Protein AF-A0A8S3UHV6-F1 (afdb_monomer_lite)

InterPro domains:
  IPR036691 Endonuclease/exonuclease/phosphatase superfamily [G3DSA:3.60.10.10] (1-114)

Foldseek 3Di:
DPPPDDDDPPDWDKDWDFQVFFLAQQDLEDPPQQPDDHFPGQHNDGDPSNVVNSVVSHVQQKDWCARVVVVAHHFQFADPVDTGNGITIIGHSVQPVQKADWHWAQQVNVCVVPDDPPDDDPVPRHRGTDIDIGGDFPPPDDDDDDDDDDDDDDDDDDDPDDQKDKDWDPPDADPCQCVPPVLVVQVVVLVVQVVPDPDDPVSVVVSVVSNVVSNVVSRVVGTDIDIDHCPPPPPPPDPVPDPLDDPVLVVLVVVLVVLVVVLVPDPDDVVNVVSVVVSVVSVSVSVSVSSVSVSVVVVVLVVVLVVCVVPPVPVNVVSVCVVDCNVVPPVPDPLWDQDPVRDIDSDNVVVVVVVCVVVCCVVPPDDDPPPPPPVVVPVPPPPPPPVPPPDDDDPVNVVVVVVVCVPQFQDDVVRDTPVQPDFFWQDPVGTHNDDDDDDDPVQPVFWPDWDFAPDDCVVDVTGTDIDTDGNDPNDDPPVPPPPPVPCPPDQDDDPCLVVLLVVLCVDPVNVVLVVCVVPDPDPVVNVVSVSVSVSSSSD

Organism: Mytilus edulis (NCBI:txid6550)

Secondary structure (DSSP, 8-state):
---S--PPTT----EEEE----BTT--SS-TTTS--PPPP-S---B-HHHHHHHHHHHHHTEEESTTSSGGG---SEEETTEEE--EEEEEEGGGGGGEEEEEEE-HHHHHHHH--TTSS-GGG--SBPEEEEEE-------------------------S-SEEEEE-TTS--TTTTT-HHHHHHHHHHHHHHHH--S-HHHHHHHHHHHHHHHHHHHHHHSPEEEEE--TTTT----TT-TT--HHHHHHHHHHHHHHHHHHH---HHHHHHHHHHHHHHHHHHHHHHHHHHHHHHHHHHHHHHHHHHH-HHHHHHHHHHHSGGGT--------EE-TTS-EE--HHHHHHHHHHHHHHHHS----TTGGGSSTTTTTS-----TTSSSPPPHHHHHHHHHHHHSS----TT---GGG---SEEETTEEE--------HHHHTTEEEEEEPPP-TTT-SSBPPEEEEE-----------S------SS----TTHHHHHHHHHHSHHHHHHHHHHTT---HHHHHHHHHHHHHHTT-

Structure (mmCIF, N/CA/C/O backbone):
data_AF-A0A8S3UHV6-F1
#
_entry.id   AF-A0A8S3UHV6-F1
#
loop_
_atom_site.group_PDB
_atom_site.id
_atom_site.type_symbol
_atom_site.label_atom_id
_atom_site.label_alt_id
_atom_site.label_comp_id
_atom_site.label_asym_id
_atom_site.label_entity_id
_atom_site.label_seq_id
_atom_site.pdbx_PDB_ins_code
_atom_site.Cartn_x
_atom_site.Cartn_y
_atom_site.Cartn_z
_atom_site.occupancy
_atom_site.B_iso_or_equiv
_atom_site.auth_seq_id
_atom_site.auth_comp_id
_atom_site.auth_asym_id
_atom_site.auth_atom_id
_atom_site.pdbx_PDB_model_num
ATOM 1 N N . MET A 1 1 ? -13.882 -11.357 6.183 1.00 30.67 1 MET A N 1
ATOM 2 C CA . MET A 1 1 ? -12.968 -10.202 6.262 1.00 30.67 1 MET A CA 1
ATOM 3 C C . MET A 1 1 ? -12.415 -10.052 4.867 1.00 30.67 1 MET A C 1
ATOM 5 O O . MET A 1 1 ? -11.527 -10.810 4.497 1.00 30.67 1 MET A O 1
ATOM 9 N N . GLU A 1 2 ? -13.059 -9.210 4.067 1.00 25.97 2 GLU A N 1
ATOM 10 C CA . GLU A 1 2 ? -12.527 -8.822 2.765 1.00 25.97 2 GLU A CA 1
ATOM 11 C C . GLU A 1 2 ? -11.257 -8.014 3.012 1.00 25.97 2 GLU A C 1
ATOM 13 O O . GLU A 1 2 ? -11.195 -7.171 3.910 1.00 25.97 2 GLU A O 1
ATOM 18 N N . GLN A 1 3 ? -10.204 -8.367 2.293 1.00 28.36 3 GLN A N 1
ATOM 19 C CA . GLN A 1 3 ? -8.936 -7.671 2.344 1.00 28.36 3 GLN A CA 1
ATOM 20 C C . GLN A 1 3 ? -9.149 -6.342 1.607 1.00 28.36 3 GLN A C 1
ATOM 22 O O . GLN A 1 3 ? -9.213 -6.334 0.386 1.00 28.36 3 GLN A O 1
ATOM 27 N N . ILE A 1 4 ? -9.340 -5.244 2.349 1.00 33.34 4 ILE A N 1
ATOM 28 C CA . ILE A 1 4 ? -9.714 -3.925 1.788 1.00 33.34 4 ILE A CA 1
ATOM 29 C C . ILE A 1 4 ? -8.642 -3.406 0.811 1.00 33.34 4 ILE A C 1
ATOM 31 O O . ILE A 1 4 ? -8.950 -2.662 -0.113 1.00 33.34 4 ILE A O 1
ATOM 35 N N . TYR A 1 5 ? -7.395 -3.860 0.965 1.00 39.81 5 TYR A N 1
ATOM 36 C CA . TYR A 1 5 ? -6.291 -3.520 0.076 1.00 39.81 5 TYR A CA 1
ATOM 37 C C . TYR A 1 5 ? -5.483 -4.777 -0.268 1.00 39.81 5 TYR A C 1
ATOM 39 O O . TYR A 1 5 ? -4.879 -5.403 0.609 1.00 39.81 5 TYR A O 1
ATOM 47 N N . SER A 1 6 ? -5.465 -5.156 -1.546 1.00 33.78 6 SER A N 1
ATOM 48 C CA . SER A 1 6 ? -4.512 -6.121 -2.097 1.00 33.78 6 SER A CA 1
ATOM 49 C C . SER A 1 6 ? -3.447 -5.358 -2.874 1.00 33.78 6 SER A C 1
ATOM 51 O O . SER A 1 6 ? -3.711 -4.845 -3.959 1.00 33.78 6 SER A O 1
ATOM 53 N N . ILE A 1 7 ? -2.247 -5.267 -2.311 1.00 47.28 7 ILE A N 1
ATOM 54 C CA . ILE A 1 7 ? -1.092 -4.714 -3.014 1.00 47.28 7 ILE A CA 1
ATOM 55 C C . ILE A 1 7 ? -0.494 -5.851 -3.857 1.00 47.28 7 ILE A C 1
ATOM 57 O O . ILE A 1 7 ? -0.188 -6.907 -3.285 1.00 47.28 7 ILE A O 1
ATOM 61 N N . PRO A 1 8 ? -0.356 -5.695 -5.187 1.00 40.03 8 PRO A N 1
ATOM 62 C CA . PRO A 1 8 ? 0.316 -6.682 -6.024 1.00 40.03 8 PRO A CA 1
ATOM 63 C C . PRO A 1 8 ? 1.745 -6.885 -5.517 1.00 40.03 8 PRO A C 1
ATOM 65 O O . PRO A 1 8 ? 2.515 -5.933 -5.413 1.00 40.03 8 PRO A O 1
ATOM 68 N N . LYS A 1 9 ? 2.106 -8.124 -5.179 1.00 43.62 9 LYS A N 1
ATOM 69 C CA . LYS A 1 9 ? 3.500 -8.459 -4.872 1.00 43.62 9 LYS A CA 1
ATOM 70 C C . LYS A 1 9 ? 4.325 -8.307 -6.152 1.00 43.62 9 LYS A C 1
ATOM 72 O O . LYS A 1 9 ? 3.978 -8.939 -7.144 1.00 43.62 9 LYS A O 1
ATOM 77 N N . GLY A 1 10 ? 5.399 -7.520 -6.110 1.00 45.81 10 GLY A N 1
ATOM 78 C CA . GLY A 1 10 ? 6.387 -7.435 -7.194 1.00 45.81 10 GLY A CA 1
ATOM 79 C C . GLY A 1 10 ? 6.390 -6.145 -8.019 1.00 45.81 10 GLY A C 1
ATOM 80 O O . GLY A 1 10 ? 7.256 -6.012 -8.872 1.00 45.81 10 GLY A O 1
ATOM 81 N N . ASN A 1 11 ? 5.496 -5.185 -7.756 1.00 49.34 11 ASN A N 1
ATOM 82 C CA . ASN A 1 11 ? 5.551 -3.869 -8.398 1.00 49.34 11 ASN A CA 1
ATOM 83 C C . ASN A 1 11 ? 5.975 -2.808 -7.379 1.00 49.34 11 ASN A C 1
ATOM 85 O O . ASN A 1 11 ? 5.317 -2.655 -6.349 1.00 49.34 11 ASN A O 1
ATOM 89 N N . SER A 1 12 ? 7.033 -2.052 -7.676 1.00 58.97 12 SER A N 1
ATOM 90 C CA . SER A 1 12 ? 7.371 -0.840 -6.928 1.00 58.97 12 SER A CA 1
ATOM 91 C C . SER A 1 12 ? 6.248 0.182 -7.116 1.00 58.97 12 SER A C 1
ATOM 93 O O . SER A 1 12 ? 5.964 0.618 -8.229 1.00 58.97 12 SER A O 1
ATOM 95 N N . PHE A 1 13 ? 5.578 0.539 -6.026 1.00 67.56 13 PHE A N 1
ATOM 96 C CA . PHE A 1 13 ? 4.600 1.621 -5.983 1.00 67.56 13 PHE A CA 1
ATOM 97 C C . PHE A 1 13 ? 5.056 2.630 -4.935 1.00 67.56 13 PHE A C 1
ATOM 99 O O . PHE A 1 13 ? 5.734 2.267 -3.980 1.00 67.56 13 PHE A O 1
ATOM 106 N N . TYR A 1 14 ? 4.660 3.882 -5.089 1.00 75.12 14 TYR A N 1
ATOM 107 C CA . TYR A 1 14 ? 4.764 4.890 -4.042 1.00 75.12 14 TYR A CA 1
ATOM 108 C C . TYR A 1 14 ? 3.429 5.624 -3.965 1.00 75.12 14 TYR A C 1
ATOM 110 O O . TYR A 1 14 ? 2.700 5.713 -4.956 1.00 75.12 14 TYR A O 1
ATOM 118 N N . LEU A 1 15 ? 3.073 6.099 -2.776 1.00 83.44 15 LEU A N 1
ATOM 119 C CA . LEU A 1 15 ? 1.884 6.927 -2.574 1.00 83.44 15 LEU A CA 1
ATOM 120 C C . LEU A 1 15 ? 2.360 8.313 -2.167 1.00 83.44 15 LEU A C 1
ATOM 122 O O . LEU A 1 15 ? 3.119 8.437 -1.213 1.00 83.44 15 LEU A O 1
ATOM 126 N N . CYS A 1 16 ? 1.923 9.351 -2.866 1.00 88.19 16 CYS A N 1
ATOM 127 C CA . CYS A 1 16 ? 2.263 10.723 -2.520 1.00 88.19 16 CYS A CA 1
ATOM 128 C C . CYS A 1 16 ? 1.038 11.629 -2.596 1.00 88.19 16 CYS A C 1
ATOM 130 O O . CYS A 1 16 ? 0.173 11.423 -3.448 1.00 88.19 16 CYS A O 1
ATOM 132 N N . GLY A 1 17 ? 0.988 12.633 -1.726 1.00 87.69 17 GLY A N 1
ATOM 133 C CA . GLY A 1 17 ? -0.067 13.647 -1.709 1.00 87.69 17 GLY A CA 1
ATOM 134 C C . GLY A 1 17 ? -0.483 14.015 -0.293 1.00 87.69 17 GLY A C 1
ATOM 135 O O . GLY A 1 17 ? 0.164 13.585 0.664 1.00 87.69 17 GLY A O 1
ATOM 136 N N . ASP A 1 18 ? -1.568 14.779 -0.188 1.00 89.12 18 ASP A N 1
ATOM 137 C CA . ASP A 1 18 ? -2.171 15.192 1.077 1.00 89.12 18 ASP A CA 1
ATOM 138 C C . ASP A 1 18 ? -2.996 14.051 1.688 1.00 89.12 18 ASP A C 1
ATOM 140 O O . ASP A 1 18 ? -4.020 13.623 1.149 1.00 89.12 18 ASP A O 1
ATOM 144 N N . PHE A 1 19 ? -2.555 13.549 2.840 1.00 88.94 19 PHE A N 1
ATOM 145 C CA . PHE A 1 19 ? -3.268 12.511 3.588 1.00 88.94 19 PHE A CA 1
ATOM 146 C C . PHE A 1 19 ? -4.192 13.095 4.662 1.00 88.94 19 PHE A C 1
ATOM 148 O O . PHE A 1 19 ? -4.854 12.330 5.368 1.00 88.94 19 PHE A O 1
ATOM 155 N N . ASN A 1 20 ? -4.181 14.418 4.869 1.00 90.75 20 ASN A N 1
ATOM 156 C CA . ASN A 1 20 ? -4.820 15.107 5.993 1.00 90.75 20 ASN A CA 1
ATOM 157 C C . ASN A 1 20 ? -4.491 14.475 7.363 1.00 90.75 20 ASN A C 1
ATOM 159 O O . ASN A 1 20 ? -5.217 14.595 8.360 1.00 90.75 20 ASN A O 1
ATOM 163 N N . SER A 1 21 ? -3.356 13.778 7.424 1.00 93.06 21 SER A N 1
ATOM 164 C CA . SER A 1 21 ? -2.903 13.026 8.584 1.00 93.06 21 SER A CA 1
ATOM 165 C C . SER A 1 21 ? -1.724 13.743 9.218 1.00 93.06 21 SER A C 1
ATOM 167 O O . SER A 1 21 ? -0.798 14.173 8.540 1.00 93.06 21 SER A O 1
ATOM 169 N N . ARG A 1 22 ? -1.747 13.896 10.539 1.00 97.00 22 ARG A N 1
ATOM 170 C CA . ARG A 1 22 ? -0.617 14.455 11.283 1.00 97.00 22 ARG A CA 1
ATOM 171 C C . ARG A 1 22 ? 0.026 13.311 12.038 1.00 97.00 22 ARG A C 1
ATOM 173 O O . ARG A 1 22 ? -0.515 12.844 13.040 1.00 97.00 22 ARG A O 1
ATOM 180 N N . LEU A 1 23 ? 1.119 12.789 11.488 1.00 96.31 23 LEU A N 1
ATOM 181 C CA . LEU A 1 23 ? 1.780 11.589 11.996 1.00 96.31 23 LEU A CA 1
ATOM 182 C C . LEU A 1 23 ? 2.502 11.859 13.325 1.00 96.31 23 LEU A C 1
ATOM 184 O O . LEU A 1 23 ? 2.663 10.945 14.130 1.00 96.31 23 LEU A O 1
ATOM 188 N N . GLY A 1 24 ? 2.916 13.105 13.574 1.00 95.12 24 GLY A N 1
ATOM 189 C CA . GLY A 1 24 ? 3.591 13.500 14.806 1.00 95.12 24 GLY A CA 1
ATOM 190 C C . GLY A 1 24 ? 4.804 12.627 15.107 1.00 95.12 24 GLY A C 1
ATOM 191 O O . GLY A 1 24 ? 5.632 12.344 14.236 1.00 95.12 24 GLY A O 1
ATOM 192 N N . ASN A 1 25 ? 4.853 12.134 16.343 1.00 94.94 25 ASN A N 1
ATOM 193 C CA . ASN A 1 25 ? 5.864 11.201 16.831 1.00 94.94 25 ASN A CA 1
ATOM 194 C C . ASN A 1 25 ? 5.498 9.716 16.670 1.00 94.94 25 ASN A C 1
ATOM 196 O O . ASN A 1 25 ? 6.191 8.863 17.228 1.00 94.94 25 ASN A O 1
ATOM 200 N N . TYR A 1 26 ? 4.436 9.374 15.934 1.00 94.69 26 TYR A N 1
ATOM 201 C CA . TYR A 1 26 ? 4.149 7.971 15.656 1.00 94.69 26 TYR A CA 1
ATOM 202 C C . TYR A 1 26 ? 5.244 7.352 14.785 1.00 94.69 26 TYR A C 1
ATOM 204 O O . TYR A 1 26 ? 5.732 7.959 13.824 1.00 94.69 26 TYR A O 1
ATOM 212 N N . THR A 1 27 ? 5.617 6.116 15.114 1.00 92.56 27 THR A N 1
ATOM 213 C CA . THR A 1 27 ? 6.522 5.326 14.285 1.00 92.56 27 THR A CA 1
ATOM 214 C C . THR A 1 27 ? 5.778 4.857 13.040 1.00 92.56 27 THR A C 1
ATOM 216 O O . THR A 1 27 ? 4.614 4.462 13.094 1.00 92.56 27 THR A O 1
ATOM 219 N N . ASP A 1 28 ? 6.454 4.887 11.904 1.00 92.62 28 ASP A N 1
ATOM 220 C CA . ASP A 1 28 ? 5.981 4.337 10.632 1.00 92.62 28 ASP A CA 1
ATOM 221 C C . ASP A 1 28 ? 6.615 2.973 10.324 1.00 92.62 28 ASP A C 1
ATOM 223 O O . ASP A 1 28 ? 6.550 2.481 9.204 1.00 92.62 28 ASP A O 1
ATOM 227 N N . PHE A 1 29 ? 7.229 2.359 11.334 1.00 90.25 29 PHE A N 1
ATOM 228 C CA . PHE A 1 29 ? 7.859 1.049 11.273 1.00 90.25 29 PHE A CA 1
ATOM 229 C C . PHE A 1 29 ? 7.736 0.324 12.614 1.00 90.25 29 PHE A C 1
ATOM 231 O O . PHE A 1 29 ? 7.396 0.921 13.644 1.00 90.25 29 PHE A O 1
ATOM 238 N N . ILE A 1 30 ? 8.017 -0.979 12.614 1.00 85.88 30 ILE A N 1
ATOM 239 C CA . ILE A 1 30 ? 8.011 -1.807 13.816 1.00 85.88 30 ILE A CA 1
ATOM 240 C C . ILE A 1 30 ? 9.422 -1.871 14.403 1.00 85.88 30 ILE A C 1
ATOM 242 O O . ILE A 1 30 ? 10.306 -2.572 13.905 1.00 85.88 30 ILE A O 1
ATOM 246 N N . GLN A 1 31 ? 9.606 -1.174 15.524 1.00 83.69 31 GLN A N 1
ATOM 247 C CA . GLN A 1 31 ? 10.882 -1.099 16.229 1.00 83.69 31 GLN A CA 1
ATOM 248 C C . GLN A 1 31 ? 11.422 -2.489 16.623 1.00 83.69 31 GLN A C 1
ATOM 250 O O . GLN A 1 31 ? 10.712 -3.340 17.188 1.00 83.69 31 GLN A O 1
ATOM 255 N N . GLY A 1 32 ? 12.709 -2.702 16.333 1.00 80.62 32 GLY A N 1
ATOM 256 C CA . GLY A 1 32 ? 13.426 -3.955 16.583 1.00 80.62 32 GLY A CA 1
ATOM 257 C C . GLY A 1 32 ? 13.101 -5.082 15.597 1.00 80.62 32 GLY A C 1
ATOM 258 O O . GLY A 1 32 ? 13.388 -6.240 15.894 1.00 80.62 32 GLY A O 1
ATOM 259 N N . ILE A 1 33 ? 12.448 -4.769 14.476 1.00 80.62 33 ILE A N 1
ATOM 260 C CA . ILE A 1 33 ? 12.245 -5.691 13.350 1.00 80.62 33 ILE A CA 1
ATOM 261 C C . ILE A 1 33 ? 12.712 -5.012 12.074 1.00 80.62 33 ILE A C 1
ATOM 263 O O . ILE A 1 33 ? 13.565 -5.542 11.373 1.00 80.62 33 ILE A O 1
ATOM 267 N N . ASP A 1 34 ? 12.159 -3.833 11.808 1.00 83.94 34 ASP A N 1
ATOM 268 C CA . ASP A 1 34 ? 12.460 -3.076 10.606 1.00 83.94 34 ASP A CA 1
ATOM 269 C C . ASP A 1 34 ? 13.736 -2.255 10.878 1.00 83.94 34 ASP A C 1
ATOM 271 O O . ASP A 1 34 ? 13.831 -1.564 11.898 1.00 83.94 34 ASP A O 1
ATOM 275 N N . GLN A 1 35 ? 14.736 -2.352 9.998 1.00 85.81 35 GLN A N 1
ATOM 276 C CA . GLN A 1 35 ? 16.017 -1.643 10.119 1.00 85.81 35 GLN A CA 1
ATOM 277 C C . GLN A 1 35 ? 15.908 -0.251 9.481 1.00 85.81 35 GLN A C 1
ATOM 279 O O . GLN A 1 35 ? 16.550 0.045 8.476 1.00 85.81 35 GLN A O 1
ATOM 284 N N . LEU A 1 36 ? 15.042 0.599 10.039 1.00 88.50 36 LEU A N 1
ATOM 285 C CA . LEU A 1 36 ? 14.857 1.981 9.590 1.00 88.50 36 LEU A CA 1
ATOM 286 C C . LEU A 1 36 ? 15.494 2.976 10.549 1.00 88.50 36 LEU A C 1
ATOM 288 O O . LEU A 1 36 ? 15.384 2.838 11.767 1.00 88.50 36 LEU A O 1
ATOM 292 N N . SER A 1 37 ? 16.089 4.025 9.982 1.00 89.88 37 SER A N 1
ATOM 293 C CA . SER A 1 37 ? 16.395 5.231 10.739 1.00 89.88 37 SER A CA 1
ATOM 294 C C . SER A 1 37 ? 15.103 5.885 11.234 1.00 89.88 37 SER A C 1
ATOM 296 O O . SER A 1 37 ? 14.065 5.880 10.555 1.00 89.88 37 SER A O 1
ATOM 298 N N . GLU A 1 38 ? 15.169 6.440 12.444 1.00 92.19 38 GLU A N 1
ATOM 299 C CA . GLU A 1 38 ? 14.090 7.256 12.988 1.00 92.19 38 GLU A CA 1
ATOM 300 C C . GLU A 1 38 ? 13.923 8.541 12.170 1.00 92.19 38 GLU A C 1
ATOM 302 O O . GLU A 1 38 ? 14.881 9.085 11.616 1.00 92.19 38 GLU A O 1
ATOM 307 N N . ARG A 1 39 ? 12.682 9.028 12.097 1.00 94.81 39 ARG A N 1
ATOM 308 C CA . ARG A 1 39 ? 12.372 10.307 11.458 1.00 94.81 39 ARG A CA 1
ATOM 309 C C . ARG A 1 39 ? 12.850 11.446 12.349 1.00 94.81 39 ARG A C 1
ATOM 311 O O . ARG A 1 39 ? 12.562 11.458 13.543 1.00 94.81 39 ARG A O 1
ATOM 318 N N . ASN A 1 40 ? 13.476 12.450 11.753 1.00 95.19 40 ASN A N 1
ATOM 319 C CA . ASN A 1 40 ? 13.518 13.780 12.333 1.00 95.19 40 ASN A CA 1
ATOM 320 C C . ASN A 1 40 ? 12.127 14.413 12.181 1.00 95.19 40 ASN A C 1
ATOM 322 O O . ASN A 1 40 ? 11.612 14.542 11.074 1.00 95.19 40 ASN A O 1
ATOM 326 N N . ILE A 1 41 ? 11.471 14.716 13.297 1.00 95.69 41 ILE A N 1
ATOM 327 C CA . ILE A 1 41 ? 10.062 15.112 13.304 1.00 95.69 41 ILE A CA 1
ATOM 328 C C . ILE A 1 41 ? 9.965 16.636 13.217 1.00 95.69 41 ILE A C 1
ATOM 330 O O . ILE A 1 41 ? 10.265 17.336 14.180 1.00 95.69 41 ILE A O 1
ATOM 334 N N . THR A 1 42 ? 9.483 17.134 12.078 1.00 95.88 42 THR A N 1
ATOM 335 C CA . THR A 1 42 ? 9.215 18.568 11.868 1.00 95.88 42 THR A CA 1
ATOM 336 C C . THR A 1 42 ? 7.943 19.037 12.587 1.00 95.88 42 THR A C 1
ATOM 338 O O . THR A 1 42 ? 7.932 20.097 13.206 1.00 95.88 42 THR A O 1
ATOM 341 N N . ASP A 1 43 ? 6.872 18.236 12.551 1.00 96.44 43 ASP A N 1
ATOM 342 C CA . ASP A 1 43 ? 5.590 18.514 13.213 1.00 96.44 43 ASP A CA 1
ATOM 343 C C . ASP A 1 43 ? 5.282 17.410 14.229 1.00 96.44 43 ASP A C 1
ATOM 345 O O . ASP A 1 43 ? 5.027 16.274 13.841 1.00 96.44 43 ASP A O 1
ATOM 349 N N . PHE A 1 44 ? 5.307 17.736 15.525 1.00 96.69 44 PHE A N 1
ATOM 350 C CA . PHE A 1 44 ? 5.028 16.795 16.622 1.00 96.69 44 PHE A CA 1
ATOM 351 C C . PHE A 1 44 ? 3.536 16.580 16.884 1.00 96.69 44 PHE A C 1
ATOM 353 O O . PHE A 1 44 ? 3.165 15.709 17.674 1.00 96.69 44 PHE A O 1
ATOM 360 N N . THR A 1 45 ? 2.671 17.369 16.254 1.00 95.88 45 THR A N 1
ATOM 361 C CA . THR A 1 45 ? 1.231 17.277 16.472 1.00 95.88 45 THR A CA 1
ATOM 362 C C . THR A 1 45 ? 0.687 16.000 15.844 1.00 95.88 45 THR A C 1
ATOM 364 O O . THR A 1 45 ? 1.086 15.623 14.744 1.00 95.88 45 THR A O 1
ATOM 367 N N . THR A 1 46 ? -0.266 15.354 16.516 1.00 95.50 46 THR A N 1
ATOM 368 C CA . THR A 1 46 ? -0.970 14.178 15.997 1.00 95.50 46 THR A CA 1
ATOM 369 C C . THR A 1 46 ? -2.466 14.434 15.843 1.00 95.50 46 THR A C 1
ATOM 371 O O . THR A 1 46 ? -3.049 15.274 16.530 1.00 95.50 46 THR A O 1
ATOM 374 N N . ASN A 1 47 ? -3.109 13.706 14.929 1.00 90.31 47 ASN A N 1
ATOM 375 C CA . ASN A 1 47 ? -4.569 13.617 14.837 1.00 90.31 47 ASN A CA 1
ATOM 376 C C . ASN A 1 47 ? -5.017 12.150 14.683 1.00 90.31 47 ASN A C 1
ATOM 378 O O . ASN A 1 47 ? -4.190 11.248 14.541 1.00 90.31 47 ASN A O 1
ATOM 382 N N . SER A 1 48 ? -6.330 11.894 14.710 1.00 87.88 48 SER A N 1
ATOM 383 C CA . SER A 1 48 ? -6.878 10.533 14.570 1.00 87.88 48 SER A CA 1
ATOM 384 C C . SER A 1 48 ? -6.493 9.868 13.245 1.00 87.88 48 SER A C 1
ATOM 386 O O . SER A 1 48 ? -6.285 8.658 13.206 1.00 87.88 48 SER A O 1
ATOM 388 N N . TYR A 1 49 ? -6.354 10.651 12.170 1.00 88.88 49 TYR A N 1
ATOM 389 C CA . TYR A 1 49 ? -5.879 10.152 10.880 1.00 88.88 49 TYR A CA 1
ATOM 390 C C . TYR A 1 49 ? -4.407 9.731 10.932 1.00 88.88 49 TYR A C 1
ATOM 392 O O . TYR A 1 49 ? -4.056 8.728 10.325 1.00 88.88 49 TYR A O 1
ATOM 400 N N . GLY A 1 50 ? -3.563 10.423 11.702 1.00 92.31 50 GLY A N 1
ATOM 401 C CA . GLY A 1 50 ? -2.163 10.056 11.918 1.00 92.31 50 GLY A CA 1
ATOM 402 C C . GLY A 1 50 ? -1.992 8.697 12.596 1.00 92.31 50 GLY A C 1
ATOM 403 O O . GLY A 1 50 ? -1.118 7.926 12.205 1.00 92.31 50 GLY A O 1
ATOM 404 N N . GLU A 1 51 ? -2.856 8.358 13.560 1.00 87.00 51 GLU A N 1
ATOM 405 C CA . GLU A 1 51 ? -2.847 7.031 14.196 1.00 87.00 51 GLU A CA 1
ATOM 406 C C . GLU A 1 51 ? -3.197 5.928 13.182 1.00 87.00 51 GLU A C 1
ATOM 408 O O . GLU A 1 51 ? -2.480 4.932 13.068 1.00 87.00 51 GLU A O 1
ATOM 413 N N . ILE A 1 52 ? -4.273 6.128 12.409 1.00 86.75 52 ILE A N 1
ATOM 414 C CA . ILE A 1 52 ? -4.716 5.183 11.370 1.00 86.75 52 ILE A CA 1
ATOM 415 C C . ILE A 1 52 ? -3.646 5.045 10.283 1.00 86.75 52 ILE A C 1
ATOM 417 O O . ILE A 1 52 ? -3.379 3.942 9.809 1.00 86.75 52 ILE A O 1
ATOM 421 N N . PHE A 1 53 ? -3.011 6.151 9.903 1.00 92.50 53 PHE A N 1
ATOM 422 C CA . PHE A 1 53 ? -1.973 6.166 8.884 1.00 92.50 53 PHE A CA 1
ATOM 423 C C . PHE A 1 53 ? -0.710 5.428 9.345 1.00 92.50 53 PHE A C 1
ATOM 425 O O . PHE A 1 53 ? -0.203 4.583 8.612 1.00 92.50 53 PHE A O 1
ATOM 432 N N . SER A 1 54 ? -0.259 5.634 10.587 1.00 92.50 54 SER A N 1
ATOM 433 C CA . SER A 1 54 ? 0.832 4.849 11.193 1.00 92.50 54 SER A CA 1
ATOM 434 C C . SER A 1 54 ? 0.525 3.343 11.211 1.00 92.50 54 SER A C 1
ATOM 436 O O . SER A 1 54 ? 1.385 2.518 10.878 1.00 92.50 54 SER A O 1
ATOM 438 N N . GLU A 1 55 ? -0.715 2.967 11.546 1.00 86.44 55 GLU A N 1
ATOM 439 C CA . GLU A 1 55 ? -1.164 1.571 11.521 1.00 86.44 55 GLU A CA 1
ATOM 440 C C . GLU A 1 55 ? -1.182 1.001 10.097 1.00 86.44 55 GLU A C 1
ATOM 442 O O . GLU A 1 55 ? -0.728 -0.128 9.880 1.00 86.44 55 GLU A O 1
ATOM 447 N N . PHE A 1 56 ? -1.646 1.782 9.119 1.00 87.69 56 PHE A N 1
ATOM 448 C CA . PHE A 1 56 ? -1.616 1.419 7.706 1.00 87.69 56 PHE A CA 1
ATOM 449 C C . PHE A 1 56 ? -0.185 1.137 7.242 1.00 87.69 56 PHE A C 1
ATOM 451 O O . PHE A 1 56 ? 0.077 0.026 6.781 1.00 87.69 56 PHE A O 1
ATOM 458 N N . LEU A 1 57 ? 0.748 2.074 7.447 1.00 90.38 57 LEU A N 1
ATOM 459 C CA . LEU A 1 57 ? 2.169 1.946 7.084 1.00 90.38 57 LEU A CA 1
ATOM 460 C C . LEU A 1 57 ? 2.785 0.673 7.687 1.00 90.38 57 LEU A C 1
ATOM 462 O O . LEU A 1 57 ? 3.331 -0.186 6.981 1.00 90.38 57 LEU A O 1
ATOM 466 N N . SER A 1 58 ? 2.542 0.469 8.984 1.00 86.56 58 SER A N 1
ATOM 467 C CA . SER A 1 58 ? 2.959 -0.728 9.719 1.00 86.56 58 SER A CA 1
ATOM 468 C C . SER A 1 58 ? 2.279 -2.008 9.237 1.00 86.56 58 SER A C 1
ATOM 470 O O . SER A 1 58 ? 2.810 -3.089 9.457 1.00 86.56 58 SER A O 1
ATOM 472 N N . THR A 1 59 ? 1.123 -1.943 8.584 1.00 81.56 59 THR A N 1
ATOM 473 C CA . THR A 1 59 ? 0.420 -3.120 8.055 1.00 81.56 59 THR A CA 1
ATOM 474 C C . THR A 1 59 ? 0.926 -3.483 6.664 1.00 81.56 59 THR A C 1
ATOM 476 O O . THR A 1 59 ? 1.197 -4.659 6.404 1.00 81.56 59 THR A O 1
ATOM 479 N N . VAL A 1 60 ? 1.109 -2.482 5.797 1.00 80.75 60 VAL A N 1
ATOM 480 C CA . VAL A 1 60 ? 1.493 -2.668 4.389 1.00 80.75 60 VAL A CA 1
ATOM 481 C C . VAL A 1 60 ? 3.000 -2.752 4.148 1.00 80.75 60 VAL A C 1
ATOM 483 O O . VAL A 1 60 ? 3.407 -3.028 3.028 1.00 80.75 60 VAL A O 1
ATOM 486 N N . ASN A 1 61 ? 3.819 -2.615 5.196 1.00 86.25 61 ASN A N 1
ATOM 487 C CA . ASN A 1 61 ? 5.285 -2.623 5.099 1.00 86.25 61 ASN A CA 1
ATOM 488 C C . ASN A 1 61 ? 5.836 -1.433 4.297 1.00 86.25 61 ASN A C 1
ATOM 490 O O . ASN A 1 61 ? 6.758 -1.576 3.493 1.00 86.25 61 ASN A O 1
ATOM 494 N N . CYS A 1 62 ? 5.249 -0.262 4.531 1.00 92.00 62 CYS A N 1
ATOM 495 C CA . CYS A 1 62 ? 5.686 1.002 3.955 1.00 92.00 62 CYS A CA 1
ATOM 496 C C . CYS A 1 62 ? 6.146 1.956 5.059 1.00 92.00 62 CYS A C 1
ATOM 498 O O . CYS A 1 62 ? 5.752 1.806 6.212 1.00 92.00 62 CYS A O 1
ATOM 500 N N . CYS A 1 63 ? 6.931 2.957 4.683 1.00 94.50 63 CYS A N 1
ATOM 501 C CA . CYS A 1 63 ? 7.367 4.063 5.530 1.00 94.50 63 CYS A CA 1
ATOM 502 C C . CYS A 1 63 ? 7.251 5.390 4.763 1.00 94.50 63 CYS A C 1
ATOM 504 O O . CYS A 1 63 ? 7.000 5.386 3.557 1.00 94.50 63 CYS A O 1
ATOM 506 N N . VAL A 1 64 ? 7.401 6.527 5.447 1.00 96.19 64 VAL A N 1
ATOM 507 C CA . VAL A 1 64 ? 7.398 7.857 4.807 1.00 96.19 64 VAL A CA 1
ATOM 508 C C . VAL A 1 64 ? 8.820 8.368 4.555 1.00 96.19 64 VAL A C 1
ATOM 510 O O . VAL A 1 64 ? 9.717 8.132 5.353 1.00 96.19 64 VAL A O 1
ATOM 513 N N . LEU A 1 65 ? 9.064 9.112 3.479 1.00 95.31 65 LEU A N 1
ATOM 514 C CA . LEU A 1 65 ? 10.359 9.775 3.262 1.00 95.31 65 LEU A CA 1
ATOM 515 C C . LEU A 1 65 ? 10.531 11.021 4.147 1.00 95.31 65 LEU A C 1
ATOM 517 O O . LEU A 1 65 ? 11.655 11.354 4.530 1.00 95.31 65 LEU A O 1
ATOM 521 N N . ASN A 1 66 ? 9.425 11.677 4.515 1.00 96.00 66 ASN A N 1
ATOM 522 C CA . ASN A 1 66 ? 9.414 12.848 5.394 1.00 96.00 66 ASN A CA 1
ATOM 523 C C . ASN A 1 66 ? 10.160 12.554 6.706 1.00 96.00 66 ASN A C 1
ATOM 525 O O . ASN A 1 66 ? 9.952 11.516 7.342 1.00 96.00 66 ASN A O 1
ATOM 529 N N . GLY A 1 67 ? 11.033 13.470 7.115 1.00 94.38 67 GLY A N 1
ATOM 530 C CA . GLY A 1 67 ? 11.885 13.327 8.293 1.00 94.38 67 GLY A CA 1
ATOM 531 C C . GLY A 1 67 ? 13.119 12.437 8.129 1.00 94.38 67 GLY A C 1
ATOM 532 O O . GLY A 1 67 ? 13.960 12.421 9.023 1.00 94.38 67 GLY A O 1
ATOM 533 N N . ARG A 1 68 ? 13.295 11.705 7.020 1.00 93.38 68 ARG A N 1
ATOM 534 C CA . ARG A 1 68 ? 14.493 10.857 6.814 1.00 93.38 68 ARG A CA 1
ATOM 535 C C . ARG A 1 68 ? 15.665 11.587 6.160 1.00 93.38 68 ARG A C 1
ATOM 537 O O . ARG A 1 68 ? 16.789 11.098 6.214 1.00 93.38 68 ARG A O 1
ATOM 544 N N . TYR A 1 69 ? 15.415 12.779 5.617 1.00 91.00 69 TYR A N 1
ATOM 545 C CA . TYR A 1 69 ? 16.406 13.650 4.976 1.00 91.00 69 TYR A CA 1
ATOM 546 C C . TYR A 1 69 ? 16.380 15.031 5.652 1.00 91.00 69 TYR A C 1
ATOM 548 O O . TYR A 1 69 ? 15.896 16.006 5.078 1.00 91.00 69 TYR A O 1
ATOM 556 N N . PRO A 1 70 ? 16.866 15.131 6.903 1.00 82.81 70 PRO A N 1
ATOM 557 C CA . PRO A 1 70 ? 16.570 16.251 7.800 1.00 82.81 70 PRO A CA 1
ATOM 558 C C . PRO A 1 70 ? 17.070 17.615 7.316 1.00 82.81 70 PRO A C 1
ATOM 560 O O . PRO A 1 70 ? 16.535 18.637 7.724 1.00 82.81 70 PRO A O 1
ATOM 563 N N . ILE A 1 71 ? 18.087 17.651 6.451 1.00 87.25 71 ILE A N 1
ATOM 564 C CA . ILE A 1 71 ? 18.660 18.904 5.932 1.00 87.25 71 ILE A CA 1
ATOM 565 C C . ILE A 1 71 ? 17.654 19.653 5.040 1.00 87.25 71 ILE A C 1
ATOM 567 O O . ILE A 1 71 ? 17.735 20.873 4.903 1.00 87.25 71 ILE A O 1
ATOM 571 N N . HIS A 1 72 ? 16.705 18.937 4.436 1.00 85.75 72 HIS A N 1
ATOM 572 C CA . HIS A 1 72 ? 15.776 19.492 3.455 1.00 85.75 72 HIS A CA 1
ATOM 573 C C . HIS A 1 72 ? 14.305 19.219 3.783 1.00 85.75 72 HIS A C 1
ATOM 575 O O . HIS A 1 72 ? 13.449 19.369 2.911 1.00 85.75 72 HIS A O 1
ATOM 581 N N . ASP A 1 73 ? 14.008 18.811 5.016 1.00 90.69 73 ASP A N 1
ATOM 582 C CA . ASP A 1 73 ? 12.635 18.611 5.472 1.00 90.69 73 ASP A CA 1
ATOM 583 C C . ASP A 1 73 ? 12.028 19.929 5.972 1.00 90.69 73 ASP A C 1
ATOM 585 O O . ASP A 1 73 ? 12.737 20.813 6.458 1.00 90.69 73 ASP A O 1
ATOM 589 N N . ASP A 1 74 ? 10.716 20.083 5.819 1.00 96.06 74 ASP A N 1
ATOM 590 C CA . ASP A 1 74 ? 9.991 21.293 6.212 1.00 96.06 74 ASP A CA 1
ATOM 591 C C . ASP A 1 74 ? 8.488 20.993 6.343 1.00 96.06 74 ASP A C 1
ATOM 593 O O . ASP A 1 74 ? 8.019 19.889 6.057 1.00 96.06 74 ASP A O 1
ATOM 597 N N . TYR A 1 75 ? 7.708 21.985 6.764 1.00 97.38 75 TYR A N 1
ATOM 598 C CA . TYR A 1 75 ? 6.255 21.900 6.775 1.00 97.38 75 TYR A CA 1
ATOM 599 C C . TYR A 1 75 ? 5.704 21.758 5.354 1.00 97.38 75 TYR A C 1
ATOM 601 O O . TYR A 1 75 ? 6.018 22.548 4.454 1.00 97.38 75 TYR A O 1
ATOM 609 N N . THR A 1 76 ? 4.851 20.754 5.164 1.00 96.31 76 THR A N 1
ATOM 610 C CA . THR A 1 76 ? 4.215 20.492 3.871 1.00 96.31 76 THR A CA 1
ATOM 611 C C . THR A 1 76 ? 2.960 21.325 3.647 1.00 96.31 76 THR A C 1
ATOM 613 O O . THR A 1 76 ? 2.601 21.563 2.505 1.00 96.31 76 THR A O 1
ATOM 616 N N . TYR A 1 77 ? 2.396 21.892 4.715 1.00 95.75 77 TYR A N 1
ATOM 617 C CA . TYR A 1 77 ? 1.330 22.885 4.676 1.00 95.75 77 TYR A CA 1
ATOM 618 C C . TYR A 1 77 ? 1.699 24.118 5.513 1.00 95.75 77 TYR A C 1
ATOM 620 O O . TYR A 1 77 ? 2.106 24.008 6.675 1.00 95.75 77 TYR A O 1
ATOM 628 N N . VAL A 1 78 ? 1.545 25.301 4.922 1.00 93.94 78 VAL A N 1
ATOM 629 C CA . VAL A 1 78 ? 1.908 26.616 5.450 1.00 93.94 78 VAL A CA 1
ATOM 630 C C . VAL A 1 78 ? 0.784 27.602 5.141 1.00 93.94 78 VAL A C 1
ATOM 632 O O . VAL A 1 78 ? 0.642 28.084 4.023 1.00 93.94 78 VAL A O 1
ATOM 635 N N . SER A 1 79 ? 0.014 27.972 6.162 1.00 91.00 79 SER A N 1
ATOM 636 C CA . SER A 1 79 ? -1.063 28.960 6.039 1.00 91.00 79 SER A CA 1
ATOM 637 C C . SER A 1 79 ? -0.933 30.066 7.082 1.00 91.00 79 SER A C 1
ATOM 639 O O . SER A 1 79 ? -0.159 29.971 8.036 1.00 91.00 79 SER A O 1
ATOM 641 N N . THR A 1 80 ? -1.767 31.100 6.970 1.00 86.81 80 THR A N 1
ATOM 642 C CA . THR A 1 80 ? -1.889 32.137 8.011 1.00 86.81 80 THR A CA 1
ATOM 643 C C . THR A 1 80 ? -2.406 31.592 9.345 1.00 86.81 80 THR A C 1
ATOM 645 O O . THR A 1 80 ? -2.224 32.234 10.377 1.00 86.81 80 THR A O 1
ATOM 648 N N . LYS A 1 81 ? -3.041 30.411 9.342 1.00 88.06 81 LYS A N 1
ATOM 649 C CA . LYS A 1 81 ? -3.596 29.756 10.535 1.00 88.06 81 LYS A CA 1
ATOM 650 C C . LYS A 1 81 ? -2.606 28.821 11.229 1.00 88.06 81 LYS A C 1
ATOM 652 O O . LYS A 1 81 ? -2.892 28.364 12.333 1.00 88.06 81 LYS A O 1
ATOM 657 N N . GLY A 1 82 ? -1.470 28.523 10.602 1.00 93.12 82 GLY A N 1
ATOM 658 C CA . GLY A 1 82 ? -0.458 27.634 11.158 1.00 93.12 82 GLY A CA 1
ATOM 659 C C . GLY A 1 82 ? 0.220 26.762 10.111 1.00 93.12 82 GLY A C 1
ATOM 660 O O . GLY A 1 82 ? -0.019 26.894 8.908 1.00 93.12 82 GLY A O 1
ATOM 661 N N . LEU A 1 83 ? 1.072 25.874 10.618 1.00 96.62 83 LEU A N 1
ATOM 662 C CA . LEU A 1 83 ? 1.931 24.985 9.847 1.00 96.62 83 LEU A CA 1
ATOM 663 C C . LEU A 1 83 ? 1.639 23.529 10.227 1.00 96.62 83 LEU A C 1
ATOM 665 O O . LEU A 1 83 ? 1.373 23.237 11.399 1.00 96.62 83 LEU A O 1
ATOM 669 N N . SER A 1 84 ? 1.711 22.617 9.263 1.00 96.94 84 SER A N 1
ATOM 670 C CA . SER A 1 84 ? 1.580 21.180 9.521 1.00 96.94 84 SER A CA 1
ATOM 671 C C . SER A 1 84 ? 2.322 20.333 8.497 1.00 96.94 84 SER A C 1
ATOM 673 O O . SER A 1 84 ? 2.623 20.790 7.396 1.00 96.94 84 SER A O 1
ATOM 675 N N . VAL A 1 85 ? 2.608 19.085 8.869 1.00 97.31 85 VAL A N 1
ATOM 676 C CA . VAL A 1 85 ? 3.007 18.045 7.914 1.00 97.31 85 VAL A CA 1
ATOM 677 C C . VAL A 1 85 ? 1.796 17.149 7.666 1.00 97.31 85 VAL A C 1
ATOM 679 O O . VAL A 1 85 ? 1.378 16.416 8.563 1.00 97.31 85 VAL A O 1
ATOM 682 N N . VAL A 1 86 ? 1.202 17.264 6.478 1.00 95.88 86 VAL A N 1
ATOM 683 C CA . VAL A 1 86 ? -0.003 16.518 6.053 1.00 95.88 86 VAL A CA 1
ATOM 684 C C . VAL A 1 86 ? 0.181 15.812 4.712 1.00 95.88 86 VAL A C 1
ATOM 686 O O . VAL A 1 86 ? -0.394 14.741 4.507 1.00 95.88 86 VAL A O 1
ATOM 689 N N . ASP A 1 87 ? 1.066 16.338 3.863 1.00 96.25 87 ASP A N 1
ATOM 690 C CA . ASP A 1 87 ? 1.548 15.645 2.675 1.00 96.25 87 ASP A CA 1
ATOM 691 C C . ASP A 1 87 ? 2.717 14.708 2.982 1.00 96.25 87 ASP A C 1
ATOM 693 O O . ASP A 1 87 ? 3.694 15.103 3.632 1.00 96.25 87 ASP A O 1
ATOM 697 N N . TYR A 1 88 ? 2.653 13.484 2.460 1.00 95.88 88 TYR A N 1
ATOM 698 C CA . TYR A 1 88 ? 3.700 12.478 2.646 1.00 95.88 88 TYR A CA 1
ATOM 699 C C . TYR A 1 88 ? 4.107 11.847 1.324 1.00 95.88 88 TYR A C 1
ATOM 701 O O . TYR A 1 88 ? 3.283 11.696 0.427 1.00 95.88 88 TYR A O 1
ATOM 709 N N . CYS A 1 89 ? 5.363 11.411 1.233 1.00 94.50 89 CYS A N 1
ATOM 710 C CA . CYS A 1 89 ? 5.790 10.430 0.239 1.00 94.50 89 CYS A CA 1
ATOM 711 C C . CYS A 1 89 ? 5.986 9.077 0.932 1.00 94.50 89 CYS A C 1
ATOM 713 O O . CYS A 1 89 ? 6.862 8.938 1.782 1.00 94.50 89 CYS A O 1
ATOM 715 N N . VAL A 1 90 ? 5.135 8.106 0.613 1.00 94.19 90 VAL A N 1
ATOM 716 C CA . VAL A 1 90 ? 5.096 6.758 1.187 1.00 94.19 90 VAL A CA 1
ATOM 717 C C . VAL A 1 90 ? 5.754 5.781 0.228 1.00 94.19 90 VAL A C 1
ATOM 719 O O . VAL A 1 90 ? 5.339 5.669 -0.927 1.00 94.19 90 VAL A O 1
ATOM 722 N N . VAL A 1 91 ? 6.718 5.018 0.732 1.00 91.44 91 VAL A N 1
ATOM 723 C CA . VAL A 1 91 ? 7.490 4.052 -0.050 1.00 91.44 91 VAL A CA 1
ATOM 724 C C . VAL A 1 91 ? 7.508 2.679 0.629 1.00 91.44 91 VAL A C 1
ATOM 726 O O . VAL A 1 91 ? 7.422 2.597 1.858 1.00 91.44 91 VAL A O 1
ATOM 729 N N . PRO A 1 92 ? 7.612 1.574 -0.128 1.00 88.31 92 PRO A N 1
ATOM 730 C CA . PRO A 1 92 ? 7.869 0.253 0.426 1.00 88.31 92 PRO A CA 1
ATOM 731 C C . PRO A 1 92 ? 9.198 0.242 1.179 1.00 88.31 92 PRO A C 1
ATOM 733 O O . PRO A 1 92 ? 10.198 0.765 0.687 1.00 88.31 92 PRO A O 1
ATOM 736 N N . TYR A 1 93 ? 9.217 -0.408 2.343 1.00 85.81 93 TYR A N 1
ATOM 737 C CA . TYR A 1 93 ? 10.417 -0.537 3.175 1.00 85.81 93 TYR A CA 1
ATOM 738 C C . TYR A 1 93 ? 11.620 -1.072 2.382 1.00 85.81 93 TYR A C 1
ATOM 740 O O . TYR A 1 93 ? 12.720 -0.536 2.471 1.00 85.81 93 TYR A O 1
ATOM 748 N N . GLU A 1 94 ? 11.386 -2.100 1.565 1.00 81.94 94 GLU A N 1
ATOM 749 C CA . GLU A 1 94 ? 12.415 -2.783 0.774 1.00 81.94 94 GLU A CA 1
ATOM 750 C C . GLU A 1 94 ? 13.037 -1.914 -0.326 1.00 81.94 94 GLU A C 1
ATOM 752 O O . GLU A 1 94 ? 14.121 -2.223 -0.801 1.00 81.94 94 GLU A O 1
ATOM 757 N N . SER A 1 95 ? 12.372 -0.827 -0.725 1.00 84.31 95 SER A N 1
ATOM 758 C CA . SER A 1 95 ? 12.854 0.081 -1.768 1.00 84.31 95 SER A CA 1
ATOM 759 C C . SER A 1 95 ? 13.409 1.389 -1.212 1.00 84.31 95 SER A C 1
ATOM 761 O O . SER A 1 95 ? 13.822 2.233 -2.000 1.00 84.31 95 SER A O 1
ATOM 763 N N . LEU A 1 96 ? 13.422 1.591 0.114 1.00 88.25 96 LEU A N 1
ATOM 764 C CA . LEU A 1 96 ? 13.811 2.871 0.717 1.00 88.25 96 LEU A CA 1
ATOM 765 C C . LEU A 1 96 ? 15.218 3.322 0.293 1.00 88.25 96 LEU A C 1
ATOM 767 O O . LEU A 1 96 ? 15.429 4.509 0.064 1.00 88.25 96 LEU A O 1
ATOM 771 N N . CYS A 1 97 ? 16.162 2.388 0.149 1.00 88.69 97 CYS A N 1
ATOM 772 C CA . CYS A 1 97 ? 17.542 2.680 -0.249 1.00 88.69 97 CYS A CA 1
ATOM 773 C C . CYS A 1 97 ? 17.681 3.282 -1.658 1.00 88.69 97 CYS A C 1
ATOM 775 O O . CYS A 1 97 ? 18.695 3.916 -1.939 1.00 88.69 97 CYS A O 1
ATOM 777 N N . HIS A 1 98 ? 16.680 3.117 -2.526 1.00 86.88 98 HIS A N 1
ATOM 778 C CA . HIS A 1 98 ? 16.684 3.671 -3.882 1.00 86.88 98 HIS A CA 1
ATOM 779 C C . HIS A 1 98 ? 16.203 5.126 -3.931 1.00 86.88 98 HIS A C 1
ATOM 781 O O . HIS A 1 98 ? 16.341 5.784 -4.960 1.00 86.88 98 HIS A O 1
ATOM 787 N N . TYR A 1 99 ? 15.630 5.644 -2.842 1.00 89.56 99 TYR A N 1
ATOM 788 C CA . TYR A 1 99 ? 15.189 7.032 -2.766 1.00 89.56 99 TYR A CA 1
ATOM 789 C C . TYR A 1 99 ? 16.329 7.909 -2.253 1.00 89.56 99 TYR A C 1
ATOM 791 O O . TYR A 1 99 ? 17.020 7.584 -1.285 1.00 89.56 99 TYR A O 1
ATOM 799 N N . LYS A 1 100 ? 16.537 9.045 -2.909 1.00 90.75 100 LYS A N 1
ATOM 800 C CA . LYS A 1 100 ? 17.599 10.002 -2.598 1.00 90.75 100 LYS A CA 1
ATOM 801 C C . LYS A 1 100 ? 17.047 11.418 -2.620 1.00 90.75 100 LYS A C 1
ATOM 803 O O . LYS A 1 100 ? 15.993 11.687 -3.192 1.00 90.75 100 LYS A O 1
ATOM 808 N N . ASN A 1 101 ? 17.772 12.326 -1.971 1.00 91.19 101 ASN A N 1
ATOM 809 C CA . ASN A 1 101 ? 17.564 13.770 -2.091 1.00 91.19 101 ASN A CA 1
ATOM 810 C C . ASN A 1 101 ? 16.115 14.238 -1.844 1.00 91.19 101 ASN A C 1
ATOM 812 O O . ASN A 1 101 ? 15.660 15.197 -2.472 1.00 91.19 101 ASN A O 1
ATOM 816 N N . PHE A 1 102 ? 15.392 13.584 -0.923 1.00 94.62 102 PHE A N 1
ATOM 817 C CA . PHE A 1 102 ? 14.059 14.043 -0.535 1.00 94.62 102 PHE A CA 1
ATOM 818 C C . PHE A 1 102 ? 14.149 15.447 0.070 1.00 94.62 102 PHE A C 1
ATOM 820 O O . PHE A 1 102 ? 14.996 15.716 0.926 1.00 94.62 102 PHE A O 1
ATOM 827 N N . LYS A 1 103 ? 13.262 16.334 -0.375 1.00 95.19 103 LYS A N 1
ATOM 828 C CA . LYS A 1 103 ? 13.163 17.715 0.081 1.00 95.19 103 LYS A CA 1
ATOM 829 C C . LYS A 1 103 ? 11.737 18.237 0.002 1.00 95.19 103 LYS A C 1
ATOM 831 O O . LYS A 1 103 ? 10.988 17.910 -0.920 1.00 95.19 103 LYS A O 1
ATOM 836 N N . VAL A 1 104 ? 11.410 19.127 0.928 1.00 95.50 104 VAL A N 1
ATOM 837 C CA . VAL A 1 104 ? 10.180 19.916 0.932 1.00 95.50 104 VAL A CA 1
ATOM 838 C C . VAL A 1 104 ? 10.526 21.337 0.496 1.00 95.50 104 VAL A C 1
ATOM 840 O O . VAL A 1 104 ? 11.353 22.011 1.106 1.00 95.50 104 VAL A O 1
ATOM 843 N N . ILE A 1 105 ? 9.915 21.803 -0.592 1.00 93.00 105 ILE A N 1
ATOM 844 C CA . ILE A 1 105 ? 10.137 23.145 -1.133 1.00 93.00 105 ILE A CA 1
ATOM 845 C C . ILE A 1 105 ? 8.877 23.971 -0.913 1.00 93.00 105 ILE A C 1
ATOM 847 O O . ILE A 1 105 ? 7.863 23.755 -1.577 1.00 93.00 105 ILE A O 1
ATOM 851 N N . ARG A 1 106 ? 8.942 24.958 -0.015 1.00 92.06 106 ARG A N 1
ATOM 852 C CA . ARG A 1 106 ? 7.823 25.883 0.205 1.00 92.06 106 ARG A CA 1
ATOM 853 C C . ARG A 1 106 ? 7.420 26.569 -1.095 1.00 92.06 106 ARG A C 1
ATOM 855 O O . ARG A 1 106 ? 8.278 27.093 -1.812 1.00 92.06 106 ARG A O 1
ATOM 862 N N . ALA A 1 107 ? 6.116 26.657 -1.347 1.00 86.94 107 ALA A N 1
ATOM 863 C CA . ALA A 1 107 ? 5.588 27.352 -2.517 1.00 86.94 107 ALA A CA 1
ATOM 864 C C . ALA A 1 107 ? 6.083 28.807 -2.600 1.00 86.94 107 ALA A C 1
ATOM 866 O O . ALA A 1 107 ? 6.449 29.278 -3.674 1.00 86.94 107 ALA A O 1
ATOM 867 N N . SER A 1 108 ? 6.225 29.491 -1.459 1.00 85.00 108 SER A N 1
ATOM 868 C CA . SER A 1 108 ? 6.787 30.847 -1.397 1.00 85.00 108 SER A CA 1
ATOM 869 C C . SER A 1 108 ? 8.219 30.943 -1.934 1.00 85.00 108 SER A C 1
ATOM 871 O O . SER A 1 108 ? 8.564 31.918 -2.600 1.00 85.00 108 SER A O 1
ATOM 873 N N . VAL A 1 109 ? 9.052 29.923 -1.706 1.00 87.19 109 VAL A N 1
ATOM 874 C CA . VAL A 1 109 ? 10.424 29.864 -2.234 1.00 87.19 109 VAL A CA 1
ATOM 875 C C . VAL A 1 109 ? 10.410 29.686 -3.751 1.00 87.19 109 VAL A C 1
ATOM 877 O O . VAL A 1 109 ? 11.223 30.305 -4.437 1.00 87.19 109 VAL A O 1
ATOM 880 N N . LEU A 1 110 ? 9.487 28.879 -4.281 1.00 82.56 110 LEU A N 1
ATOM 881 C CA . LEU A 1 110 ? 9.319 28.700 -5.725 1.00 82.56 110 LEU A CA 1
ATOM 882 C C . LEU A 1 110 ? 8.848 29.995 -6.389 1.00 82.56 110 LEU A C 1
ATOM 884 O O . LEU A 1 110 ? 9.498 30.455 -7.325 1.00 82.56 110 LEU A O 1
ATOM 888 N N . CYS A 1 111 ? 7.802 30.630 -5.849 1.00 78.69 111 CYS A N 1
ATOM 889 C CA . CYS A 1 111 ? 7.278 31.897 -6.359 1.00 78.69 111 CYS A CA 1
ATOM 890 C C . CYS A 1 111 ? 8.346 32.999 -6.380 1.00 78.69 111 CYS A C 1
ATOM 892 O O . CYS A 1 111 ? 8.435 33.746 -7.350 1.00 78.69 111 CYS A O 1
ATOM 894 N N . ASN A 1 112 ? 9.196 33.078 -5.352 1.00 78.19 112 ASN A N 1
ATOM 895 C CA . ASN A 1 112 ? 10.275 34.067 -5.294 1.00 78.19 112 ASN A CA 1
ATOM 896 C C . ASN A 1 112 ? 11.398 33.801 -6.310 1.00 78.19 112 ASN A C 1
ATOM 898 O O . ASN A 1 112 ? 12.055 34.744 -6.742 1.00 78.19 112 ASN A O 1
ATOM 902 N N . LYS A 1 113 ? 11.635 32.538 -6.692 1.00 75.81 113 LYS A N 1
ATOM 903 C CA . LYS A 1 113 ? 12.640 32.168 -7.704 1.00 75.81 113 LYS A CA 1
ATOM 904 C C . LYS A 1 113 ? 12.138 32.358 -9.136 1.00 75.81 113 LYS A C 1
ATOM 906 O O . LYS A 1 113 ? 12.943 32.639 -10.017 1.00 75.81 113 LYS A O 1
ATOM 911 N N . SER A 1 114 ? 10.838 32.174 -9.372 1.00 63.91 114 SER A N 1
ATOM 912 C CA . SER A 1 114 ? 10.227 32.250 -10.705 1.00 63.91 114 SER A CA 1
ATOM 913 C C . SER A 1 114 ? 9.689 33.636 -11.059 1.00 63.91 114 SER A C 1
ATOM 915 O O . SER A 1 114 ? 9.487 33.935 -12.235 1.00 63.91 114 SER A O 1
ATOM 917 N N . ALA A 1 115 ? 9.408 34.484 -10.069 1.00 53.03 115 ALA A N 1
ATOM 918 C CA . ALA A 1 115 ? 8.860 35.804 -10.322 1.00 53.03 115 ALA A CA 1
ATOM 919 C C . ALA A 1 115 ? 9.940 36.756 -10.857 1.00 53.03 115 ALA A C 1
ATOM 921 O O . ALA A 1 115 ? 10.839 37.179 -10.132 1.00 53.03 115 ALA A O 1
ATOM 922 N N . GLN A 1 116 ? 9.770 37.205 -12.105 1.00 55.09 116 GLN A N 1
ATOM 923 C CA . GLN A 1 116 ? 10.157 38.578 -12.422 1.00 55.09 116 GLN A CA 1
ATOM 924 C C . GLN A 1 116 ? 9.410 39.527 -11.464 1.00 55.09 116 GLN A C 1
ATOM 926 O O . GLN A 1 116 ? 8.255 39.235 -11.120 1.00 55.09 116 GLN A O 1
ATOM 931 N N . PRO A 1 117 ? 10.028 40.637 -11.015 1.00 48.16 117 PRO A N 1
ATOM 932 C CA . PRO A 1 117 ? 9.403 41.544 -10.058 1.00 48.16 117 PRO A CA 1
ATOM 933 C C . PRO A 1 117 ? 8.038 42.018 -10.590 1.00 48.16 117 PRO A C 1
ATOM 935 O O . PRO A 1 117 ? 7.981 42.810 -11.524 1.00 48.16 117 PRO A O 1
ATOM 938 N N . GLY A 1 118 ? 6.937 41.502 -10.024 1.00 52.28 118 GLY A N 1
ATOM 939 C CA . GLY A 1 118 ? 5.566 41.936 -10.333 1.00 52.28 118 GLY A CA 1
ATOM 940 C C . GLY A 1 118 ? 4.543 40.869 -10.760 1.00 52.28 118 GLY A C 1
ATOM 941 O O . GLY A 1 118 ? 3.363 41.201 -10.816 1.00 52.28 118 GLY A O 1
ATOM 942 N N . SER A 1 119 ? 4.927 39.613 -11.035 1.00 55.25 119 SER A N 1
ATOM 943 C CA . SER A 1 119 ? 3.987 38.638 -11.644 1.00 55.25 119 SER A CA 1
ATOM 944 C C . SER A 1 119 ? 3.034 37.927 -10.658 1.00 55.25 119 SER A C 1
ATOM 946 O O . SER A 1 119 ? 1.876 37.680 -10.988 1.00 55.25 119 SER A O 1
ATOM 948 N N . PHE A 1 120 ? 3.453 37.659 -9.415 1.00 54.19 120 PHE A N 1
ATOM 949 C CA . PHE A 1 120 ? 2.601 37.000 -8.412 1.00 54.19 120 PHE A CA 1
ATOM 950 C C . PHE A 1 120 ? 2.181 37.976 -7.309 1.00 54.19 120 PHE A C 1
ATOM 952 O O . PHE A 1 120 ? 3.011 38.483 -6.554 1.00 54.19 120 PHE A O 1
ATOM 959 N N . ARG A 1 121 ? 0.873 38.238 -7.182 1.00 58.09 121 ARG A N 1
ATOM 960 C CA . ARG A 1 121 ? 0.322 38.937 -6.010 1.00 58.09 121 ARG A CA 1
ATOM 961 C C . ARG A 1 121 ? 0.439 38.010 -4.794 1.00 58.09 121 ARG A C 1
ATOM 963 O O . ARG A 1 121 ? 0.017 36.861 -4.876 1.00 58.09 121 ARG A O 1
ATOM 970 N N . ALA A 1 122 ? 0.928 38.522 -3.660 1.00 55.72 122 ALA A N 1
ATOM 971 C CA . ALA A 1 122 ? 1.167 37.767 -2.417 1.00 55.72 122 ALA A CA 1
ATOM 972 C C . ALA A 1 122 ? -0.030 36.927 -1.909 1.00 55.72 122 ALA A C 1
ATOM 974 O O . ALA A 1 122 ? 0.162 35.978 -1.158 1.00 55.72 122 ALA A O 1
ATOM 975 N N . ASN A 1 123 ? -1.252 37.231 -2.354 1.00 57.28 123 ASN A N 1
ATOM 976 C CA . ASN A 1 123 ? -2.478 36.530 -1.960 1.00 57.28 123 ASN A CA 1
ATOM 977 C C . ASN A 1 123 ? -2.744 35.210 -2.720 1.00 57.28 123 ASN A C 1
ATOM 979 O O . ASN A 1 123 ? -3.810 34.638 -2.532 1.00 57.28 123 ASN A O 1
ATOM 983 N N . HIS A 1 124 ? -1.845 34.756 -3.603 1.00 69.56 124 HIS A N 1
ATOM 984 C CA . HIS A 1 124 ? -2.050 33.561 -4.447 1.00 69.56 124 HIS A CA 1
ATOM 985 C C . HIS A 1 124 ? -0.943 32.504 -4.305 1.00 69.56 124 HIS A C 1
ATOM 987 O O . HIS A 1 124 ? -0.807 31.646 -5.173 1.00 69.56 124 HIS A O 1
ATOM 993 N N . ILE A 1 125 ? -0.119 32.568 -3.255 1.00 79.06 125 ILE A N 1
ATOM 994 C CA . ILE A 1 125 ? 0.873 31.517 -3.000 1.00 79.06 125 ILE A CA 1
ATOM 995 C C . ILE A 1 125 ? 0.120 30.294 -2.452 1.00 79.06 125 ILE A C 1
ATOM 997 O O . ILE A 1 125 ? -0.588 30.458 -1.455 1.00 79.06 125 ILE A O 1
ATOM 1001 N N . PRO A 1 126 ? 0.255 29.102 -3.067 1.00 85.44 126 PRO A N 1
ATOM 1002 C CA . PRO A 1 126 ? -0.301 27.872 -2.516 1.00 85.44 126 PRO A CA 1
ATOM 1003 C C . PRO A 1 126 ? 0.137 27.655 -1.067 1.00 85.44 126 PRO A C 1
ATOM 1005 O O . PRO A 1 126 ? 1.282 27.929 -0.701 1.00 85.44 126 PRO A O 1
ATOM 1008 N N . ASP A 1 127 ? -0.780 27.162 -0.250 1.00 89.50 127 ASP A N 1
ATOM 1009 C CA . ASP A 1 127 ? -0.534 26.801 1.141 1.00 89.50 127 ASP A CA 1
ATOM 1010 C C . ASP A 1 127 ? 0.193 25.458 1.277 1.00 89.50 127 ASP A C 1
ATOM 1012 O O . ASP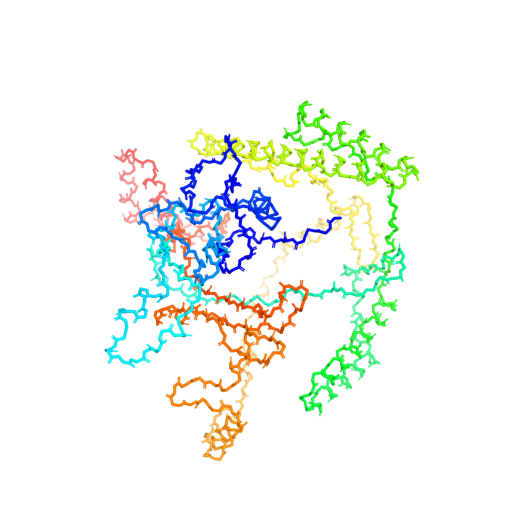 A 1 127 ? 0.857 25.239 2.285 1.00 89.50 127 ASP A O 1
ATOM 1016 N N . HIS A 1 128 ? 0.173 24.597 0.258 1.00 93.38 128 HIS A N 1
ATOM 1017 C CA . HIS A 1 128 ? 0.978 23.374 0.233 1.00 93.38 128 HIS A CA 1
ATOM 1018 C C . HIS A 1 128 ? 2.368 23.582 -0.392 1.00 93.38 128 HIS A C 1
ATOM 1020 O O . HIS A 1 128 ? 2.546 24.256 -1.411 1.00 93.38 128 HIS A O 1
ATOM 1026 N N . SER A 1 129 ? 3.374 22.969 0.228 1.00 93.81 129 SER A N 1
ATOM 1027 C CA . SER A 1 129 ? 4.748 22.871 -0.266 1.00 93.81 129 SER A CA 1
ATOM 1028 C C . SER A 1 129 ? 4.881 21.737 -1.287 1.00 93.81 129 SER A C 1
ATOM 1030 O O . SER A 1 129 ? 4.149 20.753 -1.258 1.00 93.81 129 SER A O 1
ATOM 1032 N N . VAL A 1 130 ? 5.880 21.827 -2.162 1.00 90.62 130 VAL A N 1
ATOM 1033 C CA . VAL A 1 130 ? 6.197 20.770 -3.129 1.00 90.62 130 VAL A CA 1
ATOM 1034 C C . VAL A 1 130 ? 7.106 19.729 -2.484 1.00 90.62 130 VAL A C 1
ATOM 1036 O O . VAL A 1 130 ? 8.174 20.066 -1.971 1.00 90.62 130 VAL A O 1
ATOM 1039 N N . LEU A 1 131 ? 6.710 18.459 -2.552 1.00 93.44 131 LEU A N 1
ATOM 1040 C CA . LEU A 1 131 ? 7.543 17.327 -2.152 1.00 93.44 131 LEU A CA 1
ATOM 1041 C C . LEU A 1 131 ? 8.330 16.855 -3.373 1.00 93.44 131 LEU A C 1
ATOM 1043 O O . LEU A 1 131 ? 7.752 16.575 -4.420 1.00 93.44 131 LEU A O 1
ATOM 1047 N N . CYS A 1 132 ? 9.648 16.769 -3.244 1.00 90.62 132 CYS A N 1
ATOM 1048 C CA . CYS A 1 132 ? 10.540 16.369 -4.324 1.00 90.62 132 CYS A CA 1
ATOM 1049 C C . CYS A 1 132 ? 11.506 15.306 -3.811 1.00 90.62 132 CYS A C 1
ATOM 1051 O O . CYS A 1 132 ? 12.015 15.417 -2.700 1.00 90.62 132 CYS A O 1
ATOM 1053 N N . TRP A 1 133 ? 11.754 14.280 -4.612 1.00 92.44 133 TRP A N 1
ATOM 1054 C CA . TRP A 1 133 ? 12.736 13.240 -4.340 1.00 92.44 133 TRP A CA 1
ATOM 1055 C C . TRP A 1 133 ? 13.294 12.722 -5.656 1.00 92.44 133 TRP A C 1
ATOM 1057 O O . TRP A 1 133 ? 12.698 12.903 -6.717 1.00 92.44 133 TRP A O 1
ATOM 1067 N N . GLU A 1 134 ? 14.433 12.059 -5.564 1.00 88.00 134 GLU A N 1
ATOM 1068 C CA . GLU A 1 134 ? 15.039 11.318 -6.657 1.00 88.00 134 GLU A CA 1
ATOM 1069 C C . GLU A 1 134 ? 14.893 9.829 -6.355 1.00 88.00 134 GLU A C 1
ATOM 1071 O O . GLU A 1 134 ? 14.921 9.409 -5.196 1.00 88.00 134 GLU A O 1
ATOM 1076 N N . PHE A 1 135 ? 14.687 9.030 -7.393 1.00 83.44 135 PHE A N 1
ATOM 1077 C CA . PHE A 1 135 ? 14.593 7.584 -7.273 1.00 83.44 135 PHE A CA 1
ATOM 1078 C C . PHE A 1 135 ? 15.513 6.952 -8.307 1.00 83.44 135 PHE A C 1
ATOM 1080 O O . PHE A 1 135 ? 15.419 7.263 -9.494 1.00 83.44 135 PHE A O 1
ATOM 1087 N N . GLU A 1 136 ? 16.406 6.085 -7.842 1.00 79.38 136 GLU A N 1
ATOM 1088 C CA . GLU A 1 136 ? 17.294 5.325 -8.709 1.00 79.38 136 GLU A CA 1
ATOM 1089 C C . GLU A 1 136 ? 16.580 4.091 -9.247 1.00 79.38 136 GLU A C 1
ATOM 1091 O O . GLU A 1 136 ? 16.274 3.130 -8.543 1.00 79.38 136 GLU A O 1
ATOM 1096 N N . THR A 1 137 ? 16.328 4.136 -10.543 1.00 66.00 137 THR A N 1
ATOM 1097 C CA . THR A 1 137 ? 15.976 2.999 -11.384 1.00 66.00 137 THR A CA 1
ATOM 1098 C C . THR A 1 137 ? 17.272 2.424 -11.952 1.00 66.00 137 THR A C 1
ATOM 1100 O O . THR A 1 137 ? 17.931 3.103 -12.739 1.00 66.00 137 THR A O 1
ATOM 1103 N N . ASN A 1 138 ? 17.657 1.202 -11.577 1.00 55.28 138 ASN A N 1
ATOM 1104 C CA . ASN A 1 138 ? 18.769 0.508 -12.240 1.00 55.28 138 ASN A CA 1
ATOM 1105 C C . ASN A 1 138 ? 18.423 0.349 -13.734 1.00 55.28 138 ASN A C 1
ATOM 1107 O O . ASN A 1 138 ? 17.485 -0.374 -14.068 1.00 55.28 138 ASN A O 1
ATOM 1111 N N . PHE A 1 139 ? 19.130 1.078 -14.602 1.00 48.25 139 PHE A N 1
ATOM 1112 C CA . PHE A 1 139 ? 18.910 1.146 -16.055 1.00 48.25 139 PHE A CA 1
ATOM 1113 C C . PHE A 1 139 ? 20.139 0.686 -16.857 1.00 48.25 139 PHE A C 1
ATOM 1115 O O . PHE A 1 139 ? 20.346 1.120 -17.990 1.00 48.25 139 PHE A O 1
ATOM 1122 N N . ASP A 1 140 ? 20.952 -0.216 -16.314 1.00 37.44 140 ASP A N 1
ATOM 1123 C CA . ASP A 1 140 ? 22.152 -0.688 -17.006 1.00 37.44 140 ASP A CA 1
ATOM 1124 C C . ASP A 1 140 ? 21.861 -1.946 -17.842 1.00 37.44 140 ASP A C 1
ATOM 1126 O O . ASP A 1 140 ? 22.279 -3.037 -17.484 1.00 37.44 140 ASP A O 1
ATOM 1130 N N . ASN A 1 141 ? 21.132 -1.769 -18.958 1.00 38.31 141 ASN A N 1
ATOM 1131 C CA . ASN A 1 141 ? 21.235 -2.486 -20.251 1.00 38.31 141 ASN A CA 1
ATOM 1132 C C . ASN A 1 141 ? 19.877 -2.545 -20.971 1.00 38.31 141 ASN A C 1
ATOM 1134 O O . ASN A 1 141 ? 18.976 -3.286 -20.585 1.00 38.31 141 ASN A O 1
ATOM 1138 N N . ILE A 1 142 ? 19.751 -1.803 -22.074 1.00 37.91 142 ILE A N 1
ATOM 1139 C CA . ILE A 1 142 ? 18.569 -1.827 -22.943 1.00 37.91 142 ILE A CA 1
ATOM 1140 C C . ILE A 1 142 ? 19.016 -2.176 -24.363 1.00 37.91 142 ILE A C 1
ATOM 1142 O O . ILE A 1 142 ? 19.658 -1.362 -25.019 1.00 37.91 142 ILE A O 1
ATOM 1146 N N . ASN A 1 143 ? 18.634 -3.366 -24.836 1.00 34.62 143 ASN A N 1
ATOM 1147 C CA . ASN A 1 143 ? 18.257 -3.608 -26.229 1.00 34.62 143 ASN A CA 1
ATOM 1148 C C . ASN A 1 143 ? 17.241 -4.768 -26.313 1.00 34.62 143 ASN A C 1
ATOM 1150 O O . ASN A 1 143 ? 17.479 -5.853 -25.797 1.00 34.62 143 ASN A O 1
ATOM 1154 N N . GLU A 1 144 ? 16.148 -4.475 -27.024 1.00 33.56 144 GLU A N 1
ATOM 1155 C CA . GLU A 1 144 ? 15.131 -5.352 -27.637 1.00 33.56 144 GLU A CA 1
ATOM 1156 C C . GLU A 1 144 ? 13.869 -5.846 -26.873 1.00 33.56 144 GLU A C 1
ATOM 1158 O O . GLU A 1 144 ? 13.875 -6.782 -26.083 1.00 33.56 144 GLU A O 1
ATOM 1163 N N . ILE A 1 145 ? 12.754 -5.226 -27.312 1.00 30.44 145 ILE A N 1
ATOM 1164 C CA . ILE A 1 145 ? 11.421 -5.736 -27.717 1.00 30.44 145 ILE A CA 1
ATOM 1165 C C . ILE A 1 145 ? 10.371 -6.126 -26.649 1.00 30.44 145 ILE A C 1
ATOM 1167 O O . ILE A 1 145 ? 10.424 -7.150 -25.973 1.00 30.44 145 ILE A O 1
ATOM 1171 N N . CYS A 1 146 ? 9.306 -5.311 -26.642 1.00 27.75 146 CYS A N 1
ATOM 1172 C CA . CYS A 1 146 ? 7.973 -5.547 -26.083 1.00 27.75 146 CYS A CA 1
ATOM 1173 C C . CYS A 1 146 ? 7.134 -6.513 -26.930 1.00 27.75 146 CYS A C 1
ATOM 1175 O O . CYS A 1 146 ? 7.092 -6.348 -28.144 1.00 27.75 146 CYS A O 1
ATOM 1177 N N . SER A 1 147 ? 6.311 -7.338 -26.268 1.00 28.94 147 SER A N 1
ATOM 1178 C CA . SER A 1 147 ? 4.837 -7.307 -26.410 1.00 28.94 147 SER A CA 1
ATOM 1179 C C . SER A 1 147 ? 4.184 -8.457 -25.634 1.00 28.94 147 SER A C 1
ATOM 1181 O O . SER A 1 147 ? 4.284 -9.596 -26.078 1.00 28.94 147 SER A O 1
ATOM 1183 N N . ILE A 1 148 ? 3.468 -8.177 -24.533 1.00 27.08 148 ILE A N 1
ATOM 1184 C CA . ILE A 1 148 ? 2.376 -9.046 -24.053 1.00 27.08 148 ILE A CA 1
ATOM 1185 C C . ILE A 1 148 ? 1.220 -8.189 -23.527 1.00 27.08 148 ILE A C 1
ATOM 1187 O O . ILE A 1 148 ? 1.379 -7.329 -22.660 1.00 27.08 148 ILE A O 1
ATOM 1191 N N . ASP A 1 149 ? 0.063 -8.489 -24.099 1.00 30.00 149 ASP A N 1
ATOM 1192 C CA . ASP A 1 149 ? -1.267 -7.952 -23.869 1.00 30.00 149 ASP A CA 1
ATOM 1193 C C . ASP A 1 149 ? -1.889 -8.572 -22.603 1.00 30.00 149 ASP A C 1
ATOM 1195 O O . ASP A 1 149 ? -1.917 -9.795 -22.466 1.00 30.00 149 ASP A O 1
ATOM 1199 N N . LEU A 1 150 ? -2.380 -7.758 -21.662 1.00 26.16 150 LEU A N 1
ATOM 1200 C CA . LEU A 1 150 ? -3.086 -8.230 -20.460 1.00 26.16 150 LEU A CA 1
ATOM 1201 C C . LEU A 1 150 ? -4.172 -7.226 -20.063 1.00 26.16 150 LEU A C 1
ATOM 1203 O O . LEU A 1 150 ? -3.960 -6.303 -19.272 1.00 26.16 150 LEU A O 1
ATOM 1207 N N . SER A 1 151 ? -5.363 -7.441 -20.611 1.00 25.64 151 SER A N 1
ATOM 1208 C CA . SER A 1 151 ? -6.601 -6.850 -20.122 1.00 25.64 151 SER A CA 1
ATOM 1209 C C . SER A 1 151 ? -7.332 -7.838 -19.197 1.00 25.64 151 SER A C 1
ATOM 1211 O O . SER A 1 151 ? -7.217 -9.049 -19.354 1.00 25.64 151 SER A O 1
ATOM 1213 N N . HIS A 1 152 ? -8.135 -7.274 -18.287 1.00 29.28 152 HIS A N 1
ATOM 1214 C CA . HIS A 1 152 ? -9.156 -7.898 -17.428 1.00 29.28 152 HIS A CA 1
ATOM 1215 C C . HIS A 1 152 ? -8.723 -8.359 -16.026 1.00 29.28 152 HIS A C 1
ATOM 1217 O O . HIS A 1 152 ? -8.245 -9.469 -15.822 1.00 29.28 152 HIS A O 1
ATOM 1223 N N . SER A 1 153 ? -9.042 -7.534 -15.019 1.00 24.25 153 SER A N 1
ATOM 1224 C CA . SER A 1 153 ? -10.011 -7.916 -13.974 1.00 24.25 153 SER A CA 1
ATOM 1225 C C . SER A 1 153 ? -10.222 -6.777 -12.969 1.00 24.25 153 SER A C 1
ATOM 1227 O O . SER A 1 153 ? -9.329 -6.470 -12.183 1.00 24.25 153 SER A O 1
ATOM 1229 N N . ALA A 1 154 ? -11.414 -6.178 -12.971 1.00 25.66 154 ALA A N 1
ATOM 1230 C CA . ALA A 1 154 ? -12.059 -5.642 -11.772 1.00 25.66 154 ALA A CA 1
ATOM 1231 C C . ALA A 1 154 ? -13.513 -5.280 -12.096 1.00 25.66 154 ALA A C 1
ATOM 1233 O O . ALA A 1 154 ? -13.753 -4.409 -12.922 1.00 25.66 154 ALA A O 1
ATOM 1234 N N . HIS A 1 155 ? -14.451 -5.970 -11.446 1.00 29.48 155 HIS A N 1
ATOM 1235 C CA . HIS A 1 155 ? -15.642 -5.440 -10.766 1.00 29.48 155 HIS A CA 1
ATOM 1236 C C . HIS A 1 155 ? -16.747 -6.495 -10.769 1.00 29.48 155 HIS A C 1
ATOM 1238 O O . HIS A 1 155 ? -17.281 -6.852 -11.807 1.00 29.48 155 HIS A O 1
ATOM 1244 N N . ASN A 1 156 ? -17.104 -6.974 -9.578 1.00 29.66 156 ASN A N 1
ATOM 1245 C CA . ASN A 1 156 ? -18.434 -7.504 -9.316 1.00 29.66 156 ASN A CA 1
ATOM 1246 C C . ASN A 1 156 ? -18.778 -7.232 -7.853 1.00 29.66 156 ASN A C 1
ATOM 1248 O O . ASN A 1 156 ? -18.196 -7.808 -6.936 1.00 29.66 156 ASN A O 1
ATOM 1252 N N . SER A 1 157 ? -19.737 -6.337 -7.655 1.00 28.00 157 SER A N 1
ATOM 1253 C CA . SER A 1 157 ? -20.463 -6.174 -6.404 1.00 28.00 157 SER A CA 1
ATOM 1254 C C . SER A 1 157 ? -21.850 -5.658 -6.746 1.00 28.00 157 SER A C 1
ATOM 1256 O O . SER A 1 157 ? -21.958 -4.513 -7.169 1.00 28.00 157 SER A O 1
ATOM 1258 N N . LEU A 1 158 ? -22.870 -6.500 -6.567 1.00 29.31 158 LEU A N 1
ATOM 1259 C CA . LEU A 1 158 ? -24.223 -6.147 -6.116 1.00 29.31 158 LEU A CA 1
ATOM 1260 C C . LEU A 1 158 ? -25.092 -7.412 -6.081 1.00 29.31 158 LEU A C 1
ATOM 1262 O O . LEU A 1 158 ? -25.403 -7.992 -7.112 1.00 29.31 158 LEU A O 1
ATOM 1266 N N . ASN A 1 159 ? -25.410 -7.865 -4.867 1.00 30.17 159 ASN A N 1
ATOM 1267 C CA . ASN A 1 159 ? -26.750 -8.281 -4.429 1.00 30.17 159 ASN A CA 1
ATOM 1268 C C . ASN A 1 159 ? -26.644 -8.891 -3.028 1.00 30.17 159 ASN A C 1
ATOM 1270 O O . ASN A 1 159 ? -26.522 -10.097 -2.824 1.00 30.17 159 ASN A O 1
ATOM 1274 N N . GLN A 1 160 ? -26.662 -7.999 -2.036 1.00 35.34 160 GLN A N 1
ATOM 1275 C CA . GLN A 1 160 ? -27.021 -8.336 -0.667 1.00 35.34 160 GLN A CA 1
ATOM 1276 C C . GLN A 1 160 ? -28.541 -8.423 -0.603 1.00 35.34 160 GLN A C 1
ATOM 1278 O O . GLN A 1 160 ? -29.191 -7.390 -0.519 1.00 35.34 160 GLN A O 1
ATOM 1283 N N . GLN A 1 161 ? -29.077 -9.640 -0.653 1.00 35.44 161 GLN A N 1
ATOM 1284 C CA . GLN A 1 161 ? -30.316 -10.058 0.014 1.00 35.44 161 GLN A CA 1
ATOM 1285 C C . GLN A 1 161 ? -30.602 -11.506 -0.391 1.00 35.44 161 GLN A C 1
ATOM 1287 O O . GLN A 1 161 ? -31.329 -11.762 -1.339 1.00 35.44 161 GLN A O 1
ATOM 1292 N N . ASN A 1 162 ? -29.910 -12.433 0.280 1.00 35.34 162 ASN A N 1
ATOM 1293 C CA . ASN A 1 162 ? -30.280 -13.822 0.602 1.00 35.34 162 ASN A CA 1
ATOM 1294 C C . ASN A 1 162 ? -28.983 -14.586 0.917 1.00 35.34 162 ASN A C 1
ATOM 1296 O O . ASN A 1 162 ? -28.010 -14.513 0.175 1.00 35.34 162 ASN A O 1
ATOM 1300 N N . ASN A 1 163 ? -28.934 -15.286 2.055 1.00 44.00 163 ASN A N 1
ATOM 1301 C CA . ASN A 1 163 ? -27.730 -15.935 2.614 1.00 44.00 163 ASN A CA 1
ATOM 1302 C C . ASN A 1 163 ? -27.269 -17.199 1.847 1.00 44.00 163 ASN A C 1
ATOM 1304 O O . ASN A 1 163 ? -26.705 -18.131 2.422 1.00 44.00 163 ASN A O 1
ATOM 1308 N N . THR A 1 164 ? -27.495 -17.230 0.540 1.00 44.81 164 THR A N 1
ATOM 1309 C CA . THR A 1 164 ? -27.149 -18.317 -0.370 1.00 44.81 164 THR A CA 1
ATOM 1310 C C . THR A 1 164 ? -26.504 -17.716 -1.608 1.00 44.81 164 THR A C 1
ATOM 1312 O O . THR A 1 164 ? -27.181 -17.100 -2.426 1.00 44.81 164 THR A O 1
ATOM 1315 N N . TYR A 1 165 ? -25.192 -17.900 -1.751 1.00 57.50 165 TYR A N 1
ATOM 1316 C CA . TYR A 1 165 ? -24.515 -17.604 -3.009 1.00 57.50 165 TYR A CA 1
ATOM 1317 C C . TYR A 1 165 ? -24.639 -18.823 -3.919 1.00 57.50 165 TYR A C 1
ATOM 1319 O O . TYR A 1 165 ? -24.150 -19.908 -3.584 1.00 57.50 165 TYR A O 1
ATOM 1327 N N . VAL A 1 166 ? -25.304 -18.632 -5.056 1.00 64.56 166 VAL A N 1
ATOM 1328 C CA . VAL A 1 166 ? -25.328 -19.598 -6.154 1.00 64.56 166 VAL A CA 1
ATOM 1329 C C . VAL A 1 166 ? -24.027 -19.427 -6.933 1.00 64.56 166 VAL A C 1
ATOM 1331 O O . VAL A 1 166 ? -23.723 -18.339 -7.414 1.00 64.56 166 VAL A O 1
ATOM 1334 N N . SER A 1 167 ? -23.220 -20.484 -7.007 1.00 75.38 167 SER A N 1
ATOM 1335 C CA . SER A 1 167 ? -22.055 -20.538 -7.899 1.00 75.38 167 SER A CA 1
ATOM 1336 C C . SER A 1 167 ? -22.278 -21.621 -8.943 1.00 75.38 167 SER A C 1
ATOM 1338 O O . SER A 1 167 ? -22.737 -22.696 -8.577 1.00 75.38 167 SER A O 1
ATOM 1340 N N . TYR A 1 168 ? -21.955 -21.363 -10.206 1.00 82.56 168 TYR A N 1
ATOM 1341 C CA . TYR A 1 168 ? -22.140 -22.327 -11.297 1.00 82.56 168 TYR A CA 1
ATOM 1342 C C . TYR A 1 168 ? -20.880 -23.167 -11.509 1.00 82.56 168 TYR A C 1
ATOM 1344 O O . TYR A 1 168 ? -19.763 -22.693 -11.266 1.00 82.56 168 TYR A O 1
ATOM 1352 N N . ASP A 1 169 ? -21.041 -24.413 -11.954 1.00 76.62 169 ASP A N 1
ATOM 1353 C CA . ASP A 1 169 ? -19.904 -25.259 -12.305 1.00 76.62 169 ASP A CA 1
ATOM 1354 C C . ASP A 1 169 ? -19.341 -24.945 -13.697 1.00 76.62 169 ASP A C 1
ATOM 1356 O O . ASP A 1 169 ? -19.656 -25.593 -14.686 1.00 76.62 169 ASP A O 1
ATOM 1360 N N . VAL A 1 170 ? -18.449 -23.958 -13.769 1.00 76.44 170 VAL A N 1
ATOM 1361 C CA . VAL A 1 170 ? -17.799 -23.539 -15.027 1.00 76.44 170 VAL A CA 1
ATOM 1362 C C . VAL A 1 170 ? -16.743 -24.523 -15.551 1.00 76.44 170 VAL A C 1
ATOM 1364 O O . VAL A 1 170 ? -16.076 -24.232 -16.538 1.00 76.44 170 VAL A O 1
ATOM 1367 N N . LYS A 1 171 ? -16.526 -25.663 -14.881 1.00 73.94 171 LYS A N 1
ATOM 1368 C CA . LYS A 1 171 ? -15.562 -26.680 -15.336 1.00 73.94 171 LYS A CA 1
ATOM 1369 C C . LYS A 1 171 ? -16.146 -27.632 -16.375 1.00 73.94 171 LYS A C 1
ATOM 1371 O O . LYS A 1 171 ? -15.393 -28.141 -17.195 1.00 73.94 171 LYS A O 1
ATOM 1376 N N . ASN A 1 172 ? -17.458 -27.843 -16.332 1.00 74.06 172 ASN A N 1
ATOM 1377 C CA . ASN A 1 172 ? -18.181 -28.794 -17.171 1.00 74.06 172 ASN A CA 1
ATOM 1378 C C . ASN A 1 172 ? -19.232 -28.037 -17.981 1.00 74.06 172 ASN A C 1
ATOM 1380 O O . ASN A 1 172 ? -20.430 -28.171 -17.755 1.00 74.06 172 ASN A O 1
ATOM 1384 N N . ILE A 1 173 ? -18.760 -27.171 -18.874 1.00 80.19 173 ILE A N 1
ATOM 1385 C CA . ILE A 1 173 ? -19.628 -26.380 -19.743 1.00 80.19 173 ILE A CA 1
ATOM 1386 C C . ILE A 1 173 ? -20.153 -27.303 -20.855 1.00 80.19 173 ILE A C 1
ATOM 1388 O O . ILE A 1 173 ? -19.330 -27.900 -21.557 1.00 80.19 173 ILE A O 1
ATOM 1392 N N . PRO A 1 174 ? -21.481 -27.448 -21.027 1.00 82.75 174 PRO A N 1
ATOM 1393 C CA . PRO A 1 174 ? -22.047 -28.216 -22.131 1.00 82.75 174 PRO A CA 1
ATOM 1394 C C . PRO A 1 174 ? -21.548 -27.704 -23.486 1.00 82.75 174 PRO A C 1
ATOM 1396 O O . PRO A 1 174 ? -21.380 -26.501 -23.675 1.00 82.75 174 PRO A O 1
ATOM 1399 N N . SER A 1 175 ? -21.321 -28.600 -24.449 1.00 81.12 175 SER A N 1
ATOM 1400 C CA . SER A 1 175 ? -20.841 -28.214 -25.785 1.00 81.12 175 SER A CA 1
ATOM 1401 C C . SER A 1 175 ? -21.844 -27.360 -26.564 1.00 81.12 175 SER A C 1
ATOM 1403 O O . SER A 1 175 ? -21.448 -26.668 -27.498 1.00 81.12 175 SER A O 1
ATOM 1405 N N . ASP A 1 176 ? -23.120 -27.392 -26.175 1.00 82.69 176 ASP A N 1
ATOM 1406 C CA . ASP A 1 176 ? -24.190 -26.570 -26.732 1.00 82.69 176 ASP A CA 1
ATOM 1407 C C . ASP A 1 176 ? -24.369 -25.218 -26.011 1.00 82.69 176 ASP A C 1
ATOM 1409 O O . ASP A 1 176 ? -25.195 -24.402 -26.434 1.00 82.69 176 ASP A O 1
ATOM 1413 N N . TRP A 1 177 ? -23.601 -24.941 -24.952 1.00 82.56 177 TRP A N 1
ATOM 1414 C CA . TRP A 1 177 ? -23.705 -23.703 -24.178 1.00 82.56 177 TRP A CA 1
ATOM 1415 C C . TRP A 1 177 ? -23.449 -22.475 -25.055 1.00 82.56 177 TRP A C 1
ATOM 1417 O O . TRP A 1 177 ? -22.420 -22.389 -25.724 1.00 82.56 177 TRP A O 1
ATOM 1427 N N . MET A 1 178 ? -24.387 -21.521 -25.046 1.00 82.56 178 MET A N 1
ATOM 1428 C CA . MET A 1 178 ? -24.354 -20.307 -25.882 1.00 82.56 178 MET A CA 1
ATOM 1429 C C . MET A 1 178 ? -24.425 -20.563 -27.400 1.00 82.56 178 MET A C 1
ATOM 1431 O O . MET A 1 178 ? -24.204 -19.644 -28.185 1.00 82.56 178 MET A O 1
ATOM 1435 N N . THR A 1 179 ? -24.761 -21.783 -27.830 1.00 83.94 179 THR A N 1
ATOM 1436 C CA . THR A 1 179 ? -24.910 -22.132 -29.259 1.00 83.94 179 THR A CA 1
ATOM 1437 C C . THR A 1 179 ? -26.359 -22.371 -29.681 1.00 83.94 179 THR A C 1
ATOM 1439 O O . THR A 1 179 ? -26.628 -22.617 -30.855 1.00 83.94 179 THR A O 1
ATOM 1442 N N . ASN A 1 180 ? -27.310 -22.287 -28.745 1.00 86.06 180 ASN A N 1
ATOM 1443 C CA . ASN A 1 180 ? -28.732 -22.365 -29.058 1.00 86.06 180 ASN A CA 1
ATOM 1444 C C . ASN A 1 180 ? -29.130 -21.201 -29.983 1.00 86.06 180 ASN A C 1
ATOM 1446 O O . ASN A 1 180 ? -28.832 -20.048 -29.675 1.00 86.06 180 ASN A O 1
ATOM 1450 N N . ASN A 1 181 ? -29.839 -21.498 -31.076 1.00 88.88 181 ASN A N 1
ATOM 1451 C CA . ASN A 1 181 ? -30.326 -20.502 -32.034 1.00 88.88 181 ASN A CA 1
ATOM 1452 C C . ASN A 1 181 ? -31.097 -19.364 -31.346 1.00 88.88 181 ASN A C 1
ATOM 1454 O O . ASN A 1 181 ? -30.854 -18.204 -31.653 1.00 88.88 181 ASN A O 1
ATOM 1458 N N . ASP A 1 182 ? -31.917 -19.667 -30.334 1.00 88.06 182 ASP A N 1
ATOM 1459 C CA . ASP A 1 182 ? -32.666 -18.643 -29.589 1.00 88.06 182 ASP A CA 1
ATOM 1460 C C . ASP A 1 182 ? -31.747 -17.681 -28.813 1.00 88.06 182 ASP A C 1
ATOM 1462 O O . ASP A 1 182 ? -32.061 -16.504 -28.628 1.00 88.06 182 ASP A O 1
ATOM 1466 N N . ILE A 1 183 ? -30.612 -18.179 -28.317 1.00 88.31 183 ILE A N 1
ATOM 1467 C CA . ILE A 1 183 ? -29.614 -17.379 -27.596 1.00 88.31 183 ILE A CA 1
ATOM 1468 C C . ILE A 1 183 ? -28.762 -16.591 -28.583 1.00 88.31 183 ILE A C 1
ATOM 1470 O O . ILE A 1 183 ? -28.510 -15.410 -28.351 1.00 88.31 183 ILE A O 1
ATOM 1474 N N . LEU A 1 184 ? -28.374 -17.206 -29.701 1.00 88.25 184 LEU A N 1
ATOM 1475 C CA . LEU A 1 184 ? -27.661 -16.535 -30.783 1.00 88.25 184 LEU A CA 1
ATOM 1476 C C . LEU A 1 184 ? -28.485 -15.376 -31.351 1.00 88.25 184 LEU A C 1
ATOM 1478 O O . LEU A 1 184 ? -27.946 -14.286 -31.515 1.00 88.25 184 LEU A O 1
ATOM 1482 N N . ASP A 1 185 ? -29.792 -15.553 -31.542 1.00 90.50 185 ASP A N 1
ATOM 1483 C CA . ASP A 1 185 ? -30.695 -14.487 -31.982 1.00 90.50 185 ASP A CA 1
ATOM 1484 C C . ASP A 1 185 ? -30.767 -13.343 -30.961 1.00 90.50 185 ASP A C 1
ATOM 1486 O O . ASP A 1 185 ? -30.684 -12.168 -31.328 1.00 90.50 185 ASP A O 1
ATOM 1490 N N . LYS A 1 186 ? -30.840 -13.657 -29.660 1.00 90.25 186 LYS A N 1
ATOM 1491 C CA . LYS A 1 186 ? -30.806 -12.644 -28.590 1.00 90.25 186 LYS A CA 1
ATOM 1492 C C . LYS A 1 186 ? -29.471 -11.899 -28.533 1.00 90.25 186 LYS A C 1
ATOM 1494 O O . LYS A 1 186 ? -29.465 -10.688 -28.307 1.00 90.25 186 LYS A O 1
ATOM 1499 N N . ILE A 1 187 ? -28.353 -12.594 -28.741 1.00 88.19 187 ILE A N 1
ATOM 1500 C CA . ILE A 1 187 ? -27.012 -11.998 -28.781 1.00 88.19 187 ILE A CA 1
ATOM 1501 C C . ILE A 1 187 ? -26.870 -11.101 -30.007 1.00 88.19 187 ILE A C 1
ATOM 1503 O O . ILE A 1 187 ? -26.451 -9.957 -29.860 1.00 88.19 187 ILE A O 1
ATOM 1507 N N . ASN A 1 188 ? -27.273 -11.572 -31.187 1.00 89.56 188 ASN A N 1
ATOM 1508 C CA . ASN A 1 188 ? -27.239 -10.791 -32.423 1.00 89.56 188 ASN A CA 1
ATOM 1509 C C . ASN A 1 188 ? -28.106 -9.535 -32.297 1.00 89.56 188 ASN A C 1
ATOM 1511 O O . ASN A 1 188 ? -27.634 -8.436 -32.566 1.00 89.56 188 ASN A O 1
ATOM 1515 N N . MET A 1 189 ? -29.313 -9.655 -31.740 1.00 89.44 189 MET A N 1
ATOM 1516 C CA . MET A 1 189 ? -30.161 -8.499 -31.448 1.00 89.44 189 MET A CA 1
ATOM 1517 C C . MET A 1 189 ? -29.510 -7.545 -30.430 1.00 89.44 189 MET A C 1
ATOM 1519 O O . MET A 1 189 ? -29.653 -6.327 -30.529 1.00 89.44 189 MET A O 1
ATOM 1523 N N . CYS A 1 190 ? -28.781 -8.061 -29.435 1.00 87.06 190 CYS A N 1
ATOM 1524 C CA . CYS A 1 190 ? -28.016 -7.227 -28.508 1.00 87.06 190 CYS A CA 1
ATOM 1525 C C . CYS A 1 190 ? -26.874 -6.484 -29.223 1.00 87.06 190 CYS A C 1
ATOM 1527 O O . CYS A 1 190 ? -26.678 -5.298 -28.966 1.00 87.06 190 CYS A O 1
ATOM 1529 N N . ILE A 1 191 ? -26.161 -7.149 -30.137 1.00 85.31 191 ILE A N 1
ATOM 1530 C CA . ILE A 1 191 ? -25.097 -6.560 -30.961 1.00 85.31 191 ILE A CA 1
ATOM 1531 C C . ILE A 1 191 ? -25.664 -5.460 -31.862 1.00 85.31 191 ILE A C 1
ATOM 1533 O O . ILE A 1 191 ? -25.131 -4.351 -31.857 1.00 85.31 191 ILE A O 1
ATOM 1537 N N . ASP A 1 192 ? -26.771 -5.719 -32.555 1.00 87.19 192 ASP A N 1
ATOM 1538 C CA . ASP A 1 192 ? -27.438 -4.737 -33.416 1.00 87.19 192 ASP A CA 1
ATOM 1539 C C . ASP A 1 192 ? -27.862 -3.502 -32.612 1.00 87.19 192 ASP A C 1
ATOM 1541 O O . ASP A 1 192 ? -27.622 -2.362 -33.011 1.00 87.19 192 ASP A O 1
ATOM 1545 N N . ASN A 1 193 ? -28.415 -3.711 -31.414 1.00 84.12 193 ASN A N 1
ATOM 1546 C CA . ASN A 1 193 ? -28.786 -2.614 -30.525 1.00 84.12 193 ASN A CA 1
ATOM 1547 C C . ASN A 1 193 ? -27.569 -1.806 -30.041 1.00 84.12 193 ASN A C 1
ATOM 1549 O O . ASN A 1 193 ? -27.656 -0.581 -29.949 1.00 84.12 193 ASN A O 1
ATOM 1553 N N . ILE A 1 194 ? -26.434 -2.459 -29.767 1.00 80.56 194 ILE A N 1
ATOM 1554 C CA . ILE A 1 194 ? -25.171 -1.780 -29.436 1.00 80.56 194 ILE A CA 1
ATOM 1555 C C . ILE A 1 194 ? -24.701 -0.937 -30.622 1.00 80.56 194 ILE A C 1
ATOM 1557 O O . ILE A 1 194 ? -24.386 0.239 -30.439 1.00 80.56 194 ILE A O 1
ATOM 1561 N N . GLN A 1 195 ? -24.718 -1.493 -31.832 1.00 79.56 195 GLN A N 1
ATOM 1562 C CA . GLN A 1 195 ? -24.299 -0.801 -33.052 1.00 79.56 195 GLN A CA 1
ATOM 1563 C C . GLN A 1 195 ? -25.216 0.380 -33.411 1.00 79.56 195 GLN A C 1
ATOM 1565 O O . GLN A 1 195 ? -24.742 1.400 -33.916 1.00 79.56 195 GLN A O 1
ATOM 1570 N N . CYS A 1 196 ? -26.518 0.277 -33.130 1.00 79.50 196 CYS A N 1
ATOM 1571 C CA . CYS A 1 196 ? -27.482 1.356 -33.347 1.00 79.50 196 CYS A CA 1
ATOM 1572 C C . CYS A 1 196 ? -27.483 2.418 -32.235 1.00 79.50 196 CYS A C 1
ATOM 1574 O O . CYS A 1 196 ? -27.909 3.551 -32.480 1.00 79.50 196 CYS A O 1
ATOM 1576 N N . SER A 1 197 ? -27.013 2.090 -31.027 1.00 78.31 197 SER A N 1
ATOM 1577 C CA . SER A 1 197 ? -26.949 3.043 -29.916 1.00 78.31 197 SER A CA 1
ATOM 1578 C C . SER A 1 197 ? -25.852 4.091 -30.145 1.00 78.31 197 SER A C 1
ATOM 1580 O O . SER A 1 197 ? -24.682 3.775 -30.357 1.00 78.31 197 SER A O 1
ATOM 1582 N N . LYS A 1 198 ? -26.217 5.379 -30.116 1.00 59.59 198 LYS A N 1
ATOM 1583 C CA . LYS A 1 198 ? -25.280 6.500 -30.288 1.00 59.59 198 LYS A CA 1
ATOM 1584 C C . LYS A 1 198 ? -25.057 7.224 -28.960 1.00 59.59 198 LYS A C 1
ATOM 1586 O O . LYS A 1 198 ? -25.594 8.302 -28.722 1.00 59.59 198 LYS A O 1
ATOM 1591 N N . GLY A 1 199 ? -24.178 6.655 -28.134 1.00 61.56 199 GLY A N 1
ATOM 1592 C CA . GLY A 1 199 ? -23.270 7.443 -27.292 1.00 61.56 199 GLY A CA 1
ATOM 1593 C C . GLY A 1 199 ? -23.805 8.022 -25.978 1.00 61.56 199 GLY A C 1
ATOM 1594 O O . GLY A 1 199 ? -23.301 9.056 -25.542 1.00 61.56 199 GLY A O 1
ATOM 1595 N N . ARG A 1 200 ? -24.771 7.388 -25.302 1.00 70.31 200 ARG A N 1
ATOM 1596 C CA . ARG A 1 200 ? -25.127 7.751 -23.914 1.00 70.31 200 ARG A CA 1
ATOM 1597 C C . ARG A 1 200 ? -24.840 6.600 -22.957 1.00 70.31 200 ARG A C 1
ATOM 1599 O O . ARG A 1 200 ? -25.303 5.490 -23.186 1.00 70.31 200 ARG A O 1
ATOM 1606 N N . GLN A 1 201 ? -24.147 6.889 -21.851 1.00 74.38 201 GLN A N 1
ATOM 1607 C CA . GLN A 1 201 ? -23.785 5.896 -20.826 1.00 74.38 201 GLN A CA 1
ATOM 1608 C C . GLN A 1 201 ? -24.996 5.082 -20.347 1.00 74.38 201 GLN A C 1
ATOM 1610 O O . GLN A 1 201 ? -24.915 3.869 -20.248 1.00 74.38 201 GLN A O 1
ATOM 1615 N N . PHE A 1 202 ? -26.148 5.729 -20.156 1.00 77.81 202 PHE A N 1
ATOM 1616 C CA . PHE A 1 202 ? -27.383 5.053 -19.749 1.00 77.81 202 PHE A CA 1
ATOM 1617 C C . PHE A 1 202 ? -27.861 3.981 -20.747 1.00 77.81 202 PHE A C 1
ATOM 1619 O O . PHE A 1 202 ? -28.374 2.941 -20.343 1.00 77.81 202 PHE A O 1
ATOM 1626 N N . GLU A 1 203 ? -27.705 4.222 -22.051 1.00 81.44 203 GLU A N 1
ATOM 1627 C CA . GLU A 1 203 ? -28.074 3.248 -23.085 1.00 81.44 203 GLU A CA 1
ATOM 1628 C C . GLU A 1 203 ? -27.099 2.069 -23.078 1.00 81.44 203 GLU A C 1
ATOM 1630 O O . GLU A 1 203 ? -27.531 0.922 -23.145 1.00 81.44 203 GLU A O 1
ATOM 1635 N N . VAL A 1 204 ? -25.805 2.345 -22.888 1.00 77.88 204 VAL A N 1
ATOM 1636 C CA . VAL A 1 204 ? -24.763 1.319 -22.744 1.00 77.88 204 VAL A CA 1
ATOM 1637 C C . VAL A 1 204 ? -25.006 0.458 -21.504 1.00 77.88 204 VAL A C 1
ATOM 1639 O O . VAL A 1 204 ? -24.987 -0.765 -21.607 1.00 77.88 204 VAL A O 1
ATOM 1642 N N . ASP A 1 205 ? -25.316 1.066 -20.357 1.00 78.38 205 ASP A N 1
ATOM 1643 C CA . ASP A 1 205 ? -25.614 0.346 -19.114 1.00 78.38 205 ASP A CA 1
ATOM 1644 C C . ASP A 1 205 ? -26.855 -0.544 -19.276 1.00 78.38 205 ASP A C 1
ATOM 1646 O O . ASP A 1 205 ? -26.882 -1.688 -18.820 1.00 78.38 205 ASP A O 1
ATOM 1650 N N . LYS A 1 206 ? -27.887 -0.046 -19.971 1.00 85.19 206 LYS A N 1
ATOM 1651 C CA . LYS A 1 206 ? -29.097 -0.822 -20.269 1.00 85.19 206 LYS A CA 1
ATOM 1652 C C . LYS A 1 206 ? -28.797 -2.019 -21.175 1.00 85.19 206 LYS A C 1
ATOM 1654 O O . LYS A 1 206 ? -29.314 -3.106 -20.926 1.00 85.19 206 LYS A O 1
ATOM 1659 N N . LEU A 1 207 ? -27.976 -1.832 -22.208 1.00 85.75 207 LEU A N 1
ATOM 1660 C CA . LEU A 1 207 ? -27.576 -2.906 -23.121 1.00 85.75 207 LEU A CA 1
ATOM 1661 C C . LEU A 1 207 ? -26.700 -3.946 -22.425 1.00 85.75 207 LEU A C 1
ATOM 1663 O O . LEU A 1 207 ? -26.912 -5.142 -22.605 1.00 85.75 207 LEU A O 1
ATOM 1667 N N . TYR A 1 208 ? -25.781 -3.498 -21.571 1.00 83.94 208 TYR A N 1
ATOM 1668 C CA . TYR A 1 208 ? -24.967 -4.376 -20.742 1.00 83.94 208 TYR A CA 1
ATOM 1669 C C . TYR A 1 208 ? -25.830 -5.233 -19.809 1.00 83.94 208 TYR A C 1
ATOM 1671 O O . TYR A 1 208 ? -25.666 -6.449 -19.771 1.00 83.94 208 TYR A O 1
ATOM 1679 N N . ASN A 1 209 ? -26.798 -4.630 -19.113 1.00 84.75 209 ASN A N 1
ATOM 1680 C CA . ASN A 1 209 ? -27.704 -5.378 -18.240 1.00 84.75 209 ASN A CA 1
ATOM 1681 C C . ASN A 1 209 ? -28.532 -6.412 -19.019 1.00 84.75 209 ASN A C 1
ATOM 1683 O O . ASN A 1 209 ? -28.668 -7.540 -18.559 1.00 84.75 209 ASN A O 1
ATOM 1687 N N . ASN A 1 210 ? -29.003 -6.074 -20.224 1.00 87.25 210 ASN A N 1
ATOM 1688 C CA . ASN A 1 210 ? -29.720 -7.017 -21.090 1.00 87.25 210 ASN A CA 1
ATOM 1689 C C . ASN A 1 210 ? -28.835 -8.214 -21.497 1.00 87.25 210 ASN A C 1
ATOM 1691 O O . ASN A 1 210 ? -29.263 -9.364 -21.451 1.00 87.25 210 ASN A O 1
ATOM 1695 N N . PHE A 1 211 ? -27.566 -7.967 -21.834 1.00 88.62 211 PHE A N 1
ATOM 1696 C CA . PHE A 1 211 ? -26.612 -9.039 -22.123 1.00 88.62 211 PHE A CA 1
ATOM 1697 C C . PHE A 1 211 ? -26.340 -9.930 -20.901 1.00 88.62 211 PHE A C 1
ATOM 1699 O O . PHE A 1 211 ? -26.328 -11.157 -21.009 1.00 88.62 211 PHE A O 1
ATOM 1706 N N . VAL A 1 212 ? -26.162 -9.325 -19.725 1.00 86.12 212 VAL A N 1
ATOM 1707 C CA . VAL A 1 212 ? -25.976 -10.048 -18.460 1.00 86.12 212 VAL A CA 1
ATOM 1708 C C . VAL A 1 212 ? -27.195 -10.915 -18.129 1.00 86.12 212 VAL A C 1
ATOM 1710 O O . VAL A 1 212 ? -27.029 -12.038 -17.658 1.00 86.12 212 VAL A O 1
ATOM 1713 N N . GLU A 1 213 ? -28.409 -10.445 -18.417 1.00 89.12 213 GLU A N 1
ATOM 1714 C CA . GLU A 1 213 ? -29.637 -11.232 -18.262 1.00 89.12 213 GLU A CA 1
ATOM 1715 C C . GLU A 1 213 ? -29.679 -12.442 -19.208 1.00 89.12 213 GLU A C 1
ATOM 1717 O O . GLU A 1 213 ? -30.002 -13.543 -18.758 1.00 89.12 213 GLU A O 1
ATOM 1722 N N . ILE A 1 214 ? -29.287 -12.278 -20.480 1.00 89.06 214 ILE A N 1
ATOM 1723 C CA . ILE A 1 214 ? -29.172 -13.392 -21.441 1.00 89.06 214 ILE A CA 1
ATOM 1724 C C . ILE A 1 214 ? -28.183 -14.443 -20.917 1.00 89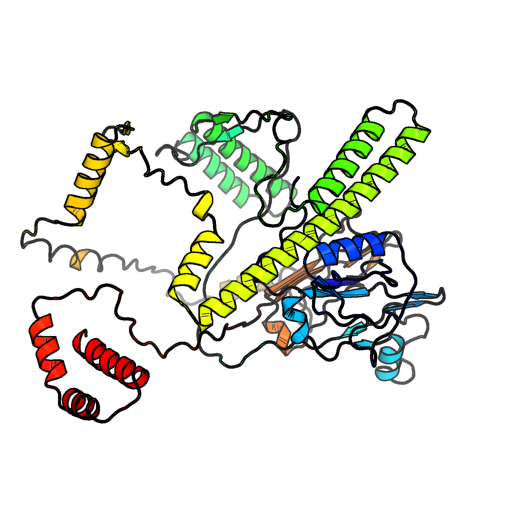.06 214 ILE A C 1
ATOM 1726 O O . ILE A 1 214 ? -28.513 -15.629 -20.867 1.00 89.06 214 ILE A O 1
ATOM 1730 N N . LEU A 1 215 ? -27.004 -14.006 -20.461 1.00 87.88 215 LEU A N 1
ATOM 1731 C CA . LEU A 1 215 ? -25.990 -14.884 -19.874 1.00 87.88 215 LEU A CA 1
ATOM 1732 C C . LEU A 1 215 ? -26.507 -15.612 -18.634 1.00 87.88 215 LEU A C 1
ATOM 1734 O O . LEU A 1 215 ? -26.348 -16.823 -18.521 1.00 87.88 215 LEU A O 1
ATOM 1738 N N . HIS A 1 216 ? -27.126 -14.902 -17.691 1.00 86.19 216 HIS A N 1
ATOM 1739 C CA . HIS A 1 216 ? -27.634 -15.521 -16.471 1.00 86.19 216 HIS A CA 1
ATOM 1740 C C . HIS A 1 216 ? -28.780 -16.493 -16.736 1.00 86.19 216 HIS A C 1
ATOM 1742 O O . HIS A 1 216 ? -28.856 -17.507 -16.045 1.00 86.19 216 HIS A O 1
ATOM 1748 N N . SER A 1 217 ? -29.643 -16.223 -17.717 1.00 87.69 217 SER A N 1
ATOM 1749 C CA . SER A 1 217 ? -30.670 -17.177 -18.146 1.00 87.69 217 SER A CA 1
ATOM 1750 C C . SER A 1 217 ? -30.021 -18.474 -18.623 1.00 87.69 217 SER A C 1
ATOM 1752 O O . SER A 1 217 ? -30.309 -19.535 -18.081 1.00 87.69 217 SER A O 1
ATOM 1754 N N . GLU A 1 218 ? -29.064 -18.378 -19.549 1.00 89.44 218 GLU A N 1
ATOM 1755 C CA . GLU A 1 218 ? -28.397 -19.556 -20.109 1.00 89.44 218 GLU A CA 1
ATOM 1756 C C . GLU A 1 218 ? -27.582 -20.316 -19.050 1.00 89.44 218 GLU A C 1
ATOM 1758 O O . GLU A 1 218 ? -27.577 -21.545 -19.008 1.00 89.44 218 GLU A O 1
ATOM 1763 N N . MET A 1 219 ? -26.917 -19.598 -18.139 1.00 85.50 219 MET A N 1
ATOM 1764 C CA . MET A 1 219 ? -26.198 -20.210 -17.021 1.00 85.50 219 MET A CA 1
ATOM 1765 C C . MET A 1 219 ? -27.134 -20.954 -16.062 1.00 85.50 219 MET A C 1
ATOM 1767 O O . MET A 1 219 ? -26.769 -22.026 -15.591 1.00 85.50 219 MET A O 1
ATOM 1771 N N . ASN A 1 220 ? -28.319 -20.413 -15.766 1.00 86.38 220 ASN A N 1
ATOM 1772 C CA . ASN A 1 220 ? -29.304 -21.085 -14.913 1.00 86.38 220 ASN A CA 1
ATOM 1773 C C . ASN A 1 220 ? -29.905 -22.326 -15.577 1.00 86.38 220 ASN A C 1
ATOM 1775 O O . ASN A 1 220 ? -30.160 -23.312 -14.888 1.00 86.38 220 ASN A O 1
ATOM 1779 N N . ASP A 1 221 ? -30.110 -22.278 -16.892 1.00 86.06 221 ASP A N 1
ATOM 1780 C CA . ASP A 1 221 ? -30.742 -23.364 -17.638 1.00 86.06 221 ASP A CA 1
ATOM 1781 C C . ASP A 1 221 ? -29.774 -24.524 -17.913 1.00 86.06 221 ASP A C 1
ATOM 1783 O O . ASP A 1 221 ? -30.185 -25.686 -17.926 1.00 86.06 221 ASP A O 1
ATOM 1787 N N . LYS A 1 222 ? -28.487 -24.225 -18.143 1.00 84.00 222 LYS A N 1
ATOM 1788 C CA . LYS A 1 222 ? -27.509 -25.203 -18.652 1.00 84.00 222 LYS A CA 1
ATOM 1789 C C . LYS A 1 222 ? -26.408 -25.593 -17.673 1.00 84.00 222 LYS A C 1
ATOM 1791 O O . LYS A 1 222 ? -25.812 -26.653 -17.854 1.00 84.00 222 LYS A O 1
ATOM 1796 N N . LEU A 1 223 ? -26.099 -24.773 -16.666 1.00 85.19 223 LEU A N 1
ATOM 1797 C CA . LEU A 1 223 ? -25.011 -25.064 -15.729 1.00 85.19 223 LEU A CA 1
ATOM 1798 C C . LEU A 1 223 ? -25.545 -25.561 -14.386 1.00 85.19 223 LEU A C 1
ATOM 1800 O O . LEU A 1 223 ? -26.442 -24.973 -13.784 1.00 85.19 223 LEU A O 1
ATOM 1804 N N . GLU A 1 224 ? -24.918 -26.609 -13.852 1.00 81.75 224 GLU A N 1
ATOM 1805 C CA . GLU A 1 224 ? -25.232 -27.089 -12.508 1.00 81.75 224 GLU A CA 1
ATOM 1806 C C . GLU A 1 224 ? -24.898 -26.034 -11.440 1.00 81.75 224 GLU A C 1
ATOM 1808 O O . GLU A 1 224 ? -23.802 -25.456 -11.401 1.00 81.75 224 GLU A O 1
ATOM 1813 N N . THR A 1 225 ? -25.843 -25.805 -10.523 1.00 81.75 225 THR A N 1
ATOM 1814 C CA . THR A 1 225 ? -25.692 -24.848 -9.425 1.00 81.75 225 THR A CA 1
ATOM 1815 C C . THR A 1 225 ? -25.104 -25.507 -8.174 1.00 81.75 225 THR A C 1
ATOM 1817 O O . THR A 1 225 ? -25.616 -26.481 -7.626 1.00 81.75 225 THR A O 1
ATOM 1820 N N . LYS A 1 226 ? -24.020 -24.929 -7.653 1.00 70.56 226 LYS A N 1
ATOM 1821 C CA . LYS A 1 226 ? -23.417 -25.267 -6.358 1.00 70.56 226 LYS A CA 1
ATOM 1822 C C . LYS A 1 226 ? -23.902 -24.272 -5.310 1.00 70.56 226 LYS A C 1
ATOM 1824 O O . LYS A 1 226 ? -23.427 -23.134 -5.256 1.00 70.56 226 LYS A O 1
ATOM 1829 N N . VAL A 1 227 ? -24.821 -24.711 -4.451 1.00 62.56 227 VAL A N 1
ATOM 1830 C CA . VAL A 1 227 ? -25.293 -23.928 -3.300 1.00 62.56 227 VAL A CA 1
ATOM 1831 C C . VAL A 1 227 ? -24.260 -24.011 -2.177 1.00 62.56 227 VAL A C 1
ATOM 1833 O O . VAL A 1 227 ? -24.058 -25.063 -1.570 1.00 62.56 227 VAL A O 1
ATOM 1836 N N . LYS A 1 228 ? -23.599 -22.891 -1.868 1.00 52.88 228 LYS A N 1
ATOM 1837 C CA . LYS A 1 228 ? -22.718 -22.795 -0.695 1.00 52.88 228 LYS A CA 1
ATOM 1838 C C . LYS A 1 228 ? -23.492 -22.224 0.489 1.00 52.88 228 LYS A C 1
ATOM 1840 O O . LYS A 1 228 ? -23.787 -21.032 0.529 1.00 52.88 228 LYS A O 1
ATOM 1845 N N . VAL A 1 229 ? -23.781 -23.070 1.477 1.00 47.25 229 VAL A N 1
ATOM 1846 C CA . VAL A 1 229 ? -24.390 -22.645 2.746 1.00 47.25 229 VAL A CA 1
ATOM 1847 C C . VAL A 1 229 ? -23.318 -22.018 3.643 1.00 47.25 229 VAL A C 1
ATOM 1849 O O . VAL A 1 229 ? -22.381 -22.686 4.088 1.00 47.25 229 VAL A O 1
ATOM 1852 N N . LEU A 1 230 ? -23.454 -20.722 3.924 1.00 46.50 230 LEU A N 1
ATOM 1853 C CA . LEU A 1 230 ? -22.613 -19.990 4.874 1.00 46.50 230 LEU A CA 1
ATOM 1854 C C . LEU A 1 230 ? -23.003 -20.355 6.316 1.00 46.50 230 LEU A C 1
ATOM 1856 O O . LEU A 1 230 ? -23.738 -19.632 6.982 1.00 46.50 230 LEU A O 1
ATOM 1860 N N . ASN A 1 231 ? -22.485 -21.467 6.839 1.00 39.31 231 ASN A N 1
ATOM 1861 C CA . ASN A 1 231 ? -22.597 -21.758 8.271 1.00 39.31 231 ASN A CA 1
ATOM 1862 C C . ASN A 1 231 ? -21.702 -20.790 9.071 1.00 39.31 231 ASN A C 1
ATOM 1864 O O . ASN A 1 231 ? -20.479 -20.937 9.126 1.00 39.31 231 ASN A O 1
ATOM 1868 N N . SER A 1 232 ? -22.319 -19.781 9.690 1.00 46.12 232 SER A N 1
ATOM 1869 C CA . SER A 1 232 ? -21.666 -18.588 10.251 1.00 46.12 232 SER A CA 1
ATOM 1870 C C . SER A 1 232 ? -20.992 -18.752 11.624 1.00 46.12 232 SER A C 1
ATOM 1872 O O . SER A 1 232 ? -20.494 -17.771 12.172 1.00 46.12 232 SER A O 1
ATOM 1874 N N . THR A 1 233 ? -20.894 -19.954 12.201 1.00 40.72 233 THR A N 1
ATOM 1875 C CA . THR A 1 233 ? -20.461 -20.099 13.611 1.00 40.72 233 THR A CA 1
ATOM 1876 C C . THR A 1 233 ? -19.227 -20.971 13.864 1.00 40.72 233 THR A C 1
ATOM 1878 O O . THR A 1 233 ? -18.627 -20.853 14.931 1.00 40.72 233 THR A O 1
ATOM 1881 N N . ASN A 1 234 ? -18.736 -21.751 12.894 1.00 40.03 234 ASN A N 1
ATOM 1882 C CA . ASN A 1 234 ? -17.674 -22.744 13.152 1.00 40.03 234 ASN A CA 1
ATOM 1883 C C . ASN A 1 234 ? -16.238 -22.337 12.762 1.00 40.03 234 ASN A C 1
ATOM 1885 O O . ASN A 1 234 ? -15.303 -23.117 12.953 1.00 40.03 234 ASN A O 1
ATOM 1889 N N . ASN A 1 235 ? -16.009 -21.102 12.302 1.00 43.50 235 ASN A N 1
ATOM 1890 C CA . ASN A 1 235 ? -14.662 -20.636 11.929 1.00 43.50 235 ASN A CA 1
ATOM 1891 C C . ASN A 1 235 ? -13.809 -20.114 13.101 1.00 43.50 235 ASN A C 1
ATOM 1893 O O . ASN A 1 235 ? -12.675 -19.687 12.893 1.00 43.50 235 ASN A O 1
ATOM 1897 N N . ARG A 1 236 ? -14.287 -20.206 14.351 1.00 49.41 236 ARG A N 1
ATOM 1898 C CA . ARG A 1 236 ? -13.531 -19.824 15.563 1.00 49.41 236 ARG A CA 1
ATOM 1899 C C . ARG A 1 236 ? -12.489 -20.870 15.989 1.00 49.41 236 ARG A C 1
ATOM 1901 O O . ARG A 1 236 ? -12.176 -21.002 17.171 1.00 49.41 236 ARG A O 1
ATOM 1908 N N . LYS A 1 237 ? -11.933 -21.639 15.048 1.00 51.12 237 LYS A N 1
ATOM 1909 C CA . LYS A 1 237 ? -10.823 -22.543 15.359 1.00 51.12 237 LYS A CA 1
ATOM 1910 C C . LYS A 1 237 ? -9.583 -21.697 15.630 1.00 51.12 237 LYS A C 1
ATOM 1912 O O . LYS A 1 237 ? -9.052 -21.033 14.741 1.00 51.12 237 LYS A O 1
ATOM 1917 N N . ARG A 1 238 ? -9.142 -21.731 16.888 1.00 46.94 238 ARG A N 1
ATOM 1918 C CA . ARG A 1 238 ? -7.842 -21.256 17.375 1.00 46.94 238 ARG A CA 1
ATOM 1919 C C . ARG A 1 238 ? -6.785 -21.596 16.310 1.00 46.94 238 ARG A C 1
ATOM 1921 O O . ARG A 1 238 ? -6.622 -22.767 15.967 1.00 46.94 238 ARG A O 1
ATOM 1928 N N . ARG A 1 239 ? -6.116 -20.587 15.735 1.00 56.28 239 ARG A N 1
ATOM 1929 C CA . ARG A 1 239 ? -5.123 -20.740 14.647 1.00 56.28 239 ARG A CA 1
ATOM 1930 C C . ARG A 1 239 ? -3.803 -21.346 15.163 1.00 56.28 239 ARG A C 1
ATOM 1932 O O . ARG A 1 239 ? -2.730 -20.852 14.843 1.00 56.28 239 ARG A O 1
ATOM 1939 N N . ILE A 1 240 ? -3.874 -22.425 15.947 1.00 49.53 240 ILE A N 1
ATOM 1940 C CA . ILE A 1 240 ? -2.761 -23.031 16.707 1.00 49.53 240 ILE A CA 1
ATOM 1941 C C . ILE A 1 240 ? -1.614 -23.541 15.811 1.00 49.53 240 ILE A C 1
ATOM 1943 O O . ILE A 1 240 ? -0.548 -23.878 16.298 1.00 49.53 240 ILE A O 1
ATOM 1947 N N . LYS A 1 241 ? -1.764 -23.554 14.485 1.00 66.00 241 LYS A N 1
ATOM 1948 C CA . LYS A 1 241 ? -0.774 -24.140 13.567 1.00 66.00 241 LYS A CA 1
ATOM 1949 C C . LYS A 1 241 ? 0.085 -23.129 12.803 1.00 66.00 241 LYS A C 1
ATOM 1951 O O . LYS A 1 241 ? 0.648 -23.486 11.772 1.00 66.00 241 LYS A O 1
ATOM 1956 N N . LYS A 1 242 ? 0.159 -21.862 13.225 1.00 81.38 242 LYS A N 1
ATOM 1957 C CA . LYS A 1 242 ? 1.062 -20.899 12.575 1.00 81.38 242 LYS A CA 1
ATOM 1958 C C . LYS A 1 242 ? 2.417 -20.887 13.295 1.00 81.38 242 LYS A C 1
ATOM 1960 O O . LYS A 1 242 ? 2.430 -20.715 14.508 1.00 81.38 242 LYS A O 1
ATOM 1965 N N . PRO A 1 243 ? 3.542 -21.044 12.575 1.00 85.44 243 PRO A N 1
ATOM 1966 C CA . PRO A 1 243 ? 4.866 -21.224 13.185 1.00 85.44 243 PRO A CA 1
ATOM 1967 C C . PRO A 1 243 ? 5.385 -19.975 13.917 1.00 85.44 243 PRO A C 1
ATOM 1969 O O . PRO A 1 243 ? 6.283 -20.072 14.741 1.00 85.44 243 PRO A O 1
ATOM 1972 N N . TRP A 1 244 ? 4.795 -18.809 13.651 1.00 88.44 244 TRP A N 1
ATOM 1973 C CA . TRP A 1 244 ? 5.068 -17.552 14.350 1.00 88.44 244 TRP A CA 1
ATOM 1974 C C . TRP A 1 244 ? 4.188 -17.321 15.590 1.00 88.44 244 TRP A C 1
ATOM 1976 O O . TRP A 1 244 ? 4.305 -16.284 16.241 1.00 88.44 244 TRP A O 1
ATOM 1986 N N . TRP A 1 245 ? 3.277 -18.243 15.920 1.00 90.81 245 TRP A N 1
ATOM 1987 C CA . TRP A 1 245 ? 2.426 -18.135 17.104 1.00 90.81 245 TRP A CA 1
ATOM 1988 C C . TRP A 1 245 ? 3.191 -18.561 18.365 1.00 90.81 245 TRP A C 1
ATOM 1990 O O . TRP A 1 245 ? 3.792 -19.629 18.386 1.00 90.81 245 TRP A O 1
ATOM 2000 N N . ASN A 1 246 ? 3.147 -17.758 19.431 1.00 91.19 246 ASN A N 1
ATOM 2001 C CA . ASN A 1 246 ? 3.867 -18.019 20.684 1.00 91.19 246 ASN A CA 1
ATOM 2002 C C . ASN A 1 246 ? 3.009 -17.726 21.928 1.00 91.19 246 ASN A C 1
ATOM 2004 O O . ASN A 1 246 ? 1.877 -17.247 21.824 1.00 91.19 246 ASN A O 1
ATOM 2008 N N . ASP A 1 247 ? 3.554 -17.986 23.117 1.00 92.75 247 ASP A N 1
ATOM 2009 C CA . ASP A 1 247 ? 2.842 -17.805 24.389 1.00 92.75 247 ASP A CA 1
ATOM 2010 C C . ASP A 1 247 ? 2.433 -16.352 24.649 1.00 92.75 247 ASP A C 1
ATOM 2012 O O . ASP A 1 247 ? 1.354 -16.101 25.187 1.00 92.75 247 ASP A O 1
ATOM 2016 N N . LYS A 1 248 ? 3.229 -15.372 24.197 1.00 94.00 248 LYS A N 1
ATOM 2017 C CA . LYS A 1 248 ? 2.862 -13.953 24.324 1.00 94.00 248 LYS A CA 1
ATOM 2018 C C . LYS A 1 248 ? 1.624 -13.621 23.488 1.00 94.00 248 LYS A C 1
ATOM 2020 O O . LYS A 1 248 ? 0.726 -12.944 23.988 1.00 94.00 248 LYS A O 1
ATOM 2025 N N . LEU A 1 249 ? 1.536 -14.140 22.260 1.00 93.38 249 LEU A N 1
ATOM 2026 C CA . LEU A 1 249 ? 0.338 -14.015 21.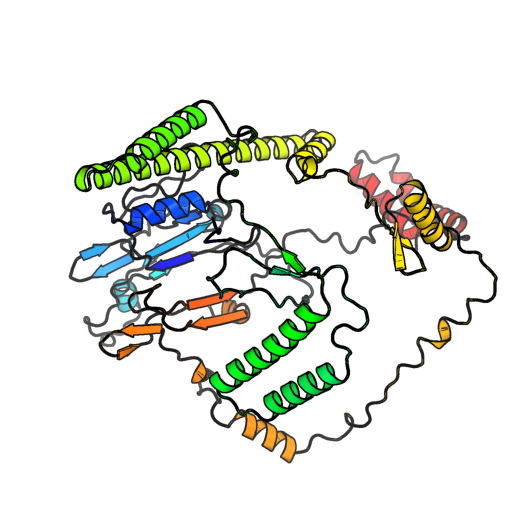422 1.00 93.38 249 LEU A CA 1
ATOM 2027 C C . LEU A 1 249 ? -0.859 -14.750 22.015 1.00 93.38 249 LEU A C 1
ATOM 2029 O O . LEU A 1 249 ? -1.961 -14.209 22.006 1.00 93.38 249 LEU A O 1
ATOM 2033 N N . THR A 1 250 ? -0.651 -15.935 22.590 1.00 91.19 250 THR A N 1
ATOM 2034 C CA . THR A 1 250 ? -1.706 -16.664 23.307 1.00 91.19 250 THR A CA 1
ATOM 2035 C C . THR A 1 250 ? -2.257 -15.841 24.470 1.00 91.19 250 THR A C 1
ATOM 2037 O O . THR A 1 250 ? -3.474 -15.708 24.604 1.00 91.19 250 THR A O 1
ATOM 2040 N N . ASN A 1 251 ? -1.384 -15.235 25.275 1.00 94.00 251 ASN A N 1
ATOM 2041 C CA . ASN A 1 251 ? -1.785 -14.405 26.407 1.00 94.00 251 ASN A CA 1
ATOM 2042 C C . ASN A 1 251 ? -2.564 -13.164 25.954 1.00 94.00 251 ASN A C 1
ATOM 2044 O O . ASN A 1 251 ? -3.640 -12.892 26.485 1.00 94.00 251 ASN A O 1
ATOM 2048 N N . LYS A 1 252 ? -2.083 -12.451 24.926 1.00 94.88 252 LYS A N 1
ATOM 2049 C CA . LYS A 1 252 ? -2.800 -11.295 24.358 1.00 94.88 252 LYS A CA 1
ATOM 2050 C C . LYS A 1 252 ? -4.141 -11.690 23.740 1.00 94.88 252 LYS A C 1
ATOM 2052 O O . LYS A 1 252 ? -5.136 -11.012 23.974 1.00 94.88 252 LYS A O 1
ATOM 2057 N N . TRP A 1 253 ? -4.209 -12.819 23.038 1.00 94.31 253 TRP A N 1
ATOM 2058 C CA . TRP A 1 253 ? -5.461 -13.336 22.487 1.00 94.31 253 TRP A CA 1
ATOM 2059 C C . TRP A 1 253 ? -6.491 -13.651 23.577 1.00 94.31 253 TRP A C 1
ATOM 2061 O O . TRP A 1 253 ? -7.665 -13.314 23.437 1.00 94.31 253 TRP A O 1
ATOM 2071 N N . ASN A 1 254 ? -6.059 -14.252 24.689 1.00 93.19 254 ASN A N 1
ATOM 2072 C CA . ASN A 1 254 ? -6.939 -14.519 25.825 1.00 93.19 254 ASN A CA 1
ATOM 2073 C C . ASN A 1 254 ? -7.483 -13.214 26.435 1.00 93.19 254 ASN A C 1
ATOM 2075 O O . ASN A 1 254 ? -8.665 -13.149 26.767 1.00 93.19 254 ASN A O 1
ATOM 2079 N N . ILE A 1 255 ? -6.655 -12.165 26.523 1.00 95.69 255 ILE A N 1
ATOM 2080 C CA . ILE A 1 255 ? -7.076 -10.828 26.976 1.00 95.69 255 ILE A CA 1
ATOM 2081 C C . ILE A 1 255 ? -8.140 -10.239 26.037 1.00 95.69 255 ILE A C 1
ATOM 2083 O O . ILE A 1 255 ? -9.161 -9.744 26.518 1.00 95.69 255 ILE A O 1
ATOM 2087 N N . VAL A 1 256 ? -7.946 -10.340 24.716 1.00 94.81 256 VAL A N 1
ATOM 2088 C CA . VAL A 1 256 ? -8.933 -9.903 23.710 1.00 94.81 256 VAL A CA 1
ATOM 2089 C C . VAL A 1 256 ? -10.247 -10.666 23.862 1.00 94.81 256 VAL A C 1
ATOM 2091 O O . VAL A 1 256 ? -11.305 -10.047 23.903 1.00 94.81 256 VAL A O 1
ATOM 2094 N N . CYS A 1 257 ? -10.189 -11.994 24.007 1.00 92.56 257 CYS A N 1
ATOM 2095 C CA . CYS A 1 257 ? -11.380 -12.830 24.179 1.00 92.56 257 CYS A CA 1
ATOM 2096 C C . CYS A 1 257 ? -12.174 -12.464 25.439 1.00 92.56 257 CYS A C 1
ATOM 2098 O O . CYS A 1 257 ? -13.403 -12.494 25.425 1.00 92.56 257 CYS A O 1
ATOM 2100 N N . THR A 1 258 ? -11.487 -12.146 26.540 1.00 95.88 258 THR A N 1
ATOM 2101 C CA . THR A 1 258 ? -12.144 -11.714 27.779 1.00 95.88 258 THR A CA 1
ATOM 2102 C C . THR A 1 258 ? -12.806 -10.351 27.601 1.00 95.88 258 THR A C 1
ATOM 2104 O O . THR A 1 258 ? -13.995 -10.237 27.874 1.00 95.88 258 THR A O 1
ATOM 2107 N N . ALA A 1 259 ? -12.102 -9.363 27.042 1.00 95.12 259 ALA A N 1
ATOM 2108 C CA . ALA A 1 259 ? -12.678 -8.039 26.798 1.00 95.12 259 ALA A CA 1
ATOM 2109 C C . ALA A 1 259 ? -13.863 -8.073 25.817 1.00 95.12 259 ALA A C 1
ATOM 2111 O O . ALA A 1 259 ? -14.857 -7.378 26.015 1.00 95.12 259 ALA A O 1
ATOM 2112 N N . GLU A 1 260 ? -13.794 -8.920 24.785 1.00 95.44 260 GLU A N 1
ATOM 2113 C CA . GLU A 1 260 ? -14.914 -9.155 23.870 1.00 95.44 260 GLU A CA 1
ATOM 2114 C C . GLU A 1 260 ? -16.117 -9.747 24.610 1.00 95.44 260 GLU A C 1
ATOM 2116 O O . GLU A 1 260 ? -17.242 -9.283 24.429 1.00 95.44 260 GLU A O 1
ATOM 2121 N N . ARG A 1 261 ? -15.891 -10.751 25.469 1.00 95.62 261 ARG A N 1
ATOM 2122 C CA . ARG A 1 261 ? -16.951 -11.365 26.276 1.00 95.62 261 ARG A CA 1
ATOM 2123 C C . ARG A 1 261 ? -17.623 -10.326 27.170 1.00 95.62 261 ARG A C 1
ATOM 2125 O O . ARG A 1 261 ? -18.851 -10.257 27.175 1.00 95.62 261 ARG A O 1
ATOM 2132 N N . ASP A 1 262 ? -16.845 -9.509 27.872 1.00 94.19 262 ASP A N 1
ATOM 2133 C CA . ASP A 1 262 ? -17.357 -8.469 28.770 1.00 94.19 262 ASP A CA 1
ATOM 2134 C C . ASP A 1 262 ? -18.185 -7.430 27.993 1.00 94.19 262 ASP A C 1
ATOM 2136 O O . ASP A 1 262 ? -19.317 -7.116 28.366 1.00 94.19 262 ASP A O 1
ATOM 2140 N N . TYR A 1 263 ? -17.683 -6.965 26.844 1.00 95.38 263 TYR A N 1
ATOM 2141 C CA . TYR A 1 263 ? -18.408 -6.063 25.943 1.00 95.38 263 TYR A CA 1
ATOM 2142 C C . TYR A 1 263 ? -19.732 -6.657 25.426 1.00 95.38 263 TYR A C 1
ATOM 2144 O O . TYR A 1 263 ? -20.769 -5.986 25.458 1.00 95.38 263 TYR A O 1
ATOM 2152 N N . VAL A 1 264 ? -19.715 -7.902 24.941 1.00 92.06 264 VAL A N 1
ATOM 2153 C CA . VAL A 1 264 ? -20.887 -8.560 24.337 1.00 92.06 264 VAL A CA 1
ATOM 2154 C C . VAL A 1 264 ? -21.964 -8.851 25.382 1.00 92.06 264 VAL A C 1
ATOM 2156 O O . VAL A 1 264 ? -23.152 -8.694 25.100 1.00 92.06 264 VAL A O 1
ATOM 2159 N N . THR A 1 265 ? -21.559 -9.256 26.586 1.00 93.94 265 THR A N 1
ATOM 2160 C CA . THR A 1 265 ? -22.478 -9.599 27.683 1.00 93.94 265 THR A CA 1
ATOM 2161 C C . THR A 1 265 ? -23.058 -8.375 28.395 1.00 93.94 265 THR A C 1
ATOM 2163 O O . THR A 1 265 ? -24.112 -8.479 29.028 1.00 93.94 265 THR A O 1
ATOM 2166 N N . CYS A 1 266 ? -22.432 -7.202 28.259 1.00 92.62 266 CYS A N 1
ATOM 2167 C CA . CYS A 1 266 ? -22.906 -5.969 28.873 1.00 92.62 266 CYS A CA 1
ATOM 2168 C C . CYS A 1 266 ? -24.229 -5.475 28.256 1.00 92.62 266 CYS A C 1
ATOM 2170 O O . CYS A 1 266 ? -24.348 -5.253 27.044 1.00 92.62 266 CYS A O 1
ATOM 2172 N N . LYS A 1 267 ? -25.229 -5.247 29.120 1.00 93.25 267 LYS A N 1
ATOM 2173 C CA . LYS A 1 267 ? -26.551 -4.708 28.747 1.00 93.25 267 LYS A CA 1
ATOM 2174 C C . LYS A 1 267 ? -26.693 -3.199 28.985 1.00 93.25 267 LYS A C 1
ATOM 2176 O O . LYS A 1 267 ? -27.595 -2.585 28.428 1.00 93.25 267 LYS A O 1
ATOM 2181 N N . GLN A 1 268 ? -25.819 -2.595 29.792 1.00 93.94 268 GLN A N 1
ATOM 2182 C CA . GLN A 1 268 ? -25.902 -1.182 30.167 1.00 93.94 268 GLN A CA 1
ATOM 2183 C C . GLN A 1 268 ? -25.185 -0.297 29.139 1.00 93.94 268 GLN A C 1
ATOM 2185 O O . GLN A 1 268 ? -23.997 -0.477 28.897 1.00 93.94 268 GLN A O 1
ATOM 2190 N N . GLY A 1 269 ? -25.887 0.677 28.553 1.00 86.31 269 GLY A N 1
ATOM 2191 C CA . GLY A 1 269 ? -25.394 1.455 27.405 1.00 86.31 269 GLY A CA 1
ATOM 2192 C C . GLY A 1 269 ? -24.062 2.186 27.625 1.00 86.31 269 GLY A C 1
ATOM 2193 O O . GLY A 1 269 ? -23.137 2.009 26.833 1.00 86.31 269 GLY A O 1
ATOM 2194 N N . SER A 1 270 ? -23.933 2.960 28.708 1.00 86.94 270 SER A N 1
ATOM 2195 C CA . SER A 1 270 ? -22.713 3.734 29.004 1.00 86.94 270 SER A CA 1
ATOM 2196 C C . SER A 1 270 ? -21.497 2.835 29.253 1.00 86.94 270 SER A C 1
ATOM 2198 O O . SER A 1 270 ? -20.447 3.013 28.636 1.00 86.94 270 SER A O 1
ATOM 2200 N N . LEU A 1 271 ? -21.660 1.807 30.090 1.00 92.50 271 LEU A N 1
ATOM 2201 C CA . LEU A 1 271 ? -20.616 0.823 30.376 1.00 92.50 271 LEU A CA 1
ATOM 2202 C C . LEU A 1 271 ? -20.238 0.016 29.125 1.00 92.50 271 LEU A C 1
ATOM 2204 O O . LEU A 1 271 ? -19.062 -0.246 28.882 1.00 92.50 271 LEU A O 1
ATOM 2208 N N . LYS A 1 272 ? -21.212 -0.324 28.274 1.00 92.25 272 LYS A N 1
ATOM 2209 C CA . LYS A 1 272 ? -20.975 -1.044 27.018 1.00 92.25 272 LYS A CA 1
ATOM 2210 C C . LYS A 1 272 ? -20.101 -0.248 26.051 1.00 92.25 272 LYS A C 1
ATOM 2212 O O . LYS A 1 272 ? -19.275 -0.841 25.361 1.00 92.25 272 LYS A O 1
ATOM 2217 N N . GLN A 1 273 ? -20.244 1.077 26.003 1.00 88.56 273 GLN A N 1
ATOM 2218 C CA . GLN A 1 273 ? -19.382 1.930 25.183 1.00 88.56 273 GLN A CA 1
ATOM 2219 C C . GLN A 1 273 ? -17.936 1.934 25.697 1.00 88.56 273 GLN A C 1
ATOM 2221 O O . GLN A 1 273 ? -17.005 1.829 24.897 1.00 88.56 273 GLN A O 1
ATOM 2226 N N . GLN A 1 274 ? -17.747 1.981 27.018 1.00 93.38 274 GLN A N 1
ATOM 2227 C CA . GLN A 1 274 ? -16.425 1.884 27.638 1.00 93.38 274 GLN A CA 1
ATOM 2228 C C . GLN A 1 274 ? -15.776 0.514 27.381 1.00 93.38 274 GLN A C 1
ATOM 2230 O O . GLN A 1 274 ? -14.627 0.455 26.950 1.00 93.38 274 GLN A O 1
ATOM 2235 N N . LEU A 1 275 ? -16.527 -0.578 27.550 1.00 93.38 275 LEU A N 1
ATOM 2236 C CA . LEU A 1 275 ? -16.056 -1.938 27.267 1.00 93.38 275 LEU A CA 1
ATOM 2237 C C . LEU A 1 275 ? -15.759 -2.156 25.780 1.00 93.38 275 LEU A C 1
ATOM 2239 O O . LEU A 1 275 ? -14.812 -2.855 25.437 1.00 93.38 275 LEU A O 1
ATOM 2243 N N . ARG A 1 276 ? -16.522 -1.521 24.878 1.00 91.94 276 ARG A N 1
ATOM 2244 C CA . ARG A 1 276 ? -16.215 -1.532 23.441 1.00 91.94 276 ARG A CA 1
ATOM 2245 C C . ARG A 1 276 ? -14.863 -0.883 23.165 1.00 91.94 276 ARG A C 1
ATOM 2247 O O . ARG A 1 276 ? -14.095 -1.431 22.381 1.00 91.94 276 ARG A O 1
ATOM 2254 N N . LYS A 1 277 ? -14.590 0.274 23.777 1.00 90.06 277 LYS A N 1
ATOM 2255 C CA . LYS A 1 277 ? -13.307 0.972 23.623 1.00 90.06 277 LYS A CA 1
ATOM 2256 C C . LYS A 1 277 ? -12.155 0.094 24.120 1.00 90.06 277 LYS A C 1
ATOM 2258 O O . LYS A 1 277 ? -11.228 -0.161 23.364 1.00 90.06 277 LYS A O 1
ATOM 2263 N N . ASP A 1 278 ? -12.291 -0.463 25.320 1.00 94.94 278 ASP A N 1
ATOM 2264 C CA . ASP A 1 278 ? -11.306 -1.378 25.906 1.00 94.94 278 ASP A CA 1
ATOM 2265 C C . ASP A 1 278 ? -11.061 -2.633 25.041 1.00 94.94 278 ASP A C 1
ATOM 2267 O O . ASP A 1 278 ? -9.915 -3.018 24.803 1.00 94.94 278 ASP A O 1
ATOM 2271 N N . PHE A 1 279 ? -12.117 -3.241 24.489 1.00 96.19 279 PHE A N 1
ATOM 2272 C CA . PHE A 1 279 ? -11.992 -4.346 23.535 1.00 96.19 279 PHE A CA 1
ATOM 2273 C C . PHE A 1 279 ? -11.216 -3.944 22.272 1.00 96.19 279 PHE A C 1
ATOM 2275 O O . PHE A 1 279 ? -10.327 -4.684 21.842 1.00 96.19 279 PHE A O 1
ATOM 2282 N N . VAL A 1 280 ? -11.536 -2.790 21.676 1.00 88.19 280 VAL A N 1
ATOM 2283 C CA . VAL A 1 280 ? -10.849 -2.289 20.474 1.00 88.19 280 VAL A CA 1
ATOM 2284 C C . VAL A 1 280 ? -9.368 -2.042 20.762 1.00 88.19 280 VAL A C 1
ATOM 2286 O O . VAL A 1 280 ? -8.528 -2.479 19.978 1.00 88.19 280 VAL A O 1
ATOM 2289 N N . ASP A 1 281 ? -9.040 -1.431 21.899 1.00 88.94 281 ASP A N 1
ATOM 2290 C CA . ASP A 1 281 ? -7.659 -1.134 22.292 1.00 88.94 281 ASP A CA 1
ATOM 2291 C C . ASP A 1 281 ? -6.846 -2.424 22.509 1.00 88.94 281 ASP A C 1
ATOM 2293 O O . ASP A 1 281 ? -5.753 -2.586 21.958 1.00 88.94 281 ASP A O 1
ATOM 2297 N N . LYS A 1 282 ? -7.410 -3.407 23.227 1.00 93.81 282 LYS A N 1
ATOM 2298 C CA . LYS A 1 282 ? -6.782 -4.727 23.427 1.00 93.81 282 LYS A CA 1
ATOM 2299 C C . LYS A 1 282 ? -6.598 -5.487 22.116 1.00 93.81 282 LYS A C 1
ATOM 2301 O O . LYS A 1 282 ? -5.590 -6.172 21.936 1.00 93.81 282 LYS A O 1
ATOM 2306 N N . ARG A 1 283 ? -7.562 -5.381 21.196 1.00 89.94 283 ARG A N 1
ATOM 2307 C CA . ARG A 1 283 ? -7.479 -6.007 19.874 1.00 89.94 283 ARG A CA 1
ATOM 2308 C C . ARG A 1 283 ? -6.381 -5.372 19.021 1.00 89.94 283 ARG A C 1
ATOM 2310 O O . ARG A 1 283 ? -5.582 -6.116 18.463 1.00 89.94 283 ARG A O 1
ATOM 2317 N N . LYS A 1 284 ? -6.291 -4.038 18.982 1.00 80.81 284 LYS A N 1
ATOM 2318 C CA . LYS A 1 284 ? -5.210 -3.311 18.292 1.00 80.81 284 LYS A CA 1
ATOM 2319 C C . LYS A 1 284 ? -3.831 -3.752 18.786 1.00 80.81 284 LYS A C 1
ATOM 2321 O O . LYS A 1 284 ? -2.942 -4.029 17.986 1.00 80.81 284 LYS A O 1
ATOM 2326 N N . ASP A 1 285 ? -3.654 -3.859 20.101 1.00 86.75 285 ASP A N 1
ATOM 2327 C CA . ASP A 1 285 ? -2.396 -4.315 20.702 1.00 86.75 285 ASP A CA 1
ATOM 2328 C C . ASP A 1 285 ? -2.055 -5.773 20.325 1.00 86.75 285 ASP A C 1
ATOM 2330 O O . ASP A 1 285 ? -0.920 -6.084 19.952 1.00 86.75 285 ASP A O 1
ATOM 2334 N N . PHE A 1 286 ? -3.049 -6.669 20.332 1.00 92.75 286 PHE A N 1
ATOM 2335 C CA . PHE A 1 286 ? -2.879 -8.041 19.847 1.00 92.75 286 PHE A CA 1
ATOM 2336 C C . PHE A 1 286 ? -2.501 -8.100 18.358 1.00 92.75 286 PHE A C 1
ATOM 2338 O O . PHE A 1 286 ? -1.603 -8.864 17.989 1.00 92.75 286 PHE A O 1
ATOM 2345 N N . ASP A 1 287 ? -3.151 -7.306 17.508 1.00 81.81 287 ASP A N 1
ATOM 2346 C CA . ASP A 1 287 ? -2.904 -7.286 16.065 1.00 81.81 287 ASP A CA 1
ATOM 2347 C C . ASP A 1 287 ? -1.490 -6.746 15.757 1.00 81.81 287 ASP A C 1
ATOM 2349 O O . ASP A 1 287 ? -0.744 -7.378 15.000 1.00 81.81 287 ASP A O 1
ATOM 2353 N N . LYS A 1 288 ? -1.051 -5.677 16.443 1.00 80.88 288 LYS A N 1
ATOM 2354 C CA . LYS A 1 288 ? 0.332 -5.159 16.371 1.00 80.88 288 LYS A CA 1
ATOM 2355 C C . LYS A 1 288 ? 1.359 -6.223 16.759 1.00 80.88 288 LYS A C 1
ATOM 2357 O O . LYS A 1 288 ? 2.332 -6.451 16.036 1.00 80.88 288 LYS A O 1
ATOM 2362 N N . LEU A 1 289 ? 1.139 -6.917 17.878 1.00 89.19 289 LEU A N 1
ATOM 2363 C CA . LEU A 1 289 ? 2.056 -7.960 18.338 1.00 89.19 289 LEU A CA 1
ATOM 2364 C C . LEU A 1 289 ? 2.068 -9.173 17.394 1.00 89.19 289 LEU A C 1
ATOM 2366 O O . LEU A 1 289 ? 3.121 -9.767 17.151 1.00 89.19 289 LEU A O 1
ATOM 2370 N N . THR A 1 290 ? 0.910 -9.527 16.834 1.00 88.12 290 THR A N 1
ATOM 2371 C CA . THR A 1 290 ? 0.766 -10.598 15.838 1.00 88.12 290 THR A CA 1
ATOM 2372 C C . THR A 1 290 ? 1.590 -10.295 14.599 1.00 88.12 290 THR A C 1
ATOM 2374 O O . THR A 1 290 ? 2.352 -11.148 14.138 1.00 88.12 290 THR A O 1
ATOM 2377 N N . GLN A 1 291 ? 1.481 -9.071 14.085 1.00 80.81 291 GLN A N 1
ATOM 2378 C CA . GLN A 1 291 ? 2.237 -8.636 12.921 1.00 80.81 291 GLN A CA 1
ATOM 2379 C C . GLN A 1 291 ? 3.744 -8.626 13.202 1.00 80.81 291 GLN A C 1
ATOM 2381 O O . GLN A 1 291 ? 4.509 -9.137 12.384 1.00 80.81 291 GLN A O 1
ATOM 2386 N N . LYS A 1 292 ? 4.161 -8.155 14.385 1.00 87.06 292 LYS A N 1
ATOM 2387 C CA . LYS A 1 292 ? 5.553 -8.220 14.853 1.00 87.06 292 LYS A CA 1
ATOM 2388 C C . LYS A 1 292 ? 6.114 -9.640 14.778 1.00 87.06 292 LYS A C 1
ATOM 2390 O O . LYS A 1 292 ? 7.104 -9.877 14.091 1.00 87.06 292 LYS A O 1
ATOM 2395 N N . TYR A 1 293 ? 5.467 -10.609 15.418 1.00 89.56 293 TYR A N 1
ATOM 2396 C CA . TYR A 1 293 ? 5.977 -11.984 15.417 1.00 89.56 293 TYR A CA 1
ATOM 2397 C C . TYR A 1 293 ? 5.923 -12.653 14.050 1.00 89.56 293 TYR A C 1
ATOM 2399 O O . TYR A 1 293 ? 6.831 -13.403 13.690 1.00 89.56 293 TYR A O 1
ATOM 2407 N N . LYS A 1 294 ? 4.891 -12.350 13.261 1.00 86.81 294 LYS A N 1
ATOM 2408 C CA . LYS A 1 294 ? 4.796 -12.822 11.884 1.00 86.81 294 LYS A CA 1
ATOM 2409 C C . LYS A 1 294 ? 5.973 -12.312 11.048 1.00 86.81 294 LYS A C 1
ATOM 2411 O O . LYS A 1 294 ? 6.589 -13.116 10.358 1.00 86.81 294 LYS A O 1
ATOM 2416 N N . ARG A 1 295 ? 6.309 -11.020 11.126 1.00 82.25 295 ARG A N 1
ATOM 2417 C CA . ARG A 1 295 ? 7.456 -10.441 10.406 1.00 82.25 295 ARG A CA 1
ATOM 2418 C C . ARG A 1 295 ? 8.786 -11.007 10.875 1.00 82.25 295 ARG A C 1
ATOM 2420 O O . ARG A 1 295 ? 9.560 -11.434 10.034 1.00 82.25 295 ARG A O 1
ATOM 2427 N N . GLN A 1 296 ? 9.009 -11.100 12.187 1.00 84.62 296 GLN A N 1
ATOM 2428 C CA . GLN A 1 296 ? 10.231 -11.700 12.739 1.00 84.62 296 GLN A CA 1
ATOM 2429 C C . GLN A 1 296 ? 10.455 -13.126 12.229 1.00 84.62 296 GLN A C 1
ATOM 2431 O O . GLN A 1 296 ? 11.565 -13.492 11.863 1.00 84.62 296 GLN A O 1
ATOM 2436 N N . TYR A 1 297 ? 9.392 -13.928 12.168 1.00 89.19 297 TYR A N 1
ATOM 2437 C CA . TYR A 1 297 ? 9.475 -15.277 11.623 1.00 89.19 297 TYR A CA 1
ATOM 2438 C C . TYR A 1 297 ? 9.840 -15.293 10.137 1.00 89.19 297 TYR A C 1
ATOM 2440 O O . TYR A 1 297 ? 10.689 -16.084 9.735 1.00 89.19 297 TYR A O 1
ATOM 2448 N N . TRP A 1 298 ? 9.208 -14.440 9.325 1.00 82.44 298 TRP A N 1
ATOM 2449 C CA . TRP A 1 298 ? 9.509 -14.366 7.894 1.00 82.44 298 TRP A CA 1
ATOM 2450 C C . TRP A 1 298 ? 10.921 -13.861 7.627 1.00 82.44 298 TRP A C 1
ATOM 2452 O O . TRP A 1 298 ? 11.598 -14.449 6.794 1.00 82.44 298 TRP A O 1
ATOM 2462 N N . TYR A 1 299 ? 11.376 -12.857 8.378 1.00 80.88 299 TYR A N 1
ATOM 2463 C CA . TYR A 1 299 ? 12.747 -12.360 8.319 1.00 80.88 299 TYR A CA 1
ATOM 2464 C C . TYR A 1 299 ? 13.748 -13.477 8.626 1.00 80.88 299 TYR A C 1
ATOM 2466 O O . TYR A 1 299 ? 14.624 -13.754 7.817 1.00 80.88 299 TYR A O 1
ATOM 2474 N N . ARG A 1 300 ? 13.533 -14.231 9.712 1.00 85.81 300 ARG A N 1
ATOM 2475 C CA . ARG A 1 300 ? 14.385 -15.380 10.045 1.00 85.81 300 ARG A CA 1
ATOM 2476 C C . ARG A 1 300 ? 14.365 -16.462 8.962 1.00 85.81 300 ARG A C 1
ATOM 2478 O O . ARG A 1 300 ? 15.397 -17.036 8.647 1.00 85.81 300 ARG A O 1
ATOM 2485 N N . CYS A 1 301 ? 13.197 -16.757 8.386 1.00 83.62 301 CYS A N 1
ATOM 2486 C CA . CYS A 1 301 ? 13.101 -17.718 7.283 1.00 83.62 301 CYS A CA 1
ATOM 2487 C C . CYS A 1 301 ? 13.847 -17.233 6.035 1.00 83.62 301 CYS A C 1
ATOM 2489 O O . CYS A 1 301 ? 14.418 -18.052 5.324 1.00 83.62 301 CYS A O 1
ATOM 2491 N N . GLN A 1 302 ? 13.830 -15.928 5.762 1.00 82.19 302 GLN A N 1
ATOM 2492 C CA . GLN A 1 302 ? 14.572 -15.327 4.662 1.00 82.19 302 GLN A CA 1
ATOM 2493 C C . GLN A 1 302 ? 16.082 -15.406 4.909 1.00 82.19 302 GLN A C 1
ATOM 2495 O O . GLN A 1 302 ? 16.794 -15.854 4.020 1.00 82.19 302 GLN A O 1
ATOM 2500 N N . GLU A 1 303 ? 16.563 -15.061 6.106 1.00 84.31 303 GLU A N 1
ATOM 2501 C CA . GLU A 1 303 ? 17.979 -15.215 6.475 1.00 84.31 303 GLU A CA 1
ATOM 2502 C C . GLU A 1 303 ? 18.438 -16.677 6.382 1.00 84.31 303 GLU A C 1
ATOM 2504 O O . GLU A 1 303 ? 19.485 -16.958 5.805 1.00 84.31 303 GLU A O 1
ATOM 2509 N N . GLU A 1 304 ? 17.629 -17.623 6.882 1.00 87.06 304 GLU A N 1
ATOM 2510 C CA . GLU A 1 304 ? 17.883 -19.064 6.735 1.00 87.06 304 GLU A CA 1
ATOM 2511 C C . GLU A 1 304 ? 18.019 -19.449 5.249 1.00 87.06 304 GLU A C 1
ATOM 2513 O O . GLU A 1 304 ? 18.935 -20.183 4.888 1.00 87.06 304 GLU A O 1
ATOM 2518 N N . LEU A 1 305 ? 17.134 -18.946 4.380 1.00 84.56 305 LEU A N 1
ATOM 2519 C CA . LEU A 1 305 ? 17.174 -19.220 2.941 1.00 84.56 305 LEU A CA 1
ATOM 2520 C C . LEU A 1 305 ? 18.397 -18.619 2.249 1.00 84.56 305 LEU A C 1
ATOM 2522 O O . LEU A 1 305 ? 19.010 -19.316 1.448 1.00 84.56 305 LEU A O 1
ATOM 2526 N N . VAL A 1 306 ? 18.757 -17.370 2.548 1.00 80.94 306 VAL A N 1
ATOM 2527 C CA . VAL A 1 306 ? 19.969 -16.738 1.998 1.00 80.94 306 VAL A CA 1
ATOM 2528 C C . VAL A 1 306 ? 21.196 -17.551 2.410 1.00 80.94 306 VAL A C 1
ATOM 2530 O O . VAL A 1 306 ? 21.976 -17.964 1.561 1.00 80.94 306 VAL A O 1
ATOM 2533 N N . ASN A 1 307 ? 21.287 -17.933 3.685 1.00 86.00 307 ASN A N 1
ATOM 2534 C CA . ASN A 1 307 ? 22.383 -18.765 4.168 1.00 86.00 307 ASN A CA 1
ATOM 2535 C C . ASN A 1 307 ? 22.420 -20.162 3.512 1.00 86.00 307 ASN A C 1
ATOM 2537 O O . ASN A 1 307 ? 23.500 -20.686 3.252 1.00 86.00 307 ASN A O 1
ATOM 2541 N N . PHE A 1 308 ? 21.269 -20.786 3.231 1.00 87.81 308 PHE A N 1
ATOM 2542 C CA . PHE A 1 308 ? 21.237 -22.049 2.481 1.00 87.81 308 PHE A CA 1
ATOM 2543 C C . PHE A 1 308 ? 21.605 -21.870 1.010 1.00 87.81 308 PHE A C 1
ATOM 2545 O O . PHE A 1 308 ? 22.232 -22.760 0.448 1.00 87.81 308 PHE A O 1
ATOM 2552 N N . SER A 1 309 ? 21.238 -20.751 0.387 1.00 80.94 309 SER A N 1
ATOM 2553 C CA . SER A 1 309 ? 21.637 -20.449 -0.990 1.00 80.94 309 SER A CA 1
ATOM 2554 C C . SER A 1 309 ? 23.159 -20.456 -1.128 1.00 80.94 309 SER A C 1
ATOM 2556 O O . SER A 1 309 ? 23.682 -21.058 -2.063 1.00 80.94 309 SER A O 1
ATOM 2558 N N . ASP A 1 310 ? 23.853 -19.867 -0.153 1.00 80.56 310 ASP A N 1
ATOM 2559 C CA . ASP A 1 310 ? 25.307 -19.705 -0.194 1.00 80.56 310 ASP A CA 1
ATOM 2560 C C . ASP A 1 310 ? 26.075 -20.973 0.220 1.00 80.56 310 ASP A C 1
ATOM 2562 O O . ASP A 1 310 ? 27.216 -21.162 -0.194 1.00 80.56 310 ASP A O 1
ATOM 2566 N N . ASN A 1 311 ? 25.466 -21.858 1.025 1.00 83.12 311 ASN A N 1
ATOM 2567 C CA . ASN A 1 311 ? 26.177 -22.978 1.662 1.00 83.12 311 ASN A CA 1
ATOM 2568 C C . ASN A 1 311 ? 25.624 -24.385 1.354 1.00 83.12 311 ASN A C 1
ATOM 2570 O O . ASN A 1 311 ? 26.358 -25.363 1.483 1.00 83.12 311 ASN A O 1
ATOM 2574 N N . ASP A 1 312 ? 24.340 -24.534 1.010 1.00 87.38 312 ASP A N 1
ATOM 2575 C CA . ASP A 1 312 ? 23.676 -25.837 0.822 1.00 87.38 312 ASP A CA 1
ATOM 2576 C C . ASP A 1 312 ? 22.447 -25.715 -0.101 1.00 87.38 312 ASP A C 1
ATOM 2578 O O . ASP A 1 312 ? 21.290 -25.624 0.336 1.00 87.38 312 ASP A O 1
ATOM 2582 N N . THR A 1 313 ? 22.698 -25.756 -1.413 1.00 82.31 313 THR A N 1
ATOM 2583 C CA . THR A 1 313 ? 21.672 -25.634 -2.462 1.00 82.31 313 THR A CA 1
ATOM 2584 C C . THR A 1 313 ? 20.558 -26.683 -2.330 1.00 82.31 313 THR A C 1
ATOM 2586 O O . THR A 1 313 ? 19.396 -26.407 -2.637 1.00 82.31 313 THR A O 1
ATOM 2589 N N . ASN A 1 314 ? 20.866 -27.882 -1.822 1.00 81.44 314 ASN A N 1
ATOM 2590 C CA . ASN A 1 314 ? 19.867 -28.931 -1.614 1.00 81.44 314 ASN A CA 1
ATOM 2591 C C . ASN A 1 314 ? 18.906 -28.567 -0.477 1.00 81.44 314 ASN A C 1
ATOM 2593 O O . ASN A 1 314 ? 17.685 -28.728 -0.611 1.00 81.44 314 ASN A O 1
ATOM 2597 N N . GLN A 1 315 ? 19.424 -28.042 0.637 1.00 81.56 315 GLN A N 1
ATOM 2598 C CA . GLN A 1 315 ? 18.565 -27.531 1.702 1.00 81.56 315 GLN A CA 1
ATOM 2599 C C . GLN A 1 315 ? 17.792 -26.284 1.297 1.00 81.56 315 GLN A C 1
ATOM 2601 O O . GLN A 1 315 ? 16.627 -26.181 1.688 1.00 81.56 315 GLN A O 1
ATOM 2606 N N . PHE A 1 316 ? 18.371 -25.400 0.482 1.00 85.31 316 PHE A N 1
ATOM 2607 C CA . PHE A 1 316 ? 17.666 -24.241 -0.065 1.00 85.31 316 PHE A CA 1
ATOM 2608 C C . PHE A 1 316 ? 16.376 -24.664 -0.781 1.00 85.31 316 PHE A C 1
ATOM 2610 O O . PHE A 1 316 ? 15.280 -24.259 -0.380 1.00 85.31 316 PHE A O 1
ATOM 2617 N N . TRP A 1 317 ? 16.470 -25.569 -1.763 1.00 79.12 317 TRP A N 1
ATOM 2618 C CA . TRP A 1 317 ? 15.301 -26.046 -2.513 1.00 79.12 317 TRP A CA 1
ATOM 2619 C C . TRP A 1 317 ? 14.311 -26.822 -1.645 1.00 79.12 317 TRP A C 1
ATOM 2621 O O . TRP A 1 317 ? 13.095 -26.641 -1.767 1.00 79.12 317 TRP A O 1
ATOM 2631 N N . ARG A 1 318 ? 14.807 -27.639 -0.706 1.00 81.94 318 ARG A N 1
ATOM 2632 C CA . ARG A 1 318 ? 13.949 -28.345 0.255 1.00 81.94 318 ARG A CA 1
ATOM 2633 C C . ARG A 1 318 ? 13.159 -27.364 1.123 1.00 81.94 318 ARG A C 1
ATOM 2635 O O . ARG A 1 318 ? 11.974 -27.584 1.375 1.00 81.94 318 ARG A O 1
ATOM 2642 N N . ARG A 1 319 ? 13.798 -26.284 1.579 1.00 80.06 319 ARG A N 1
ATOM 2643 C CA . ARG A 1 319 ? 13.190 -25.268 2.443 1.00 80.06 319 ARG A CA 1
ATOM 2644 C C . ARG A 1 319 ? 12.208 -24.385 1.674 1.00 80.06 319 ARG A C 1
ATOM 2646 O O . ARG A 1 319 ? 11.100 -24.177 2.163 1.00 80.06 319 ARG A O 1
ATOM 2653 N N . ILE A 1 320 ? 12.548 -23.961 0.455 1.00 77.56 320 ILE A N 1
ATOM 2654 C CA . ILE A 1 320 ? 11.633 -23.275 -0.475 1.00 77.56 320 ILE A CA 1
ATOM 2655 C C . ILE A 1 320 ? 10.362 -24.108 -0.696 1.00 77.56 320 ILE A C 1
ATOM 2657 O O . ILE A 1 320 ? 9.250 -23.592 -0.558 1.00 77.56 320 ILE A O 1
ATOM 2661 N N . GLY A 1 321 ? 10.505 -25.417 -0.941 1.00 68.31 321 GLY A N 1
ATOM 2662 C CA . GLY A 1 321 ? 9.371 -26.331 -1.119 1.00 68.31 321 GLY A CA 1
ATOM 2663 C C . GLY A 1 321 ? 8.437 -26.416 0.098 1.00 68.31 321 GLY A C 1
ATOM 2664 O O . GLY A 1 321 ? 7.232 -26.620 -0.059 1.00 68.31 321 GLY A O 1
ATOM 2665 N N . GLN A 1 322 ? 8.965 -26.201 1.308 1.00 71.31 322 GLN A N 1
ATOM 2666 C CA . GLN A 1 322 ? 8.195 -26.166 2.559 1.00 71.31 322 GLN A CA 1
ATOM 2667 C C . GLN A 1 322 ? 7.546 -24.803 2.850 1.00 71.31 322 GLN A C 1
ATOM 2669 O O . GLN A 1 322 ? 6.567 -24.747 3.595 1.00 71.31 322 GLN A O 1
ATOM 2674 N N . ILE A 1 323 ? 8.095 -23.711 2.308 1.00 65.62 323 ILE A N 1
ATOM 2675 C CA . ILE A 1 323 ? 7.613 -22.335 2.520 1.00 65.62 323 ILE A CA 1
ATOM 2676 C C . ILE A 1 323 ? 6.367 -22.027 1.660 1.00 65.62 323 ILE A C 1
ATOM 2678 O O . ILE A 1 323 ? 5.595 -21.125 1.991 1.00 65.62 323 ILE A O 1
ATOM 2682 N N . GLY A 1 324 ? 6.112 -22.815 0.607 1.00 54.94 324 GLY A N 1
ATOM 2683 C CA . GLY A 1 324 ? 4.920 -22.719 -0.243 1.00 54.94 324 GLY A CA 1
ATOM 2684 C C . GLY A 1 324 ? 3.709 -23.572 0.184 1.00 54.94 324 GLY A C 1
ATOM 2685 O O . GLY A 1 324 ? 3.654 -24.162 1.261 1.00 54.94 324 GLY A O 1
ATOM 2686 N N . ILE A 1 325 ? 2.743 -23.690 -0.740 1.00 49.31 325 ILE A N 1
ATOM 2687 C CA . ILE A 1 325 ? 1.483 -24.481 -0.698 1.00 49.31 325 ILE A CA 1
ATOM 2688 C C . ILE A 1 325 ? 1.736 -26.001 -0.488 1.00 49.31 325 ILE A C 1
ATOM 2690 O O . ILE A 1 325 ? 0.810 -26.805 -0.469 1.00 49.31 325 ILE A O 1
ATOM 2694 N N . GLY A 1 326 ? 2.987 -26.438 -0.302 1.00 43.72 326 GLY A N 1
ATOM 2695 C CA . GLY A 1 326 ? 3.382 -27.845 -0.188 1.00 43.72 326 GLY A CA 1
ATOM 2696 C C . GLY A 1 326 ? 2.646 -28.621 0.909 1.00 43.72 326 GLY A C 1
ATOM 2697 O O . GLY A 1 326 ? 2.290 -29.773 0.694 1.00 43.72 326 GLY A O 1
ATOM 2698 N N . ASN A 1 327 ? 2.310 -27.979 2.033 1.00 47.78 327 ASN A N 1
ATOM 2699 C CA . ASN A 1 327 ? 1.522 -28.616 3.099 1.00 47.78 327 ASN A CA 1
ATOM 2700 C C . ASN A 1 327 ? 0.008 -28.674 2.809 1.00 47.78 327 ASN A C 1
ATOM 2702 O O . ASN A 1 327 ? -0.720 -29.380 3.505 1.00 47.78 327 ASN A O 1
ATOM 2706 N N . GLU A 1 328 ? -0.479 -27.930 1.812 1.00 48.97 328 GLU A N 1
ATOM 2707 C CA . GLU A 1 328 ? -1.885 -27.913 1.378 1.00 48.97 328 GLU A CA 1
ATOM 2708 C C . GLU A 1 328 ? -2.131 -28.799 0.147 1.00 48.97 328 GLU A C 1
ATOM 2710 O O . GLU A 1 328 ? -3.283 -29.104 -0.172 1.00 48.97 328 GLU A O 1
ATOM 2715 N N . ARG A 1 329 ? -1.069 -29.288 -0.510 1.00 48.56 329 ARG A N 1
ATOM 2716 C CA . ARG A 1 329 ? -1.172 -30.347 -1.517 1.00 48.56 329 ARG A CA 1
ATOM 2717 C C . ARG A 1 329 ? -1.529 -31.658 -0.822 1.00 48.56 329 ARG A C 1
ATOM 2719 O O . ARG A 1 329 ? -0.669 -32.479 -0.519 1.00 48.56 329 ARG A O 1
ATOM 2726 N N . GLN A 1 330 ? -2.823 -31.908 -0.629 1.00 47.44 330 GLN A N 1
ATOM 2727 C CA . GLN A 1 330 ? -3.271 -33.291 -0.722 1.00 47.44 330 GLN A CA 1
ATOM 2728 C C . GLN A 1 330 ? -2.885 -33.744 -2.131 1.00 47.44 330 GLN A C 1
ATOM 2730 O O . GLN A 1 330 ? -3.433 -33.226 -3.101 1.00 47.44 330 GLN A O 1
ATOM 2735 N N . MET A 1 331 ? -1.908 -34.645 -2.250 1.00 43.50 331 MET A N 1
ATOM 2736 C CA . MET A 1 331 ? -1.630 -35.374 -3.489 1.00 43.50 331 MET A CA 1
ATOM 2737 C C . MET A 1 331 ? -2.849 -36.252 -3.805 1.00 43.50 331 MET A C 1
ATOM 2739 O O . MET A 1 331 ? -2.836 -37.462 -3.614 1.00 43.50 331 MET A O 1
ATOM 2743 N N . ARG A 1 332 ? -3.954 -35.630 -4.212 1.00 48.84 332 ARG A N 1
ATOM 2744 C CA . ARG A 1 332 ? -5.036 -36.308 -4.903 1.00 48.84 332 ARG A CA 1
ATOM 2745 C C . ARG A 1 332 ? -4.640 -36.255 -6.362 1.00 48.84 332 ARG A C 1
ATOM 2747 O O . ARG A 1 332 ? -4.794 -35.224 -7.012 1.00 48.84 332 ARG A O 1
ATOM 2754 N N . ILE A 1 333 ? -4.081 -37.357 -6.846 1.00 55.22 333 ILE A N 1
ATOM 2755 C CA . ILE A 1 333 ? -4.165 -37.687 -8.268 1.00 55.22 333 ILE A CA 1
ATOM 2756 C C . ILE A 1 333 ? -5.633 -37.436 -8.671 1.00 55.22 333 ILE A C 1
ATOM 2758 O O . ILE A 1 333 ? -6.516 -37.740 -7.858 1.00 55.22 333 ILE A O 1
ATOM 2762 N N . PRO A 1 334 ? -5.928 -36.816 -9.827 1.00 57.00 334 PRO A N 1
ATOM 2763 C CA . PRO A 1 334 ? -7.300 -36.719 -10.306 1.00 57.00 334 PRO A CA 1
ATOM 2764 C C . PRO A 1 334 ? -7.885 -38.137 -10.361 1.00 57.00 334 PRO A C 1
ATOM 2766 O O . PRO A 1 334 ? -7.539 -38.924 -11.235 1.00 57.00 334 PRO A O 1
ATOM 2769 N N . ASN A 1 335 ? -8.701 -38.495 -9.367 1.00 66.94 335 ASN A N 1
ATOM 2770 C CA . ASN A 1 335 ? -9.289 -39.829 -9.218 1.00 66.94 335 ASN A CA 1
ATOM 2771 C C . ASN A 1 335 ? -10.543 -39.945 -10.086 1.00 66.94 335 ASN A C 1
ATOM 2773 O O . ASN A 1 335 ? -11.522 -40.533 -9.654 1.00 66.94 335 ASN A O 1
ATOM 2777 N N . GLU A 1 336 ? -10.549 -39.300 -11.245 1.00 74.12 336 GLU A N 1
ATOM 2778 C CA . GLU A 1 336 ? -11.731 -39.124 -12.069 1.00 74.12 336 GLU A CA 1
ATOM 2779 C C . GLU A 1 336 ? -11.292 -38.996 -13.526 1.00 74.12 336 GLU A C 1
ATOM 2781 O O . GLU A 1 336 ? -10.417 -38.188 -13.851 1.00 74.12 336 GLU A O 1
ATOM 2786 N N . VAL A 1 337 ? -11.866 -39.826 -14.393 1.00 82.00 337 VAL A N 1
ATOM 2787 C CA . VAL A 1 337 ? -11.701 -39.739 -15.847 1.00 82.00 337 VAL A CA 1
ATOM 2788 C C . VAL A 1 337 ? -13.063 -39.799 -16.514 1.00 82.00 337 VAL A C 1
ATOM 2790 O O . VAL A 1 337 ? -13.924 -40.581 -16.108 1.00 82.00 337 VAL A O 1
ATOM 2793 N N . THR A 1 338 ? -13.232 -39.007 -17.567 1.00 83.44 338 THR A N 1
ATOM 2794 C CA . THR A 1 338 ? -14.365 -39.135 -18.482 1.00 83.44 338 THR A CA 1
ATOM 2795 C C . THR A 1 338 ? -14.071 -40.268 -19.463 1.00 83.44 338 THR A C 1
ATOM 2797 O O . THR A 1 338 ? -13.024 -40.289 -20.120 1.00 83.44 338 THR A O 1
ATOM 2800 N N . LEU A 1 339 ? -14.964 -41.249 -19.512 1.00 82.81 339 LEU A N 1
ATOM 2801 C CA . LEU A 1 339 ? -14.942 -42.341 -20.476 1.00 82.81 339 LEU A CA 1
ATOM 2802 C C . LEU A 1 339 ? -15.493 -41.867 -21.825 1.00 82.81 339 LEU A C 1
ATOM 2804 O O . LEU A 1 339 ? -16.068 -40.786 -21.937 1.00 82.81 339 LEU A O 1
ATOM 2808 N N . ASP A 1 340 ? -15.294 -42.668 -22.870 1.00 81.19 340 ASP A N 1
ATOM 2809 C CA . ASP A 1 340 ? -15.649 -42.281 -24.244 1.00 81.19 340 ASP A CA 1
ATOM 2810 C C . ASP A 1 340 ? -17.168 -42.160 -24.473 1.00 81.19 340 ASP A C 1
ATOM 2812 O O . ASP A 1 340 ? -17.599 -41.529 -25.433 1.00 81.19 340 ASP A O 1
ATOM 2816 N N . ASP A 1 341 ? -17.984 -42.710 -23.571 1.00 80.88 341 ASP A N 1
ATOM 2817 C CA . ASP A 1 341 ? -19.443 -42.557 -23.540 1.00 80.88 341 ASP A CA 1
ATOM 2818 C C . ASP A 1 341 ? -19.910 -41.304 -22.768 1.00 80.88 341 ASP A C 1
ATOM 2820 O O . ASP A 1 341 ? -21.109 -41.102 -22.574 1.00 80.88 341 ASP A O 1
ATOM 2824 N N . GLY A 1 342 ? -18.973 -40.466 -22.310 1.00 74.50 342 GLY A N 1
ATOM 2825 C CA . GLY A 1 342 ? -19.243 -39.268 -21.515 1.00 74.50 342 GLY A CA 1
ATOM 2826 C C . GLY A 1 342 ? -19.481 -39.540 -20.027 1.00 74.50 342 GLY A C 1
ATOM 2827 O O . GLY A 1 342 ? -19.666 -38.590 -19.264 1.00 74.50 342 GLY A O 1
ATOM 2828 N N . THR A 1 343 ? -19.455 -40.800 -19.578 1.00 82.81 343 THR A N 1
ATOM 2829 C CA . THR A 1 343 ? -19.621 -41.134 -18.159 1.00 82.81 343 THR A CA 1
ATOM 2830 C C . THR A 1 343 ? -18.346 -40.883 -17.365 1.00 82.81 343 THR A C 1
ATOM 2832 O O . THR A 1 343 ? -17.226 -40.933 -17.875 1.00 82.81 343 THR A O 1
ATOM 2835 N N . ILE A 1 344 ? -18.516 -40.599 -16.079 1.00 79.75 344 ILE A N 1
ATOM 2836 C CA . ILE A 1 344 ? -17.425 -40.278 -15.169 1.00 79.75 344 ILE A CA 1
ATOM 2837 C C . ILE A 1 344 ? -17.092 -41.520 -14.341 1.00 79.75 344 ILE A C 1
ATOM 2839 O O . ILE A 1 344 ? -17.961 -42.071 -13.661 1.00 79.75 344 ILE A O 1
ATOM 2843 N N . SER A 1 345 ? -15.828 -41.949 -14.371 1.00 79.44 345 SER A N 1
ATOM 2844 C CA . SER A 1 345 ? -15.347 -43.059 -13.550 1.00 79.44 345 SER A CA 1
ATOM 2845 C C . SER A 1 345 ? -14.318 -42.607 -12.529 1.00 79.44 345 SER A C 1
ATOM 2847 O O . SER A 1 345 ? -13.290 -42.018 -12.870 1.00 79.44 345 SER A O 1
ATOM 2849 N N . ASN A 1 346 ? -14.579 -42.985 -11.276 1.00 82.00 346 ASN A N 1
ATOM 2850 C CA . ASN A 1 346 ? -13.712 -42.696 -10.134 1.00 82.00 346 ASN A CA 1
ATOM 2851 C C . ASN A 1 346 ? -12.910 -43.924 -9.687 1.00 82.00 346 ASN A C 1
ATOM 2853 O O . ASN A 1 346 ? -12.241 -43.921 -8.650 1.00 82.00 346 ASN A O 1
ATOM 2857 N N . ASN A 1 347 ? -13.052 -45.025 -10.425 1.00 84.25 347 ASN A N 1
ATOM 2858 C CA . ASN A 1 347 ? -12.382 -46.272 -10.120 1.00 84.25 347 ASN A CA 1
ATOM 2859 C C . ASN A 1 347 ? -10.902 -46.149 -10.509 1.00 84.25 347 ASN A C 1
ATOM 2861 O O . ASN A 1 347 ? -10.579 -45.855 -11.658 1.00 84.25 347 ASN A O 1
ATOM 2865 N N . LEU A 1 348 ? -10.008 -46.384 -9.545 1.00 78.94 348 LEU A N 1
ATOM 2866 C CA . LEU A 1 348 ? -8.562 -46.214 -9.713 1.00 78.94 348 LEU A CA 1
ATOM 2867 C C . LEU A 1 348 ? -8.010 -47.005 -10.906 1.00 78.94 348 LEU A C 1
ATOM 2869 O O . LEU A 1 348 ? -7.179 -46.497 -11.653 1.00 78.94 348 LEU A O 1
ATOM 2873 N N . GLU A 1 349 ? -8.479 -48.233 -11.102 1.00 83.12 349 GLU A N 1
ATOM 2874 C CA . GLU A 1 349 ? -8.025 -49.094 -12.190 1.00 83.12 349 GLU A CA 1
ATOM 2875 C C . GLU A 1 349 ? -8.514 -48.574 -13.545 1.00 83.12 349 GLU A C 1
ATOM 2877 O O . GLU A 1 349 ? -7.751 -48.522 -14.508 1.00 83.12 349 GLU A O 1
ATOM 2882 N N . THR A 1 350 ? -9.751 -48.079 -13.605 1.00 84.81 350 THR A N 1
ATOM 2883 C CA . THR A 1 350 ? -10.297 -47.418 -14.797 1.00 84.81 350 THR A CA 1
ATOM 2884 C C . THR A 1 350 ? -9.542 -46.130 -15.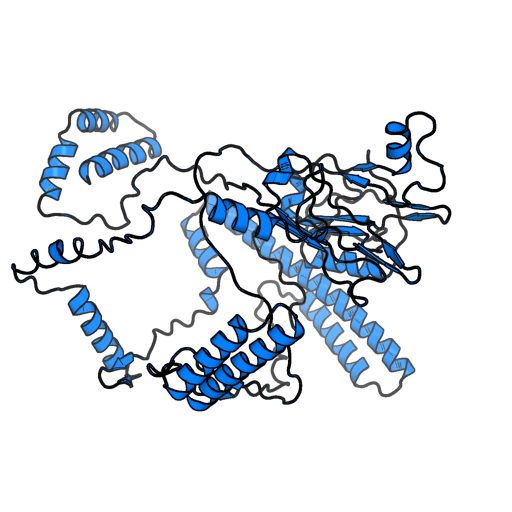139 1.00 84.81 350 THR A C 1
ATOM 2886 O O . THR A 1 350 ? -9.185 -45.925 -16.298 1.00 84.81 350 THR A O 1
ATOM 2889 N N . VAL A 1 351 ? -9.240 -45.294 -14.141 1.00 81.75 351 VAL A N 1
ATOM 2890 C CA . VAL A 1 351 ? -8.460 -44.053 -14.297 1.00 81.75 351 VAL A CA 1
ATOM 2891 C C . VAL A 1 351 ? -7.065 -44.358 -14.844 1.00 81.75 351 VAL A C 1
ATOM 2893 O O . VAL A 1 351 ? -6.650 -43.774 -15.847 1.00 81.75 351 VAL A O 1
ATOM 2896 N N . LEU A 1 352 ? -6.362 -45.320 -14.239 1.00 82.25 352 LEU A N 1
ATOM 2897 C CA . LEU A 1 352 ? -5.016 -45.711 -14.658 1.00 82.25 352 LEU A CA 1
ATOM 2898 C C . LEU A 1 352 ? -5.003 -46.329 -16.058 1.00 82.25 352 LEU A C 1
ATOM 2900 O O . LEU A 1 352 ? -4.112 -46.015 -16.845 1.00 82.25 352 LEU A O 1
ATOM 2904 N N . ASN A 1 353 ? -5.990 -47.158 -16.399 1.00 84.75 353 ASN A N 1
ATOM 2905 C CA . ASN A 1 353 ? -6.092 -47.754 -17.730 1.00 84.75 353 ASN A CA 1
ATOM 2906 C C . ASN A 1 353 ? -6.439 -46.718 -18.802 1.00 84.75 353 ASN A C 1
ATOM 2908 O O . ASN A 1 353 ? -5.855 -46.759 -19.884 1.00 84.75 353 ASN A O 1
ATOM 2912 N N . LYS A 1 354 ? -7.315 -45.749 -18.503 1.00 85.88 354 LYS A N 1
ATOM 2913 C CA . LYS A 1 354 ? -7.614 -44.644 -19.422 1.00 85.88 354 LYS A CA 1
ATOM 2914 C C . LYS A 1 354 ? -6.378 -43.781 -19.651 1.00 85.88 354 LYS A C 1
ATOM 2916 O O . LYS A 1 354 ? -6.046 -43.509 -20.798 1.00 85.88 354 LYS A O 1
ATOM 2921 N N . TRP A 1 355 ? -5.645 -43.427 -18.594 1.00 81.62 355 TRP A N 1
ATOM 2922 C CA . TRP A 1 355 ? -4.380 -42.698 -18.721 1.00 81.62 355 TRP A CA 1
ATOM 2923 C C . TRP A 1 355 ? -3.361 -43.497 -19.528 1.00 81.62 355 TRP A C 1
ATOM 2925 O O . TRP A 1 355 ? -2.799 -42.980 -20.489 1.00 81.62 355 TRP A O 1
ATOM 2935 N N . LYS A 1 356 ? -3.164 -44.775 -19.191 1.00 84.38 356 LYS A N 1
ATOM 2936 C CA . LYS A 1 356 ? -2.267 -45.663 -19.929 1.00 84.38 356 LYS A CA 1
ATOM 2937 C C . LYS A 1 356 ? -2.642 -45.701 -21.404 1.00 84.38 356 LYS A C 1
ATOM 2939 O O . LYS A 1 356 ? -1.763 -45.501 -22.220 1.00 84.38 356 LYS A O 1
ATOM 2944 N N . SER A 1 357 ? -3.914 -45.885 -21.748 1.00 81.75 357 SER A N 1
ATOM 2945 C CA . SER A 1 357 ? -4.378 -45.899 -23.139 1.00 81.75 357 SER A CA 1
ATOM 2946 C C . SER A 1 357 ? -4.138 -44.563 -23.846 1.00 81.75 357 SER A C 1
ATOM 2948 O O . SER A 1 357 ? -3.555 -44.548 -24.928 1.00 81.75 357 SER A O 1
ATOM 2950 N N . SER A 1 358 ? -4.541 -43.445 -23.235 1.00 79.62 358 SER A N 1
ATOM 2951 C CA . SER A 1 358 ? -4.417 -42.107 -23.828 1.00 79.62 358 SER A CA 1
ATOM 2952 C C . SER A 1 358 ? -2.963 -41.689 -24.037 1.00 79.62 358 SER A C 1
ATOM 2954 O O . SER A 1 358 ? -2.643 -41.029 -25.021 1.00 79.62 358 SER A O 1
ATOM 2956 N N . PHE A 1 359 ? -2.066 -42.085 -23.134 1.00 75.69 359 PHE A N 1
ATOM 2957 C CA . PHE A 1 359 ? -0.640 -41.804 -23.269 1.00 75.69 359 PHE A CA 1
ATOM 2958 C C . PHE A 1 359 ? 0.108 -42.886 -24.052 1.00 75.69 359 PHE A C 1
ATOM 2960 O O . PHE A 1 359 ? 1.179 -42.604 -24.574 1.00 75.69 359 PHE A O 1
ATOM 2967 N N . HIS A 1 360 ? -0.418 -44.106 -24.182 1.00 77.19 360 HIS A N 1
ATOM 2968 C CA . HIS A 1 360 ? 0.244 -45.170 -24.937 1.00 77.19 360 HIS A CA 1
ATOM 2969 C C . HIS A 1 360 ? 0.295 -44.838 -26.424 1.00 77.19 360 HIS A C 1
ATOM 2971 O O . HIS A 1 360 ? 1.365 -44.970 -27.005 1.00 77.19 360 HIS A O 1
ATOM 2977 N N . SER A 1 361 ? -0.796 -44.329 -27.006 1.00 64.69 361 SER A N 1
ATOM 2978 C CA . SER A 1 361 ? -0.811 -43.850 -28.396 1.00 64.69 361 SER A CA 1
ATOM 2979 C C . SER A 1 361 ? 0.106 -42.640 -28.609 1.00 64.69 361 SER A C 1
ATOM 2981 O O . SER A 1 361 ? 0.769 -42.547 -29.637 1.00 64.69 361 SER A O 1
ATOM 2983 N N . LEU A 1 362 ? 0.195 -41.746 -27.618 1.00 62.16 362 LEU A N 1
ATOM 2984 C CA . LEU A 1 362 ? 1.064 -40.566 -27.655 1.00 62.16 362 LEU A CA 1
ATOM 2985 C C . LEU A 1 362 ? 2.558 -40.925 -27.542 1.00 62.16 362 LEU A C 1
ATOM 2987 O O . LEU A 1 362 ? 3.402 -40.292 -28.170 1.00 62.16 362 LEU A O 1
ATOM 2991 N N . LEU A 1 363 ? 2.889 -41.916 -26.711 1.00 56.34 363 LEU A N 1
ATOM 2992 C CA . LEU A 1 363 ? 4.266 -42.285 -26.365 1.00 56.34 363 LEU A CA 1
ATOM 2993 C C . LEU A 1 363 ? 4.797 -43.485 -27.165 1.00 56.34 363 LEU A C 1
ATOM 2995 O O . LEU A 1 363 ? 6.000 -43.724 -27.143 1.00 56.34 363 LEU A O 1
ATOM 2999 N N . ASN A 1 364 ? 3.926 -44.235 -27.850 1.00 72.56 364 ASN A N 1
ATOM 3000 C CA . ASN A 1 364 ? 4.260 -45.422 -28.649 1.00 72.56 364 ASN A CA 1
ATOM 3001 C C . ASN A 1 364 ? 3.482 -45.434 -29.988 1.00 72.56 364 ASN A C 1
ATOM 3003 O O . ASN A 1 364 ? 2.714 -46.366 -30.237 1.00 72.56 364 ASN A O 1
ATOM 3007 N N . PRO A 1 365 ? 3.602 -44.399 -30.843 1.00 61.94 365 PRO A N 1
ATOM 3008 C CA . PRO A 1 365 ? 2.899 -44.378 -32.123 1.00 61.94 365 PRO A CA 1
ATOM 3009 C C . PRO A 1 365 ? 3.388 -45.501 -33.054 1.00 61.94 365 PRO A C 1
ATOM 3011 O O . PRO A 1 365 ? 4.586 -45.777 -33.137 1.00 61.94 365 PRO A O 1
ATOM 3014 N N . ASN A 1 366 ? 2.451 -46.135 -33.766 1.00 58.03 366 ASN A N 1
ATOM 3015 C CA . ASN A 1 366 ? 2.734 -47.171 -34.760 1.00 58.03 366 ASN A CA 1
ATOM 3016 C C . ASN A 1 366 ? 3.156 -46.483 -36.067 1.00 58.03 366 ASN A C 1
ATOM 3018 O O . ASN A 1 366 ? 2.356 -45.776 -36.678 1.00 58.03 366 ASN A O 1
ATOM 3022 N N . VAL A 1 367 ? 4.423 -46.616 -36.451 1.00 57.78 367 VAL A N 1
ATOM 3023 C CA . VAL A 1 367 ? 4.987 -45.887 -37.594 1.00 57.78 367 VAL A CA 1
ATOM 3024 C C . VAL A 1 367 ? 4.788 -46.707 -38.869 1.00 57.78 367 VAL A C 1
ATOM 3026 O O . VAL A 1 367 ? 5.625 -47.543 -39.194 1.00 57.78 367 VAL A O 1
ATOM 3029 N N . ASP A 1 368 ? 3.704 -46.450 -39.604 1.00 56.59 368 ASP A N 1
ATOM 3030 C CA . ASP A 1 368 ? 3.592 -46.874 -41.004 1.00 56.59 368 ASP A CA 1
ATOM 3031 C C . ASP A 1 368 ? 4.104 -45.764 -41.937 1.00 56.59 368 ASP A C 1
ATOM 3033 O O . ASP A 1 368 ? 3.760 -44.588 -41.814 1.00 56.59 368 ASP A O 1
ATOM 3037 N N . ALA A 1 369 ? 4.944 -46.159 -42.896 1.00 51.44 369 ALA A N 1
ATOM 3038 C CA . ALA A 1 369 ? 5.842 -45.315 -43.692 1.00 51.44 369 ALA A CA 1
ATOM 3039 C C . ALA A 1 369 ? 5.186 -44.330 -44.696 1.00 51.44 369 ALA A C 1
ATOM 3041 O O . ALA A 1 369 ? 5.859 -43.862 -45.611 1.00 51.44 369 ALA A O 1
ATOM 3042 N N . THR A 1 370 ? 3.895 -43.999 -44.577 1.00 47.59 370 THR A N 1
ATOM 3043 C CA . THR A 1 370 ? 3.156 -43.223 -45.603 1.00 47.59 370 THR A CA 1
ATOM 3044 C C . THR A 1 370 ? 2.682 -41.826 -45.179 1.00 47.59 370 THR A C 1
ATOM 3046 O O . THR A 1 370 ? 2.220 -41.067 -46.031 1.00 47.59 370 THR A O 1
ATOM 3049 N N . ASP A 1 371 ? 2.845 -41.421 -43.915 1.00 49.44 371 ASP A N 1
ATOM 3050 C CA . ASP A 1 371 ? 2.256 -40.167 -43.399 1.00 49.44 371 ASP A CA 1
ATOM 3051 C C . ASP A 1 371 ? 3.111 -38.895 -43.609 1.00 49.44 371 ASP A C 1
ATOM 3053 O O . ASP A 1 371 ? 2.678 -37.790 -43.280 1.00 49.44 371 ASP A O 1
ATOM 3057 N N . TYR A 1 372 ? 4.291 -39.005 -44.234 1.00 48.16 372 TYR A N 1
ATOM 3058 C CA . TYR A 1 372 ? 5.148 -37.844 -44.537 1.00 48.16 372 TYR A CA 1
ATOM 3059 C C . TYR A 1 372 ? 4.552 -36.879 -45.586 1.00 48.16 372 TYR A C 1
ATOM 3061 O O . TYR A 1 372 ? 4.882 -35.698 -45.578 1.00 48.16 372 TYR A O 1
ATOM 3069 N N . ASN A 1 373 ? 3.615 -37.322 -46.434 1.00 47.44 373 ASN A N 1
ATOM 3070 C CA . ASN A 1 373 ? 3.078 -36.504 -47.539 1.00 47.44 373 ASN A CA 1
ATOM 3071 C C . ASN A 1 373 ? 1.859 -35.628 -47.176 1.00 47.44 373 ASN A C 1
ATOM 3073 O O . ASN A 1 373 ? 1.399 -34.833 -47.999 1.00 47.44 373 ASN A O 1
ATOM 3077 N N . LYS A 1 374 ? 1.288 -35.756 -45.970 1.00 44.94 374 LYS A N 1
ATOM 3078 C CA . LYS A 1 374 ? 0.095 -34.975 -45.579 1.00 44.94 374 LYS A CA 1
ATOM 3079 C C . LYS A 1 374 ? 0.414 -33.606 -44.985 1.00 44.94 374 LYS A C 1
ATOM 3081 O O . LYS A 1 374 ? -0.416 -32.708 -45.080 1.00 44.94 374 LYS A O 1
ATOM 3086 N N . VAL A 1 375 ? 1.600 -33.426 -44.410 1.00 47.50 375 VAL A N 1
ATOM 3087 C CA . VAL A 1 375 ? 1.966 -32.181 -43.714 1.00 47.50 375 VAL A CA 1
ATOM 3088 C C . VAL A 1 375 ? 2.297 -31.053 -44.700 1.00 47.50 375 VAL A C 1
ATOM 3090 O O . VAL A 1 375 ? 2.000 -29.892 -44.430 1.00 47.50 375 VAL A O 1
ATOM 3093 N N . GLU A 1 376 ? 2.802 -31.384 -45.890 1.00 44.81 376 GLU A N 1
ATOM 3094 C CA . GLU A 1 376 ? 3.196 -30.394 -46.903 1.00 44.81 376 GLU A CA 1
ATOM 3095 C C . GLU A 1 376 ? 1.991 -29.690 -47.570 1.00 44.81 376 GLU A C 1
ATOM 3097 O O . GLU A 1 376 ? 2.097 -28.556 -48.028 1.00 44.81 376 GLU A O 1
ATOM 3102 N N . ASN A 1 377 ? 0.800 -30.303 -47.548 1.00 42.22 377 ASN A N 1
ATOM 3103 C CA . ASN A 1 377 ? -0.393 -29.759 -48.212 1.00 42.22 377 ASN A CA 1
ATOM 3104 C C . ASN A 1 377 ? -1.226 -28.779 -47.364 1.00 42.22 377 ASN A C 1
ATOM 3106 O O . ASN A 1 377 ? -2.090 -28.093 -47.914 1.00 42.22 377 ASN A O 1
ATOM 3110 N N . CYS A 1 378 ? -0.994 -28.687 -46.051 1.00 39.12 378 CYS A N 1
ATOM 3111 C CA . CYS A 1 378 ? -1.767 -27.791 -45.179 1.00 39.12 378 CYS A CA 1
ATOM 3112 C C . CYS A 1 378 ? -1.184 -26.371 -45.096 1.00 39.12 378 CYS A C 1
ATOM 3114 O O . CYS A 1 378 ? -1.926 -25.434 -44.828 1.00 39.12 378 CYS A O 1
ATOM 3116 N N . ILE A 1 379 ? 0.109 -26.187 -45.379 1.00 43.91 379 ILE A N 1
ATOM 3117 C CA . ILE A 1 379 ? 0.788 -24.885 -45.236 1.00 43.91 379 ILE A CA 1
ATOM 3118 C C . ILE A 1 379 ? 0.552 -23.973 -46.458 1.00 43.91 379 ILE A C 1
ATOM 3120 O O . ILE A 1 379 ? 0.662 -22.756 -46.363 1.00 43.91 379 ILE A O 1
ATOM 3124 N N . LEU A 1 380 ? 0.149 -24.528 -47.606 1.00 45.34 380 LEU A N 1
ATOM 3125 C CA . LEU A 1 380 ? 0.016 -23.777 -48.864 1.00 45.34 380 LEU A CA 1
ATOM 3126 C C . LEU A 1 380 ? -1.388 -23.199 -49.146 1.00 45.34 380 LEU A C 1
ATOM 3128 O O . LEU A 1 380 ? -1.579 -22.586 -50.195 1.00 45.34 380 LEU A O 1
ATOM 3132 N N . LYS A 1 381 ? -2.381 -23.371 -48.259 1.00 43.53 381 LYS A N 1
ATOM 3133 C CA . LYS A 1 381 ? -3.785 -22.986 -48.537 1.00 43.53 381 LYS A CA 1
ATOM 3134 C C . LYS A 1 381 ? -4.307 -21.714 -47.856 1.00 43.53 381 LYS A C 1
ATOM 3136 O O . LYS A 1 381 ? -5.432 -21.328 -48.153 1.00 43.53 381 LYS A O 1
ATOM 3141 N N . GLU A 1 382 ? -3.519 -21.008 -47.047 1.00 40.56 382 GLU A N 1
ATOM 3142 C CA . GLU A 1 382 ? -3.961 -19.767 -46.372 1.00 40.56 382 GLU A CA 1
ATOM 3143 C C . GLU A 1 382 ? -3.477 -18.467 -47.045 1.00 40.56 382 GLU A C 1
ATOM 3145 O O . GLU A 1 382 ? -3.267 -17.450 -46.395 1.00 40.56 382 GLU A O 1
ATOM 3150 N N . ASN A 1 383 ? -3.373 -18.453 -48.377 1.00 41.78 383 ASN A N 1
ATOM 3151 C CA . ASN A 1 383 ? -3.347 -17.198 -49.137 1.00 41.78 383 ASN A CA 1
ATOM 3152 C C . ASN A 1 383 ? -4.785 -16.724 -49.398 1.00 41.78 383 ASN A C 1
ATOM 3154 O O . ASN A 1 383 ? -5.321 -16.890 -50.496 1.00 41.78 383 ASN A O 1
ATOM 3158 N N . ILE A 1 384 ? -5.421 -16.125 -48.388 1.00 42.97 384 ILE A N 1
ATOM 3159 C CA . ILE A 1 384 ? -6.603 -15.282 -48.604 1.00 42.97 384 ILE A CA 1
ATOM 3160 C C . ILE A 1 384 ? -6.095 -13.951 -49.167 1.00 42.97 384 ILE A C 1
ATOM 3162 O O . ILE A 1 384 ? -5.648 -13.071 -48.437 1.00 42.97 384 ILE A O 1
ATOM 3166 N N . ILE A 1 385 ? -6.126 -13.822 -50.492 1.00 42.31 385 ILE A N 1
ATOM 3167 C CA . ILE A 1 385 ? -5.851 -12.568 -51.198 1.00 42.31 385 ILE A CA 1
ATOM 3168 C C . ILE A 1 385 ? -7.003 -11.604 -50.881 1.00 42.31 385 ILE A C 1
ATOM 3170 O O . ILE A 1 385 ? -8.110 -11.755 -51.397 1.00 42.31 385 ILE A O 1
ATOM 3174 N N . CYS A 1 386 ? -6.761 -10.625 -50.008 1.00 41.66 386 CYS A N 1
ATOM 3175 C CA . CYS A 1 386 ? -7.688 -9.525 -49.752 1.00 41.66 386 CYS A CA 1
ATOM 3176 C C . CYS A 1 386 ? -7.479 -8.448 -50.831 1.00 41.66 386 CYS A C 1
ATOM 3178 O O . CYS A 1 386 ? -6.587 -7.616 -50.722 1.00 41.66 386 CYS A O 1
ATOM 3180 N N . ILE A 1 387 ? -8.286 -8.497 -51.894 1.00 48.19 387 ILE A N 1
ATOM 3181 C CA . ILE A 1 387 ? -8.155 -7.685 -53.127 1.00 48.19 387 ILE A CA 1
ATOM 3182 C C . ILE A 1 387 ? -8.421 -6.175 -52.884 1.00 48.19 387 ILE A C 1
ATOM 3184 O O . ILE A 1 387 ? -8.243 -5.353 -53.777 1.00 48.19 387 ILE A O 1
ATOM 3188 N N . ASP A 1 388 ? -8.847 -5.778 -51.681 1.00 52.16 388 ASP A N 1
ATOM 3189 C CA . ASP A 1 388 ? -9.328 -4.415 -51.398 1.00 52.16 388 ASP A CA 1
ATOM 3190 C C . ASP A 1 388 ? -8.274 -3.468 -50.791 1.00 52.16 388 ASP A C 1
ATOM 3192 O O . ASP A 1 388 ? -8.555 -2.288 -50.605 1.00 52.16 388 ASP A O 1
ATOM 3196 N N . LEU A 1 389 ? -7.059 -3.952 -50.503 1.00 53.06 389 LEU A N 1
ATOM 3197 C CA . LEU A 1 389 ? -5.971 -3.140 -49.927 1.00 53.06 389 LEU A CA 1
ATOM 3198 C C . LEU A 1 389 ? -5.034 -2.508 -50.972 1.00 53.06 389 LEU A C 1
ATOM 3200 O O . LEU A 1 389 ? -4.202 -1.680 -50.612 1.00 53.06 389 LEU A O 1
ATOM 3204 N N . ASP A 1 390 ? -5.201 -2.846 -52.253 1.00 64.19 390 ASP A N 1
ATOM 3205 C CA . ASP A 1 390 ? -4.355 -2.352 -53.352 1.00 64.19 390 ASP A CA 1
ATOM 3206 C C . ASP A 1 390 ? -4.944 -1.126 -54.081 1.00 64.19 390 ASP A C 1
ATOM 3208 O O . ASP A 1 390 ? -4.432 -0.702 -55.119 1.00 64.19 390 ASP A O 1
ATOM 3212 N N . LYS A 1 391 ? -6.042 -0.544 -53.581 1.00 71.88 391 LYS A N 1
ATOM 3213 C CA . LYS A 1 391 ? -6.631 0.673 -54.163 1.00 71.88 391 LYS A CA 1
ATOM 3214 C C . LYS A 1 391 ? -5.938 1.922 -53.620 1.00 71.88 391 LYS A C 1
ATOM 3216 O O . LYS A 1 391 ? -5.678 2.029 -52.424 1.00 71.88 391 LYS A O 1
ATOM 3221 N N . GLU A 1 392 ? -5.673 2.889 -54.498 1.00 74.69 392 GLU A N 1
ATOM 3222 C CA . GLU A 1 392 ? -5.110 4.182 -54.098 1.00 74.69 392 GLU A CA 1
ATOM 3223 C C . GLU A 1 392 ? -6.064 4.931 -53.157 1.00 74.69 392 GLU A C 1
ATOM 3225 O O . GLU A 1 392 ? -7.254 5.082 -53.443 1.00 74.69 392 GLU A O 1
ATOM 3230 N N . ILE A 1 393 ? -5.521 5.423 -52.040 1.00 71.88 393 ILE A N 1
ATOM 3231 C CA . ILE A 1 393 ? -6.264 6.194 -51.040 1.00 71.88 393 ILE A CA 1
ATOM 3232 C C . ILE A 1 393 ? -6.761 7.492 -51.678 1.00 71.88 393 ILE A C 1
ATOM 3234 O O . ILE A 1 393 ? -5.971 8.306 -52.164 1.00 71.88 393 ILE A O 1
ATOM 3238 N N . THR A 1 394 ? -8.073 7.719 -51.639 1.00 85.38 394 THR A N 1
ATOM 3239 C CA . THR A 1 394 ? -8.670 8.909 -52.252 1.00 85.38 394 THR A CA 1
ATOM 3240 C C . THR A 1 394 ? -8.598 10.130 -51.331 1.00 85.38 394 THR A C 1
ATOM 3242 O O . THR A 1 394 ? -8.652 10.032 -50.103 1.00 85.38 394 THR A O 1
ATOM 3245 N N . ILE A 1 395 ? -8.523 11.328 -51.922 1.00 82.44 395 ILE A N 1
ATOM 3246 C CA . ILE A 1 395 ? -8.524 12.597 -51.169 1.00 82.44 395 ILE A CA 1
ATOM 3247 C C . ILE A 1 395 ? -9.806 12.750 -50.338 1.00 82.44 395 ILE A C 1
ATOM 3249 O O . ILE A 1 395 ? -9.751 13.276 -49.227 1.00 82.44 395 ILE A O 1
ATOM 3253 N N . ASP A 1 396 ? -10.941 12.251 -50.829 1.00 79.00 396 ASP A N 1
ATOM 3254 C CA . ASP A 1 396 ? -12.218 12.315 -50.115 1.00 79.00 396 ASP A CA 1
ATOM 3255 C C . ASP A 1 396 ? -12.250 11.399 -48.885 1.00 79.00 396 ASP A C 1
ATOM 3257 O O . ASP A 1 396 ? -12.811 11.782 -47.857 1.00 79.00 396 ASP A O 1
ATOM 3261 N N . GLU A 1 397 ? -11.603 10.230 -48.932 1.00 73.31 397 GLU A N 1
ATOM 3262 C CA . GLU A 1 397 ? -11.422 9.373 -47.754 1.00 73.31 397 GLU A CA 1
ATOM 3263 C C . GLU A 1 397 ? -10.549 10.051 -46.704 1.00 73.31 397 GLU A C 1
ATOM 3265 O O . GLU A 1 397 ? -10.942 10.121 -45.538 1.00 73.31 397 GLU A O 1
ATOM 3270 N N . VAL A 1 398 ? -9.417 10.631 -47.112 1.00 75.69 398 VAL A N 1
ATOM 3271 C CA . VAL A 1 398 ? -8.546 11.388 -46.201 1.00 75.69 398 VAL A CA 1
ATOM 3272 C C . VAL A 1 398 ? -9.306 12.569 -45.605 1.00 75.69 398 VAL A C 1
ATOM 3274 O O . VAL A 1 398 ? -9.281 12.775 -44.393 1.00 75.69 398 VAL A O 1
ATOM 3277 N N . HIS A 1 399 ? -10.042 13.321 -46.422 1.00 70.12 399 HIS A N 1
ATOM 3278 C CA . HIS A 1 399 ? -10.815 14.470 -45.969 1.00 70.12 399 HIS A CA 1
ATOM 3279 C C . HIS A 1 399 ? -11.932 14.061 -44.999 1.00 70.12 399 HIS A C 1
ATOM 3281 O O . HIS A 1 399 ? -12.127 14.714 -43.974 1.00 70.12 399 HIS A O 1
ATOM 3287 N N . LYS A 1 400 ? -12.624 12.948 -45.257 1.00 69.00 400 LYS A N 1
ATOM 3288 C CA . LYS A 1 400 ? -13.665 12.404 -44.376 1.00 69.00 400 LYS A CA 1
ATOM 3289 C C . LYS A 1 400 ? -13.091 11.901 -43.052 1.00 69.00 400 LYS A C 1
ATOM 3291 O O . LYS A 1 400 ? -13.681 12.164 -42.007 1.00 69.00 400 LYS A O 1
ATOM 3296 N N . VAL A 1 401 ? -11.933 11.240 -43.070 1.00 66.62 401 VAL A N 1
ATOM 3297 C CA . VAL A 1 401 ? -11.215 10.797 -41.861 1.00 66.62 401 VAL A CA 1
ATOM 3298 C C . VAL A 1 401 ? -10.726 11.999 -41.049 1.00 66.62 401 VAL A C 1
ATOM 3300 O O . VAL A 1 401 ? -10.940 12.050 -39.840 1.00 66.62 401 VAL A O 1
ATOM 3303 N N . VAL A 1 402 ? -10.158 13.012 -41.706 1.00 67.25 402 VAL A N 1
ATOM 3304 C CA . VAL A 1 402 ? -9.692 14.251 -41.067 1.00 67.25 402 VAL A CA 1
ATOM 3305 C C . VAL A 1 402 ? -10.857 15.055 -40.488 1.00 67.25 402 VAL A C 1
ATOM 3307 O O . VAL A 1 402 ? -10.751 15.550 -39.370 1.00 67.25 402 VAL A O 1
ATOM 3310 N N . MET A 1 403 ? -11.981 15.173 -41.195 1.00 63.91 403 MET A N 1
ATOM 3311 C CA . MET A 1 403 ? -13.166 15.874 -40.688 1.00 63.91 403 MET A CA 1
ATOM 3312 C C . MET A 1 403 ? -13.850 15.106 -39.552 1.00 63.91 403 MET A C 1
ATOM 3314 O O . MET A 1 403 ? -14.260 15.718 -38.567 1.00 63.91 403 MET A O 1
ATOM 3318 N N . ASN A 1 404 ? -13.890 13.771 -39.616 1.00 57.91 404 ASN A N 1
ATOM 3319 C CA . ASN A 1 404 ? -14.345 12.943 -38.498 1.00 57.91 404 ASN A CA 1
ATOM 3320 C C . ASN A 1 404 ? -13.425 13.074 -37.272 1.00 57.91 404 ASN A C 1
ATOM 3322 O O . ASN A 1 404 ? -13.925 13.105 -36.152 1.00 57.91 404 ASN A O 1
ATOM 3326 N N . ALA A 1 405 ? -12.112 13.225 -37.469 1.00 53.69 405 ALA A N 1
ATOM 3327 C CA . ALA A 1 405 ? -11.157 13.503 -36.394 1.00 53.69 405 ALA A CA 1
ATOM 3328 C C . ALA A 1 405 ? -11.268 14.941 -35.838 1.00 53.69 405 ALA A C 1
ATOM 3330 O O . ALA A 1 405 ? -10.980 15.179 -34.665 1.00 53.69 405 ALA A O 1
ATOM 3331 N N . LYS A 1 406 ? -11.702 15.905 -36.662 1.00 56.38 406 LYS A N 1
ATOM 3332 C CA . LYS A 1 406 ? -11.842 17.330 -36.307 1.00 56.38 406 LYS A CA 1
ATOM 3333 C C . LYS A 1 406 ? -13.194 17.714 -35.697 1.00 56.38 406 LYS A C 1
ATOM 3335 O O . LYS A 1 406 ? -13.289 18.809 -35.146 1.00 56.38 406 LYS A O 1
ATOM 3340 N N . ASN A 1 407 ? -14.209 16.843 -35.725 1.00 49.06 407 ASN A N 1
ATOM 3341 C CA . ASN A 1 407 ? -15.518 17.051 -35.082 1.00 49.06 407 ASN A CA 1
ATOM 3342 C C . ASN A 1 407 ? -15.424 17.051 -33.535 1.00 49.06 407 ASN A C 1
ATOM 3344 O O . ASN A 1 407 ? -15.895 16.140 -32.857 1.00 49.06 407 ASN A O 1
ATOM 3348 N N . CYS A 1 408 ? -14.849 18.135 -33.001 1.00 45.91 408 CYS A N 1
ATOM 3349 C CA . CYS A 1 408 ? -14.795 18.564 -31.597 1.00 45.91 408 CYS A CA 1
ATOM 3350 C C . CYS A 1 408 ? -13.698 17.971 -30.689 1.00 45.91 408 CYS A C 1
ATOM 3352 O O . CYS A 1 408 ? -13.859 18.011 -29.472 1.00 45.91 408 CYS A O 1
ATOM 3354 N N . LYS A 1 409 ? -12.572 17.479 -31.234 1.00 51.78 409 LYS A N 1
ATOM 3355 C CA . LYS A 1 409 ? -11.479 16.879 -30.427 1.00 51.78 409 LYS A CA 1
ATOM 3356 C C . LYS A 1 409 ? -10.063 17.371 -30.733 1.00 51.78 409 LYS A C 1
ATOM 3358 O O . LYS A 1 409 ? -9.097 16.882 -30.153 1.00 51.78 409 LYS A O 1
ATOM 3363 N N . SER A 1 410 ? -9.897 18.309 -31.663 1.00 50.62 410 SER A N 1
ATOM 3364 C CA . SER A 1 410 ? -8.557 18.793 -31.993 1.00 50.62 410 SER A CA 1
ATOM 3365 C C . SER A 1 410 ? -8.000 19.624 -30.843 1.00 50.62 410 SER A C 1
ATOM 3367 O O . SER A 1 410 ? -8.647 20.552 -30.359 1.00 50.62 410 SER A O 1
ATOM 3369 N N . ALA A 1 411 ? -6.805 19.249 -30.407 1.00 53.03 411 ALA A N 1
ATOM 3370 C CA . ALA A 1 411 ? -6.063 19.968 -29.399 1.00 53.03 411 ALA A CA 1
ATOM 3371 C C . ALA A 1 411 ? -5.703 21.395 -29.837 1.00 53.03 411 ALA A C 1
ATOM 3373 O O . ALA A 1 411 ? -5.620 21.682 -31.036 1.00 53.03 411 ALA A O 1
ATOM 3374 N N . GLY A 1 412 ? -5.475 22.272 -28.856 1.00 53.28 412 GLY A N 1
ATOM 3375 C CA . GLY A 1 412 ? -4.928 23.605 -29.090 1.00 53.28 412 GLY A CA 1
ATOM 3376 C C . GLY A 1 412 ? -3.508 23.563 -29.666 1.00 53.28 412 GLY A C 1
ATOM 3377 O O . GLY A 1 412 ? -2.950 22.504 -29.952 1.00 53.28 412 GLY A O 1
ATOM 3378 N N . ILE A 1 413 ? -2.888 24.736 -29.824 1.00 51.91 413 ILE A N 1
ATOM 3379 C CA . ILE A 1 413 ? -1.492 24.863 -30.292 1.00 51.91 413 ILE A CA 1
ATOM 3380 C C . ILE A 1 413 ? -0.480 24.142 -29.375 1.00 51.91 413 ILE A C 1
ATOM 3382 O O . ILE A 1 413 ? 0.648 23.879 -29.775 1.00 51.91 413 ILE A O 1
ATOM 3386 N N . ASP A 1 414 ? -0.907 23.814 -28.157 1.00 52.72 414 ASP A N 1
ATOM 3387 C CA . ASP A 1 414 ? -0.200 23.067 -27.120 1.00 52.72 414 ASP A CA 1
ATOM 3388 C C . ASP A 1 414 ? -0.417 21.543 -27.187 1.00 52.72 414 ASP A C 1
ATOM 3390 O O . ASP A 1 414 ? 0.118 20.816 -26.355 1.00 52.72 414 ASP A O 1
ATOM 3394 N N . LEU A 1 415 ? -1.177 21.044 -28.170 1.00 51.91 415 LEU A N 1
ATOM 3395 C CA . LEU A 1 415 ? -1.496 19.624 -28.371 1.00 51.91 415 LEU A CA 1
ATOM 3396 C C . LEU A 1 415 ? -2.298 18.961 -27.228 1.00 51.91 415 LEU A C 1
ATOM 3398 O O . LEU A 1 415 ? -2.512 17.747 -27.255 1.00 51.91 415 LEU A O 1
ATOM 3402 N N . ILE A 1 416 ? -2.869 19.742 -26.301 1.00 52.44 416 ILE A N 1
ATOM 3403 C CA . ILE A 1 416 ? -3.770 19.239 -25.255 1.00 52.44 416 ILE A CA 1
ATOM 3404 C C . ILE A 1 416 ? -5.228 19.275 -25.743 1.00 52.44 416 ILE A C 1
ATOM 3406 O O . ILE A 1 416 ? -5.763 20.322 -26.111 1.00 52.44 416 ILE A O 1
ATOM 3410 N N . GLN A 1 417 ? -5.902 18.119 -25.758 1.00 48.75 417 GLN A N 1
ATOM 3411 C CA . GLN A 1 417 ? -7.326 18.041 -26.113 1.00 48.75 417 GLN A CA 1
ATOM 3412 C C . GLN A 1 417 ? -8.196 18.521 -24.939 1.00 48.75 417 GLN A C 1
ATOM 3414 O O . GLN A 1 417 ? -7.959 18.148 -23.791 1.00 48.75 417 GLN A O 1
ATOM 3419 N N . ALA A 1 418 ? -9.251 19.292 -25.224 1.00 48.44 418 ALA A N 1
ATOM 3420 C CA . ALA A 1 418 ? -10.168 19.841 -24.212 1.00 48.44 418 ALA A CA 1
ATOM 3421 C C . ALA A 1 418 ? -10.824 18.777 -23.301 1.00 48.44 418 ALA A C 1
ATOM 3423 O O . ALA A 1 418 ? -11.220 19.079 -22.178 1.00 48.44 418 ALA A O 1
ATOM 3424 N N . GLU A 1 419 ? -10.897 17.523 -23.753 1.00 50.59 419 GLU A N 1
ATOM 3425 C CA . GLU A 1 419 ? -11.438 16.377 -23.009 1.00 50.59 419 GLU A CA 1
ATOM 3426 C C . GLU A 1 419 ? -10.595 15.969 -21.788 1.00 50.59 419 GLU A C 1
ATOM 3428 O O . GLU A 1 419 ? -11.103 15.311 -20.878 1.00 50.59 419 GLU A O 1
ATOM 3433 N N . PHE A 1 420 ? -9.314 16.358 -21.749 1.00 51.41 420 PHE A N 1
ATOM 3434 C CA . PHE A 1 420 ? -8.411 16.048 -20.637 1.00 51.41 420 PHE A CA 1
ATOM 3435 C C . PHE A 1 420 ? -8.537 17.025 -19.462 1.00 51.41 420 PHE A C 1
ATOM 3437 O O . PHE A 1 420 ? -8.101 16.705 -18.356 1.00 51.41 420 PHE A O 1
ATOM 3444 N N . CYS A 1 421 ? -9.186 18.176 -19.651 1.00 50.81 421 CYS A N 1
ATOM 3445 C CA . CYS A 1 421 ? -9.415 19.155 -18.591 1.00 50.81 421 CYS A CA 1
ATOM 3446 C C . CYS A 1 421 ? -10.628 18.765 -17.731 1.00 50.81 421 CYS A C 1
ATOM 3448 O O . CYS A 1 421 ? -11.662 19.433 -17.733 1.00 50.81 421 CYS A O 1
ATOM 3450 N N . LYS A 1 422 ? -10.512 17.662 -16.985 1.00 62.41 422 LYS A N 1
ATOM 3451 C CA . LYS A 1 422 ? -11.453 17.324 -15.908 1.00 62.41 422 LYS A CA 1
ATOM 3452 C C . LYS A 1 422 ? -11.112 18.147 -14.664 1.00 62.41 422 LYS A C 1
ATOM 3454 O O . LYS A 1 422 ? -9.944 18.253 -14.300 1.00 62.41 422 LYS A O 1
ATOM 3459 N N . TYR A 1 423 ? -12.124 18.694 -13.989 1.00 79.81 423 TYR A N 1
ATOM 3460 C CA . TYR A 1 423 ? -11.926 19.341 -12.690 1.00 79.81 423 TYR A CA 1
ATOM 3461 C C . TYR A 1 423 ? -11.367 18.332 -11.688 1.00 79.81 423 TYR A C 1
ATOM 3463 O O . TYR A 1 423 ? -11.865 17.207 -11.600 1.00 79.81 423 TYR A O 1
ATOM 3471 N N . THR A 1 424 ? -10.345 18.735 -10.938 1.00 82.88 424 THR A N 1
ATOM 3472 C CA . THR A 1 424 ? -9.755 17.900 -9.885 1.00 82.88 424 THR A CA 1
ATOM 3473 C C . THR A 1 424 ? -10.305 18.259 -8.513 1.00 82.88 424 THR A C 1
ATOM 3475 O O . THR A 1 424 ? -10.190 17.453 -7.602 1.00 82.88 424 THR A O 1
ATOM 3478 N N . CYS A 1 425 ? -10.979 19.404 -8.373 1.00 84.50 425 CYS A N 1
ATOM 3479 C CA . CYS A 1 425 ? -11.634 19.825 -7.144 1.00 84.50 425 CYS A CA 1
ATOM 3480 C C . CYS A 1 425 ? -13.077 20.288 -7.395 1.00 84.50 425 CYS A C 1
ATOM 3482 O O . CYS A 1 425 ? -13.369 21.002 -8.357 1.00 84.50 425 CYS A O 1
ATOM 3484 N N . TYR A 1 426 ? -13.974 19.864 -6.508 1.00 82.88 426 TYR A N 1
ATOM 3485 C CA . TYR A 1 426 ? -15.395 20.186 -6.457 1.00 82.88 426 TYR A CA 1
ATOM 3486 C C . TYR A 1 426 ? -15.704 20.694 -5.051 1.00 82.88 426 TYR A C 1
ATOM 3488 O O . TYR A 1 426 ? -15.714 19.927 -4.091 1.00 82.88 426 TYR A O 1
ATOM 3496 N N . ASN A 1 427 ? -15.964 21.991 -4.915 1.00 80.44 427 ASN A N 1
ATOM 3497 C CA . ASN A 1 427 ? -16.344 22.603 -3.649 1.00 80.44 427 ASN A CA 1
ATOM 3498 C C . ASN A 1 427 ? -17.720 23.283 -3.763 1.00 80.44 427 ASN A C 1
ATOM 3500 O O . ASN A 1 427 ? -18.318 23.377 -4.833 1.00 80.44 427 ASN A O 1
ATOM 3504 N N . HIS A 1 428 ? -18.245 23.773 -2.639 1.00 75.19 428 HIS A N 1
ATOM 3505 C CA . HIS A 1 428 ? -19.537 24.469 -2.600 1.00 75.19 428 HIS A CA 1
ATOM 3506 C C . HIS A 1 428 ? -19.548 25.799 -3.380 1.00 75.19 428 HIS A C 1
ATOM 3508 O O . HIS A 1 428 ? -20.621 26.330 -3.655 1.00 75.19 428 HIS A O 1
ATOM 3514 N N . MET A 1 429 ? -18.373 26.330 -3.729 1.00 72.44 429 MET A N 1
ATOM 3515 C CA . MET A 1 429 ? -18.191 27.559 -4.506 1.00 72.44 429 MET A CA 1
ATOM 3516 C C . MET A 1 429 ? -17.947 27.297 -6.003 1.00 72.44 429 MET A C 1
ATOM 3518 O O . MET A 1 429 ? -17.812 28.256 -6.760 1.00 72.44 429 MET A O 1
ATOM 3522 N N . GLY A 1 430 ? -17.890 26.035 -6.449 1.00 79.56 430 GLY A N 1
ATOM 3523 C CA . GLY A 1 430 ? -17.685 25.663 -7.848 1.00 79.56 430 GLY A CA 1
ATOM 3524 C C . GLY A 1 430 ? -16.676 24.532 -8.054 1.00 79.56 430 GLY A C 1
ATOM 3525 O O . GLY A 1 430 ? -16.411 23.719 -7.170 1.00 79.56 430 GLY A O 1
ATOM 3526 N N . THR A 1 431 ? -16.125 24.465 -9.265 1.00 79.88 431 THR A N 1
ATOM 3527 C CA . THR A 1 431 ? -15.196 23.414 -9.695 1.00 79.88 431 THR A CA 1
ATOM 3528 C C . THR A 1 431 ? -13.894 24.019 -10.203 1.00 79.88 431 THR A C 1
ATOM 3530 O O . THR A 1 431 ? -13.909 24.995 -10.956 1.00 79.88 431 THR A O 1
ATOM 3533 N N . SER A 1 432 ? -12.760 23.448 -9.809 1.00 79.44 432 SER A N 1
ATOM 3534 C CA . SER A 1 432 ? -11.425 23.943 -10.160 1.00 79.44 432 SER A CA 1
ATOM 3535 C C . SER A 1 432 ? -10.466 22.800 -10.504 1.00 79.44 432 SER A C 1
ATOM 3537 O O . SER A 1 432 ? -10.721 21.627 -10.226 1.00 79.44 432 SER A O 1
ATOM 3539 N N . VAL A 1 433 ? -9.360 23.141 -11.165 1.00 79.12 433 VAL A N 1
ATOM 3540 C CA . VAL A 1 433 ? -8.212 22.250 -11.372 1.00 79.12 433 VAL A CA 1
ATOM 3541 C C . VAL A 1 433 ? -7.117 22.745 -10.438 1.00 79.12 433 VAL A C 1
ATOM 3543 O O . VAL A 1 433 ? -6.616 23.857 -10.598 1.00 79.12 433 VAL A O 1
ATOM 3546 N N . VAL A 1 434 ? -6.816 21.964 -9.408 1.00 76.81 434 VAL A N 1
ATOM 3547 C CA . VAL A 1 434 ? -5.864 22.335 -8.343 1.00 76.81 434 VAL A CA 1
ATOM 3548 C C . VAL A 1 434 ? -4.831 21.243 -8.076 1.00 76.81 434 VAL A C 1
ATOM 3550 O O . VAL A 1 434 ? -3.795 21.535 -7.490 1.00 76.81 434 VAL A O 1
ATOM 3553 N N . ASP A 1 435 ? -5.071 20.026 -8.568 1.00 78.25 435 ASP A N 1
ATOM 3554 C CA . ASP A 1 435 ? -4.192 18.874 -8.400 1.00 78.25 435 ASP A CA 1
ATOM 3555 C C . ASP A 1 435 ? -3.522 18.548 -9.733 1.00 78.25 435 ASP A C 1
ATOM 3557 O O . ASP A 1 435 ? -4.184 18.435 -10.767 1.00 78.25 435 ASP A O 1
ATOM 3561 N N . TYR A 1 436 ? -2.203 18.381 -9.710 1.00 77.38 436 TYR A N 1
ATOM 3562 C CA . TYR A 1 436 ? -1.395 18.222 -10.914 1.00 77.38 436 TYR A CA 1
ATOM 3563 C C . TYR A 1 436 ? -0.427 17.050 -10.755 1.00 77.38 436 TYR A C 1
ATOM 3565 O O . TYR A 1 436 ? 0.168 16.865 -9.695 1.00 77.38 436 TYR A O 1
ATOM 3573 N N . LEU A 1 437 ? -0.224 16.292 -11.834 1.00 75.94 437 LEU A N 1
ATOM 3574 C CA . LEU A 1 437 ? 0.945 15.429 -11.982 1.00 75.94 437 LEU A CA 1
ATOM 3575 C C . LEU A 1 437 ? 1.976 16.191 -12.811 1.00 75.94 437 LEU A C 1
ATOM 3577 O O . LEU A 1 437 ? 1.736 16.486 -13.979 1.00 75.94 437 LEU A O 1
ATOM 3581 N N . LEU A 1 438 ? 3.116 16.509 -12.204 1.00 73.38 438 LEU A N 1
ATOM 3582 C CA . LEU A 1 438 ? 4.248 17.096 -12.911 1.00 73.38 438 LEU A CA 1
ATOM 3583 C C . LEU A 1 438 ? 5.214 15.977 -13.299 1.00 73.38 438 LEU A C 1
ATOM 3585 O O . LEU A 1 438 ? 5.657 15.214 -12.442 1.00 73.38 438 LEU A O 1
ATOM 3589 N N . ALA A 1 439 ? 5.539 15.890 -14.584 1.00 69.94 439 ALA A N 1
ATOM 3590 C CA . ALA A 1 439 ? 6.488 14.928 -15.126 1.00 69.94 439 ALA A CA 1
ATOM 3591 C C . ALA A 1 439 ? 7.535 15.660 -15.970 1.00 69.94 439 ALA A C 1
ATOM 3593 O O . ALA A 1 439 ? 7.230 16.667 -16.610 1.00 69.94 439 ALA A O 1
ATOM 3594 N N . SER A 1 440 ? 8.777 15.173 -15.954 1.00 64.25 440 SER A N 1
ATOM 3595 C CA . SER A 1 440 ? 9.792 15.655 -16.889 1.00 64.25 440 SER A CA 1
ATOM 3596 C C . SER A 1 440 ? 9.426 15.235 -18.310 1.00 64.25 440 SER A C 1
ATOM 3598 O O . SER A 1 440 ? 8.811 14.189 -18.509 1.00 64.25 440 SER A O 1
ATOM 3600 N N . ASP A 1 441 ? 9.862 16.010 -19.302 1.00 60.78 441 ASP A N 1
ATOM 3601 C CA . ASP A 1 441 ? 9.650 15.693 -20.721 1.00 60.78 441 ASP A CA 1
ATOM 3602 C C . ASP A 1 441 ? 10.148 14.279 -21.078 1.00 60.78 441 ASP A C 1
ATOM 3604 O O . ASP A 1 441 ? 9.455 13.501 -21.728 1.00 60.78 441 ASP A O 1
ATOM 3608 N N . SER A 1 442 ? 11.289 13.877 -20.510 1.00 64.12 442 SER A N 1
ATOM 3609 C CA . SER A 1 442 ? 11.837 12.521 -20.642 1.00 64.12 442 SER A CA 1
ATOM 3610 C C . SER A 1 442 ? 10.936 11.413 -20.080 1.00 64.12 442 SER A C 1
ATOM 3612 O O . SER A 1 442 ? 10.993 10.284 -20.557 1.00 64.12 442 SER A O 1
ATOM 3614 N N . LEU A 1 443 ? 10.111 11.708 -19.071 1.00 69.25 443 LEU A N 1
ATOM 3615 C CA . LEU A 1 443 ? 9.203 10.745 -18.448 1.00 69.25 443 LEU A CA 1
ATOM 3616 C C . LEU A 1 443 ? 7.848 10.696 -19.160 1.00 69.25 443 LEU A C 1
ATOM 3618 O O . LEU A 1 443 ? 7.127 9.711 -19.014 1.00 69.25 443 LEU A O 1
ATOM 3622 N N . MET A 1 444 ? 7.496 11.726 -19.938 1.00 75.12 444 MET A N 1
ATOM 3623 C CA . MET A 1 444 ? 6.195 11.813 -20.609 1.00 75.12 444 MET A CA 1
ATOM 3624 C C . MET A 1 444 ? 5.930 10.613 -21.517 1.00 75.12 444 MET A C 1
ATOM 3626 O O . MET A 1 444 ? 4.818 10.093 -21.521 1.00 75.12 444 MET A O 1
ATOM 3630 N N . GLN A 1 445 ? 6.958 10.120 -22.214 1.00 76.12 445 GLN A N 1
ATOM 3631 C CA . GLN A 1 445 ? 6.856 8.939 -23.083 1.00 76.12 445 GLN A CA 1
ATOM 3632 C C . GLN A 1 445 ? 6.553 7.649 -22.308 1.00 76.12 445 GLN A C 1
ATOM 3634 O O . GLN A 1 445 ? 5.991 6.706 -22.860 1.00 76.12 445 GLN A O 1
ATOM 3639 N N . ASN A 1 446 ? 6.871 7.626 -21.014 1.00 77.94 446 ASN A N 1
ATOM 3640 C CA . ASN A 1 446 ? 6.672 6.468 -20.156 1.00 77.94 446 ASN A CA 1
ATOM 3641 C C . ASN A 1 446 ? 5.307 6.497 -19.458 1.00 77.94 446 ASN A C 1
ATOM 3643 O O . ASN A 1 446 ? 4.918 5.500 -18.859 1.00 77.94 446 ASN A O 1
ATOM 3647 N N . ILE A 1 447 ? 4.546 7.593 -19.495 1.00 80.31 447 ILE A N 1
ATOM 3648 C CA . ILE A 1 447 ? 3.215 7.635 -18.875 1.00 80.31 447 ILE A CA 1
ATOM 3649 C C . ILE A 1 447 ? 2.222 6.899 -19.783 1.00 80.31 447 ILE A C 1
ATOM 3651 O O . ILE A 1 447 ? 1.768 7.420 -20.794 1.00 80.31 447 ILE A O 1
ATOM 3655 N N . LEU A 1 448 ? 1.851 5.677 -19.393 1.00 79.31 448 LEU A N 1
ATOM 3656 C CA . LEU A 1 448 ? 0.904 4.832 -20.127 1.00 79.31 448 LEU A CA 1
ATOM 3657 C C . LEU A 1 448 ? -0.528 5.364 -20.055 1.00 79.31 448 LEU A C 1
ATOM 3659 O O . LEU A 1 448 ? -1.284 5.237 -21.013 1.00 79.31 448 LEU A O 1
ATOM 3663 N N . TYR A 1 449 ? -0.924 5.911 -18.903 1.00 84.06 449 TYR A N 1
ATOM 3664 C CA . TYR A 1 449 ? -2.190 6.628 -18.771 1.00 84.06 449 TYR A CA 1
ATOM 3665 C C . TYR A 1 449 ? -2.163 7.598 -17.591 1.00 84.06 449 TYR A C 1
ATOM 3667 O O . TYR A 1 449 ? -1.466 7.370 -16.599 1.00 84.06 449 TYR A O 1
ATOM 3675 N N . PHE A 1 450 ? -3.000 8.631 -17.678 1.00 82.31 450 PHE A N 1
ATOM 3676 C CA . PHE A 1 450 ? -3.365 9.534 -16.591 1.00 82.31 450 PHE A CA 1
ATOM 3677 C C . PHE A 1 450 ? -4.889 9.694 -16.583 1.00 82.31 450 PHE A C 1
ATOM 3679 O O . PHE A 1 450 ? -5.505 9.899 -17.626 1.00 82.31 450 PHE A O 1
ATOM 3686 N N . ASN A 1 451 ? -5.516 9.565 -15.417 1.00 84.69 451 ASN A N 1
ATOM 3687 C CA . ASN A 1 451 ? -6.959 9.642 -15.252 1.00 84.69 451 ASN A CA 1
ATOM 3688 C C . ASN A 1 451 ? -7.331 10.417 -13.985 1.00 84.69 451 ASN A C 1
ATOM 3690 O O . ASN A 1 451 ? -6.882 10.092 -12.885 1.00 84.69 451 ASN A O 1
ATOM 3694 N N . VAL A 1 452 ? -8.236 11.380 -14.145 1.00 84.50 452 VAL A N 1
ATOM 3695 C CA . VAL A 1 452 ? -8.964 12.017 -13.044 1.00 84.50 452 VAL A CA 1
ATOM 3696 C C . VAL A 1 452 ? -10.266 11.243 -12.845 1.00 84.50 452 VAL A C 1
ATOM 3698 O O . VAL A 1 452 ? -11.121 11.201 -13.737 1.00 84.50 452 VAL A O 1
AT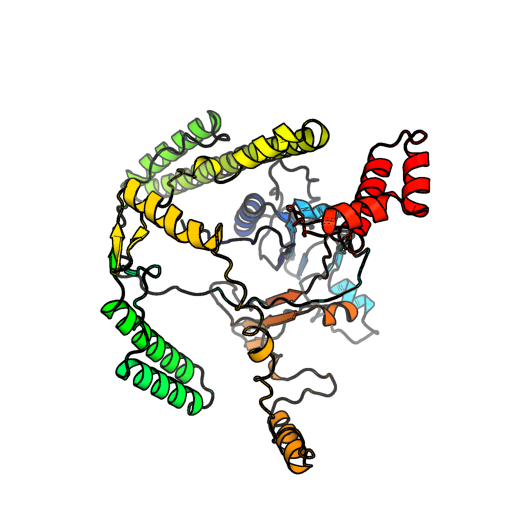OM 3701 N N . SER A 1 453 ? -10.400 10.591 -11.691 1.00 82.00 453 SER A N 1
ATOM 3702 C CA . SER A 1 453 ? -11.615 9.853 -11.329 1.00 82.00 453 SER A CA 1
ATOM 3703 C C . SER A 1 453 ? -12.777 10.815 -11.080 1.00 82.00 453 SER A C 1
ATOM 3705 O O . SER A 1 453 ? -12.565 11.977 -10.744 1.00 82.00 453 SER A O 1
ATOM 3707 N N . THR A 1 454 ? -14.014 10.333 -11.190 1.00 83.69 454 THR A N 1
ATOM 3708 C CA . THR A 1 454 ? -15.183 11.103 -10.744 1.00 83.69 454 THR A CA 1
ATOM 3709 C C . THR A 1 454 ? -15.076 11.420 -9.255 1.00 83.69 454 THR A C 1
ATOM 3711 O O . THR A 1 454 ? -14.652 10.562 -8.473 1.00 83.69 454 THR A O 1
ATOM 3714 N N . PHE A 1 455 ? -15.490 12.629 -8.866 1.00 82.94 455 PHE A N 1
ATOM 3715 C CA . PHE A 1 455 ? -15.536 13.027 -7.463 1.00 82.94 455 PHE A CA 1
ATOM 3716 C C . PHE A 1 455 ? -16.345 12.017 -6.649 1.00 82.94 455 PHE A C 1
ATOM 3718 O O . PHE A 1 455 ? -17.467 11.657 -7.015 1.00 82.94 455 PHE A O 1
ATOM 3725 N N . ASN A 1 456 ? -15.758 11.557 -5.547 1.00 76.44 456 ASN A N 1
ATOM 3726 C CA . ASN A 1 456 ? -16.417 10.664 -4.614 1.00 76.44 456 ASN A CA 1
ATOM 3727 C C . ASN A 1 456 ? -16.398 11.294 -3.210 1.00 76.44 456 ASN A C 1
ATOM 3729 O O . ASN A 1 456 ? -15.354 11.246 -2.553 1.00 76.44 456 ASN A O 1
ATOM 3733 N N . PRO A 1 457 ? -17.545 11.800 -2.714 1.00 72.62 457 PRO A N 1
ATOM 3734 C CA . PRO A 1 457 ? -17.628 12.484 -1.423 1.00 72.62 457 PRO A CA 1
ATOM 3735 C C . PRO A 1 457 ? -17.347 11.568 -0.220 1.00 72.62 457 PRO A C 1
ATOM 3737 O O . PRO A 1 457 ? -17.212 12.044 0.901 1.00 72.62 457 PRO A O 1
ATOM 3740 N N . THR A 1 458 ? -17.274 10.245 -0.419 1.00 60.44 458 THR A N 1
ATOM 3741 C CA . THR A 1 458 ? -16.865 9.302 0.639 1.00 60.44 458 THR A CA 1
ATOM 3742 C C . THR A 1 458 ? -15.353 9.146 0.773 1.00 60.44 458 THR A C 1
ATOM 3744 O O . THR A 1 458 ? -14.895 8.639 1.794 1.00 60.44 458 THR A O 1
ATOM 3747 N N . LEU A 1 459 ? -14.581 9.552 -0.241 1.00 55.78 459 LEU A N 1
ATOM 3748 C CA . LEU A 1 459 ? -13.125 9.368 -0.291 1.00 55.78 459 LEU A CA 1
ATOM 3749 C C . LEU A 1 459 ? -12.349 10.678 -0.130 1.00 55.78 459 LEU A C 1
ATOM 3751 O O . LEU A 1 459 ? -11.186 10.643 0.259 1.00 55.78 459 LEU A O 1
ATOM 3755 N N . SER A 1 460 ? -12.975 11.813 -0.431 1.00 74.38 460 SER A N 1
ATOM 3756 C CA . SER A 1 460 ? -12.412 13.149 -0.247 1.00 74.38 460 SER A CA 1
ATOM 3757 C C . SER A 1 460 ? -13.546 14.150 -0.033 1.00 74.38 460 SER A C 1
ATOM 3759 O O . SER A 1 460 ? -14.669 13.935 -0.487 1.00 74.38 460 SER A O 1
ATOM 3761 N N . ASP A 1 461 ? -13.257 15.231 0.682 1.00 70.38 461 ASP A N 1
ATOM 3762 C CA . ASP A 1 461 ? -14.187 16.325 0.955 1.00 70.38 461 ASP A CA 1
ATOM 3763 C C . ASP A 1 461 ? -14.413 17.222 -0.268 1.00 70.38 461 ASP A C 1
ATOM 3765 O O . ASP A 1 461 ? -15.519 17.733 -0.454 1.00 70.38 461 ASP A O 1
ATOM 3769 N N . CYS A 1 462 ? -13.393 17.388 -1.111 1.00 79.06 462 CYS A N 1
ATOM 3770 C CA . CYS A 1 462 ? -13.492 18.209 -2.310 1.00 79.06 462 CYS A CA 1
ATOM 3771 C C . CYS A 1 462 ? -12.568 17.806 -3.469 1.00 79.06 462 CYS A C 1
ATOM 3773 O O . CYS A 1 462 ? -12.727 18.363 -4.548 1.00 79.06 462 CYS A O 1
ATOM 3775 N N . HIS A 1 463 ? -11.657 16.839 -3.326 1.00 83.19 463 HIS A N 1
ATOM 3776 C CA . HIS A 1 463 ? -10.709 16.465 -4.385 1.00 83.19 463 HIS A CA 1
ATOM 3777 C C . HIS A 1 463 ? -11.084 15.166 -5.115 1.00 83.19 463 HIS A C 1
ATOM 3779 O O . HIS A 1 463 ? -11.691 14.239 -4.575 1.00 83.19 463 HIS A O 1
ATOM 3785 N N . CYS A 1 464 ? -10.701 15.078 -6.384 1.00 80.25 464 CYS A N 1
ATOM 3786 C CA . CYS A 1 464 ? -10.816 13.882 -7.203 1.00 80.25 464 CYS A CA 1
ATOM 3787 C C . CYS A 1 464 ? -9.543 13.051 -7.110 1.00 80.25 464 CYS A C 1
ATOM 3789 O O . CYS A 1 464 ? -8.429 13.567 -7.109 1.00 80.25 464 CYS A O 1
ATOM 3791 N N . LYS A 1 465 ? -9.700 11.727 -7.129 1.00 80.31 465 LYS A N 1
ATOM 3792 C CA . LYS A 1 465 ? -8.557 10.819 -7.197 1.00 80.31 465 LYS A CA 1
ATOM 3793 C C . LYS A 1 465 ? -7.865 10.943 -8.558 1.00 80.31 465 LYS A C 1
ATOM 3795 O O . LYS A 1 465 ? -8.450 10.574 -9.581 1.00 80.31 465 LYS A O 1
ATOM 3800 N N . LEU A 1 466 ? -6.600 11.350 -8.546 1.00 82.00 466 LEU A N 1
ATOM 3801 C CA . LEU A 1 466 ? -5.694 11.213 -9.685 1.00 82.00 466 LEU A CA 1
ATOM 3802 C C . LEU A 1 466 ? -5.134 9.787 -9.734 1.00 82.00 466 LEU A C 1
ATOM 3804 O O . LEU A 1 466 ? -4.827 9.181 -8.709 1.00 82.00 466 LEU A O 1
ATOM 3808 N N . SER A 1 467 ? -5.057 9.194 -10.919 1.00 78.62 467 SER A N 1
ATOM 3809 C CA . SER A 1 467 ? -4.492 7.859 -11.132 1.00 78.62 467 SER A CA 1
ATOM 3810 C C . SER A 1 467 ? -3.658 7.868 -12.393 1.00 78.62 467 SER A C 1
ATOM 3812 O O . SER A 1 467 ? -4.130 8.298 -13.437 1.00 78.62 467 SER A O 1
ATOM 3814 N N . TRP A 1 468 ? -2.432 7.376 -12.309 1.00 81.19 468 TRP A N 1
ATOM 3815 C CA . TRP A 1 468 ? -1.552 7.271 -13.459 1.00 81.19 468 TRP A CA 1
ATOM 3816 C C . TRP A 1 468 ? -0.792 5.958 -13.425 1.00 81.19 468 TRP A C 1
ATOM 3818 O O . TRP A 1 468 ? -0.631 5.336 -12.372 1.00 81.19 468 TRP A O 1
ATOM 3828 N N . LYS A 1 469 ? -0.333 5.525 -14.594 1.00 77.50 469 LYS A N 1
ATOM 3829 C CA . LYS A 1 469 ? 0.558 4.377 -14.732 1.00 77.50 469 LYS A CA 1
ATOM 3830 C C . LYS A 1 469 ? 1.745 4.799 -15.564 1.00 77.50 469 LYS A C 1
ATOM 3832 O O . LYS A 1 469 ? 1.575 5.371 -16.635 1.00 77.50 469 LYS A O 1
ATOM 3837 N N . ILE A 1 470 ? 2.926 4.485 -15.062 1.00 78.00 470 ILE A N 1
ATOM 3838 C CA . ILE A 1 470 ? 4.185 4.723 -15.753 1.00 78.00 470 ILE A CA 1
ATOM 3839 C C . ILE A 1 470 ? 4.736 3.357 -16.150 1.00 78.00 470 ILE A C 1
ATOM 3841 O O . ILE A 1 470 ? 4.727 2.418 -15.351 1.00 78.00 470 ILE A O 1
ATOM 3845 N N . LEU A 1 471 ? 5.165 3.232 -17.397 1.00 74.75 471 LEU A N 1
ATOM 3846 C CA . LEU A 1 471 ? 6.011 2.157 -17.865 1.00 74.75 471 LEU A CA 1
ATOM 3847 C C . LEU A 1 471 ? 7.402 2.407 -17.294 1.00 74.75 471 LEU A C 1
ATOM 3849 O O . LEU A 1 471 ? 8.148 3.251 -17.779 1.00 74.75 471 LEU A O 1
ATOM 3853 N N . SER A 1 472 ? 7.738 1.693 -16.229 1.00 58.28 472 SER A N 1
ATOM 3854 C CA . SER A 1 472 ? 9.137 1.589 -15.849 1.00 58.28 472 SER A CA 1
ATOM 3855 C C . SER A 1 472 ? 9.766 0.522 -16.733 1.00 58.28 472 SER A C 1
ATOM 3857 O O . SER A 1 472 ? 9.325 -0.629 -16.705 1.00 58.28 472 SER A O 1
ATOM 3859 N N . HIS A 1 473 ? 10.790 0.884 -17.503 1.00 59.09 473 HIS A N 1
ATOM 3860 C CA . HIS A 1 473 ? 11.667 -0.086 -18.159 1.00 59.09 473 HIS A CA 1
ATOM 3861 C C . HIS A 1 473 ? 12.586 -0.737 -17.111 1.00 59.09 473 HIS A C 1
ATOM 3863 O O . HIS A 1 473 ? 13.805 -0.676 -17.216 1.00 59.09 473 HIS A O 1
ATOM 3869 N N . HIS A 1 474 ? 12.012 -1.330 -16.060 1.00 44.84 474 HIS A N 1
ATOM 3870 C CA . HIS A 1 474 ? 12.758 -2.234 -15.197 1.00 44.84 474 HIS A CA 1
ATOM 3871 C C . HIS A 1 474 ? 13.049 -3.493 -16.006 1.00 44.84 474 HIS A C 1
ATOM 3873 O O . HIS A 1 474 ? 12.259 -4.437 -16.026 1.00 44.84 474 HIS A O 1
ATOM 3879 N N . PHE A 1 475 ? 14.195 -3.502 -16.672 1.00 45.16 475 PHE A N 1
ATOM 3880 C CA . PHE A 1 475 ? 14.871 -4.752 -16.939 1.00 45.16 475 PHE A CA 1
ATOM 3881 C C . PHE A 1 475 ? 15.407 -5.205 -15.583 1.00 45.16 475 PHE A C 1
ATOM 3883 O O . PHE A 1 475 ? 16.227 -4.536 -14.960 1.00 45.16 475 PHE A O 1
ATOM 3890 N N . LEU A 1 476 ? 14.865 -6.303 -15.056 1.00 40.28 476 LEU A N 1
ATOM 3891 C CA . LEU A 1 476 ? 15.657 -7.080 -14.115 1.00 40.28 476 LEU A CA 1
ATOM 3892 C C . LEU A 1 476 ? 16.940 -7.417 -14.870 1.00 40.28 476 LEU A C 1
ATOM 3894 O O . LEU A 1 476 ? 16.839 -7.936 -15.983 1.00 40.28 476 LEU A O 1
ATOM 3898 N N . ASP A 1 477 ? 18.100 -7.147 -14.276 1.00 36.75 477 ASP A N 1
ATOM 3899 C CA . ASP A 1 477 ? 19.375 -7.730 -14.694 1.00 36.75 477 ASP A CA 1
ATOM 3900 C C . ASP A 1 477 ? 19.315 -9.252 -14.500 1.00 36.75 477 ASP A C 1
ATOM 3902 O O . ASP A 1 477 ? 19.979 -9.854 -13.661 1.00 36.75 477 ASP A O 1
ATOM 3906 N N . ILE A 1 478 ? 18.474 -9.914 -15.283 1.00 41.72 478 ILE A N 1
ATOM 3907 C CA . ILE A 1 478 ? 18.789 -11.227 -15.783 1.00 41.72 478 ILE A CA 1
ATOM 3908 C C . ILE A 1 478 ? 19.743 -10.892 -16.910 1.00 41.72 478 ILE A C 1
ATOM 3910 O O . ILE A 1 478 ? 19.282 -10.551 -17.993 1.00 41.72 478 ILE A O 1
ATOM 3914 N N . ILE A 1 479 ? 21.051 -10.914 -16.635 1.00 36.56 479 ILE A N 1
ATOM 3915 C CA . ILE A 1 479 ? 22.072 -10.922 -17.685 1.00 36.56 479 ILE A CA 1
ATOM 3916 C C . ILE A 1 479 ? 21.582 -11.944 -18.713 1.00 36.56 479 ILE A C 1
ATOM 3918 O O . ILE A 1 479 ? 21.549 -13.140 -18.391 1.00 36.56 479 ILE A O 1
ATOM 3922 N N . PRO A 1 480 ? 21.133 -11.524 -19.907 1.00 39.44 480 PRO A N 1
ATOM 3923 C CA . PRO A 1 480 ? 20.763 -12.470 -20.927 1.00 39.44 480 PRO A CA 1
ATOM 3924 C C . PRO A 1 480 ? 22.091 -13.076 -21.346 1.00 39.44 480 PRO A C 1
ATOM 3926 O O . PRO A 1 480 ? 22.907 -12.433 -22.004 1.00 39.44 480 PRO A O 1
ATOM 3929 N N . GLN A 1 481 ? 22.349 -14.300 -20.888 1.00 43.31 481 GLN A N 1
ATOM 3930 C CA . GLN A 1 481 ? 23.358 -15.146 -21.504 1.00 43.31 481 GLN A CA 1
ATOM 3931 C C . GLN A 1 481 ? 23.087 -15.078 -23.015 1.00 43.31 481 GLN A C 1
ATOM 3933 O O . GLN A 1 481 ? 21.950 -15.352 -23.411 1.00 43.31 481 GLN A O 1
ATOM 3938 N N . PRO A 1 482 ? 24.048 -14.627 -23.838 1.00 38.19 482 PRO A N 1
ATOM 3939 C CA . PRO A 1 482 ? 23.812 -14.311 -25.241 1.00 38.19 482 PRO A CA 1
ATOM 3940 C C . PRO A 1 482 ? 23.319 -15.563 -25.947 1.00 38.19 482 PRO A C 1
ATOM 3942 O O . PRO A 1 482 ? 24.140 -16.430 -26.206 1.00 38.19 482 PRO A O 1
ATOM 3945 N N . ASN A 1 483 ? 22.001 -15.672 -26.177 1.00 44.81 483 ASN A N 1
ATOM 3946 C CA . ASN A 1 483 ? 21.300 -16.799 -26.804 1.00 44.81 483 ASN A CA 1
ATOM 3947 C C . ASN A 1 483 ? 22.118 -18.098 -26.821 1.00 44.81 483 ASN A C 1
ATOM 3949 O O . ASN A 1 483 ? 22.344 -18.689 -27.882 1.00 44.81 483 ASN A O 1
ATOM 3953 N N . SER A 1 484 ? 22.575 -18.558 -25.650 1.00 41.53 484 SER A N 1
ATOM 3954 C CA . SER A 1 484 ? 23.063 -19.918 -25.570 1.00 41.53 484 SER A CA 1
ATOM 3955 C C . SER A 1 484 ? 21.799 -20.721 -25.785 1.00 41.53 484 SER A C 1
ATOM 3957 O O . SER A 1 484 ? 20.831 -20.595 -25.031 1.00 41.53 484 SER A O 1
ATOM 3959 N N . LYS A 1 485 ? 21.732 -21.435 -26.913 1.00 47.81 485 LYS A N 1
ATOM 3960 C CA . LYS A 1 485 ? 20.708 -22.450 -27.124 1.00 47.81 485 LYS A CA 1
ATOM 3961 C C . LYS A 1 485 ? 20.751 -23.296 -25.863 1.00 47.81 485 LYS A C 1
ATOM 3963 O O . LYS A 1 485 ? 21.676 -24.077 -25.681 1.00 47.81 485 LYS A O 1
ATOM 3968 N N . VAL A 1 486 ? 19.821 -23.079 -24.939 1.00 46.25 486 VAL A N 1
ATOM 3969 C CA . VAL A 1 486 ? 19.711 -23.935 -23.772 1.00 46.25 486 VAL A CA 1
ATOM 3970 C C . VAL A 1 486 ? 19.340 -25.265 -24.381 1.00 46.25 486 VAL A C 1
ATOM 3972 O O . VAL A 1 486 ? 18.267 -25.393 -24.977 1.00 46.25 486 VAL A O 1
ATOM 3975 N N . MET A 1 487 ? 20.271 -26.219 -24.331 1.00 48.28 487 MET A N 1
ATOM 3976 C CA . MET A 1 487 ? 19.980 -27.580 -24.733 1.00 48.28 487 MET A CA 1
ATOM 3977 C C . MET A 1 487 ? 18.726 -27.945 -23.946 1.00 48.28 487 MET A C 1
ATOM 3979 O O . MET A 1 487 ? 18.731 -27.881 -22.712 1.00 48.28 487 MET A O 1
ATOM 3983 N N . GLY A 1 488 ? 17.613 -28.181 -24.648 1.00 53.16 488 GLY A N 1
ATOM 3984 C CA . GLY A 1 488 ? 16.370 -28.540 -23.978 1.00 53.16 488 GLY A CA 1
ATOM 3985 C C . GLY A 1 488 ? 16.680 -29.662 -22.993 1.00 53.16 488 GLY A C 1
ATOM 3986 O O . GLY A 1 488 ? 17.560 -30.481 -23.259 1.00 53.16 488 GLY A O 1
ATOM 3987 N N . SER A 1 489 ? 15.974 -29.728 -21.863 1.00 50.56 489 SER A N 1
ATOM 3988 C CA . SER A 1 489 ? 16.219 -30.732 -20.807 1.00 50.56 489 SER A CA 1
ATOM 3989 C C . SER A 1 489 ? 16.195 -32.192 -21.299 1.00 50.56 489 SER A C 1
ATOM 3991 O O . SER A 1 489 ? 16.469 -33.116 -20.535 1.00 50.56 489 SER A O 1
ATOM 3993 N N . LYS A 1 490 ? 15.859 -32.399 -22.579 1.00 51.41 490 LYS A N 1
ATOM 3994 C CA . LYS A 1 490 ? 15.966 -33.628 -23.349 1.00 51.41 490 LYS A CA 1
ATOM 3995 C C . LYS A 1 490 ? 16.514 -33.301 -24.749 1.00 51.41 490 LYS A C 1
ATOM 3997 O O . LYS A 1 490 ? 15.807 -32.696 -25.553 1.00 51.41 490 LYS A O 1
ATOM 4002 N N . PHE A 1 491 ? 17.737 -33.734 -25.057 1.00 58.06 491 PHE A N 1
ATOM 4003 C CA . PHE A 1 491 ? 18.233 -33.788 -26.436 1.00 58.06 491 PHE A CA 1
ATOM 4004 C C . PHE A 1 491 ? 17.619 -35.007 -27.138 1.00 58.06 491 PHE A C 1
ATOM 4006 O O . PHE A 1 491 ? 17.685 -36.128 -26.624 1.00 58.06 491 PHE A O 1
ATOM 4013 N N . LYS A 1 492 ? 16.968 -34.795 -28.285 1.00 60.81 492 LYS A N 1
ATOM 4014 C CA . LYS A 1 492 ? 16.309 -35.866 -29.039 1.00 60.81 492 LYS A CA 1
ATOM 4015 C C . LYS A 1 492 ? 17.311 -36.446 -30.039 1.00 60.81 492 LYS A C 1
ATOM 4017 O O . LYS A 1 492 ? 17.510 -35.868 -31.101 1.00 60.81 492 LYS A O 1
ATOM 4022 N N . TRP A 1 493 ? 17.939 -37.568 -29.679 1.00 64.19 493 TRP A N 1
ATOM 4023 C CA . TRP A 1 493 ? 18.847 -38.305 -30.563 1.00 64.19 493 TRP A CA 1
ATOM 4024 C C . TRP A 1 493 ? 18.126 -38.691 -31.862 1.00 64.19 493 TRP A C 1
ATOM 4026 O O . TRP A 1 493 ? 17.111 -39.388 -31.832 1.00 64.19 493 TRP A O 1
ATOM 4036 N N . GLN A 1 494 ? 18.645 -38.210 -32.987 1.00 72.56 494 GLN A N 1
ATOM 4037 C CA . GLN A 1 494 ? 18.286 -38.639 -34.336 1.00 72.56 494 GLN A CA 1
ATOM 4038 C C . GLN A 1 494 ? 19.199 -39.804 -34.757 1.00 72.56 494 GLN A C 1
ATOM 4040 O O . GLN A 1 494 ? 20.237 -40.051 -34.142 1.00 72.56 494 GLN A O 1
ATOM 4045 N N . GLU A 1 495 ? 18.834 -40.535 -35.809 1.00 73.75 495 GLU A N 1
ATOM 4046 C CA . GLU A 1 495 ? 19.565 -41.729 -36.270 1.00 73.75 495 GLU A CA 1
ATOM 4047 C C . GLU A 1 495 ? 21.013 -41.414 -36.706 1.00 73.75 495 GLU A C 1
ATOM 4049 O O . GLU A 1 495 ? 21.924 -42.213 -36.503 1.00 73.75 495 GLU A O 1
ATOM 4054 N N . ASN A 1 496 ? 21.248 -40.199 -37.211 1.00 73.75 496 ASN A N 1
ATOM 4055 C CA . ASN A 1 496 ? 22.565 -39.666 -37.574 1.00 73.75 496 ASN A CA 1
ATOM 4056 C C . ASN A 1 496 ? 23.297 -38.960 -36.413 1.00 73.75 496 ASN A C 1
ATOM 4058 O O . ASN A 1 496 ? 24.479 -38.634 -36.551 1.00 73.75 496 ASN A O 1
ATOM 4062 N N . SER A 1 497 ? 22.640 -38.724 -35.270 1.00 74.44 497 SER A N 1
ATOM 4063 C CA . SER A 1 497 ? 23.231 -37.988 -34.146 1.00 74.44 497 SER A CA 1
ATOM 4064 C C . SER A 1 497 ? 24.530 -38.610 -33.615 1.00 74.44 497 SER A C 1
ATOM 4066 O O . SER A 1 497 ? 25.444 -37.840 -33.340 1.00 74.44 497 SER A O 1
ATOM 4068 N N . PRO A 1 498 ? 24.714 -39.947 -33.516 1.00 77.12 498 PRO A N 1
ATOM 4069 C CA . PRO A 1 498 ? 25.995 -40.520 -33.085 1.00 77.12 498 PRO A CA 1
ATOM 4070 C C . PRO A 1 498 ? 27.174 -40.154 -33.998 1.00 77.12 498 PRO A C 1
ATOM 4072 O O . PRO A 1 498 ? 28.258 -39.838 -33.512 1.00 77.12 498 PRO A O 1
ATOM 4075 N N . GLN A 1 499 ? 26.964 -40.153 -35.317 1.00 75.81 499 GLN A N 1
ATOM 4076 C CA . GLN A 1 499 ? 28.001 -39.806 -36.293 1.00 75.81 499 GLN A CA 1
ATOM 4077 C C . GLN A 1 499 ? 28.252 -38.297 -36.345 1.00 75.81 499 GLN A C 1
ATOM 4079 O O . GLN A 1 499 ? 29.410 -37.884 -36.426 1.00 75.81 499 GLN A O 1
ATOM 4084 N N . ALA A 1 500 ? 27.205 -37.474 -36.230 1.00 73.19 500 ALA A N 1
ATOM 4085 C CA . ALA A 1 500 ? 27.334 -36.021 -36.112 1.00 73.19 500 ALA A CA 1
ATOM 4086 C C . ALA A 1 500 ? 28.128 -35.634 -34.854 1.00 73.19 500 ALA A C 1
ATOM 4088 O O . ALA A 1 500 ? 29.080 -34.860 -34.925 1.00 73.19 500 ALA A O 1
ATOM 4089 N N . PHE A 1 501 ? 27.829 -36.278 -33.726 1.00 76.38 501 PHE A N 1
ATOM 4090 C CA . PHE A 1 501 ? 28.512 -36.046 -32.459 1.00 76.38 501 PHE A CA 1
ATOM 4091 C C . PHE A 1 501 ? 29.975 -36.503 -32.488 1.00 76.38 501 PHE A C 1
ATOM 4093 O O . PHE A 1 501 ? 30.867 -35.787 -32.036 1.00 76.38 501 PHE A O 1
ATOM 4100 N N . GLN A 1 502 ? 30.252 -37.664 -33.090 1.00 79.56 502 GLN A N 1
ATOM 4101 C CA . GLN A 1 502 ? 31.620 -38.127 -33.315 1.00 79.56 502 GLN A CA 1
ATOM 4102 C C . GLN A 1 502 ? 32.401 -37.171 -34.228 1.00 79.56 502 GLN A C 1
ATOM 4104 O O . GLN A 1 502 ? 33.576 -36.918 -33.974 1.00 79.56 502 GLN A O 1
ATOM 4109 N N . SER A 1 503 ? 31.759 -36.620 -35.260 1.00 77.94 503 SER A N 1
ATOM 4110 C CA . SER A 1 503 ? 32.384 -35.680 -36.199 1.00 77.94 503 SER A CA 1
ATOM 4111 C C . SER A 1 503 ? 32.673 -34.330 -35.538 1.00 77.94 503 SER A C 1
ATOM 4113 O O . SER A 1 503 ? 33.770 -33.804 -35.698 1.00 77.94 503 SER A O 1
ATOM 4115 N N . ALA A 1 504 ? 31.753 -33.824 -34.713 1.00 75.19 504 ALA A N 1
ATOM 4116 C CA . ALA A 1 504 ? 31.929 -32.595 -33.941 1.00 75.19 504 ALA A CA 1
ATOM 4117 C C . ALA A 1 504 ? 33.040 -32.708 -32.880 1.00 75.19 504 ALA A C 1
ATOM 4119 O O . ALA A 1 504 ? 33.800 -31.764 -32.684 1.00 75.19 504 ALA A O 1
ATOM 4120 N N . LEU A 1 505 ? 33.208 -33.872 -32.239 1.00 75.38 505 LEU A N 1
ATOM 4121 C CA . LEU A 1 505 ? 34.339 -34.137 -31.332 1.00 75.38 505 LEU A CA 1
ATOM 4122 C C . LEU A 1 505 ? 35.676 -34.313 -32.068 1.00 75.38 505 LEU A C 1
ATOM 4124 O O . LEU A 1 505 ? 36.745 -34.122 -31.489 1.00 75.38 505 LEU A O 1
ATOM 4128 N N . GLN A 1 506 ? 35.628 -34.722 -33.335 1.00 79.31 506 GLN A N 1
ATOM 4129 C CA . GLN A 1 506 ? 36.804 -34.893 -34.187 1.00 79.31 506 GLN A CA 1
ATOM 4130 C C . GLN A 1 506 ? 37.257 -33.586 -34.848 1.00 79.31 506 GLN A C 1
ATOM 4132 O O . GLN A 1 506 ? 38.370 -33.565 -35.392 1.00 79.31 506 GLN A O 1
ATOM 4137 N N . ASP A 1 507 ? 36.431 -32.541 -34.792 1.00 83.56 507 ASP A N 1
ATOM 4138 C CA . ASP A 1 507 ? 36.737 -31.220 -35.319 1.00 83.56 507 ASP A CA 1
ATOM 4139 C C . ASP A 1 507 ? 37.985 -30.614 -34.655 1.00 83.56 507 ASP A C 1
ATOM 4141 O O . ASP A 1 507 ? 38.303 -30.881 -33.491 1.00 83.56 507 ASP A O 1
ATOM 4145 N N . LYS A 1 508 ? 38.742 -29.833 -35.431 1.00 80.88 508 LYS A N 1
ATOM 4146 C CA . LYS A 1 508 ? 40.036 -29.290 -35.006 1.00 80.88 508 LYS A CA 1
ATOM 4147 C C . LYS A 1 508 ? 39.886 -28.341 -33.816 1.00 80.88 508 LYS A C 1
ATOM 4149 O O . LYS A 1 508 ? 40.745 -28.366 -32.932 1.00 80.88 508 LYS A O 1
ATOM 4154 N N . ASP A 1 509 ? 38.809 -27.563 -33.767 1.00 75.19 509 ASP A N 1
ATOM 4155 C CA . ASP A 1 509 ? 38.578 -26.602 -32.692 1.00 75.19 509 ASP A CA 1
ATOM 4156 C C . ASP A 1 509 ? 38.140 -27.322 -31.418 1.00 75.19 509 ASP A C 1
ATOM 4158 O O . ASP A 1 509 ? 38.708 -27.064 -30.358 1.00 75.19 509 ASP A O 1
ATOM 4162 N N . SER A 1 510 ? 37.276 -28.337 -31.528 1.00 75.50 510 SER A N 1
ATOM 4163 C CA . SER A 1 510 ? 36.930 -29.231 -30.413 1.00 75.50 510 SER A CA 1
ATOM 4164 C C . SER A 1 510 ? 38.150 -29.969 -29.854 1.00 75.50 510 SER A C 1
ATOM 4166 O O . SER A 1 510 ? 38.325 -30.030 -28.640 1.00 75.50 510 SER A O 1
ATOM 4168 N N . LYS A 1 511 ? 39.042 -30.492 -30.707 1.00 79.94 511 LYS A N 1
ATOM 4169 C CA . LYS A 1 511 ? 40.283 -31.164 -30.269 1.00 79.94 511 LYS A CA 1
ATOM 4170 C C . LYS A 1 511 ? 41.255 -30.211 -29.575 1.00 79.94 511 LYS A C 1
ATOM 4172 O O . LYS A 1 511 ? 41.871 -30.601 -28.584 1.00 79.94 511 LYS A O 1
ATOM 4177 N N . ASN A 1 512 ? 41.380 -28.979 -30.069 1.00 75.50 512 ASN A N 1
ATOM 4178 C CA . ASN A 1 512 ? 42.172 -27.936 -29.417 1.00 75.50 512 ASN A CA 1
ATOM 4179 C C . ASN A 1 512 ? 41.550 -27.509 -28.085 1.00 75.50 512 ASN A C 1
ATOM 4181 O O . ASN A 1 512 ? 42.277 -27.283 -27.125 1.00 75.50 512 ASN A O 1
ATOM 4185 N N . LEU A 1 513 ? 40.221 -27.427 -27.997 1.00 69.62 513 LEU A N 1
ATOM 4186 C CA . LEU A 1 513 ? 39.534 -27.140 -26.743 1.00 69.62 513 LEU A CA 1
ATOM 4187 C C . LEU A 1 513 ? 39.790 -28.261 -25.731 1.00 69.62 513 LEU A C 1
ATOM 4189 O O . LEU A 1 513 ? 40.200 -27.973 -24.613 1.00 69.62 513 LEU A O 1
ATOM 4193 N N . ILE A 1 514 ? 39.615 -29.522 -26.148 1.00 75.12 514 ILE A N 1
ATOM 4194 C CA . ILE A 1 514 ? 39.797 -30.728 -25.325 1.00 75.12 514 ILE A CA 1
ATOM 4195 C C . ILE A 1 514 ? 41.236 -30.840 -24.804 1.00 75.12 514 ILE A C 1
ATOM 4197 O O . ILE A 1 514 ? 41.426 -31.166 -23.638 1.00 75.12 514 ILE A O 1
ATOM 4201 N N . SER A 1 515 ? 42.254 -30.503 -25.601 1.00 75.12 515 SER A N 1
ATOM 4202 C CA . SER A 1 515 ? 43.649 -30.539 -25.134 1.00 75.12 515 SER A CA 1
ATOM 4203 C C . SER A 1 515 ? 43.969 -29.505 -24.046 1.00 75.12 515 SER A C 1
ATOM 4205 O O . SER A 1 515 ? 44.916 -29.701 -23.288 1.00 75.12 515 SER A O 1
ATOM 4207 N N . HIS A 1 516 ? 43.166 -28.441 -23.913 1.00 67.44 516 HIS A N 1
ATOM 4208 C CA . HIS A 1 516 ? 43.290 -27.476 -22.815 1.00 67.44 516 HIS A CA 1
ATOM 4209 C C . HIS A 1 516 ? 42.618 -27.953 -21.516 1.00 67.44 516 HIS A C 1
ATOM 4211 O O . HIS A 1 516 ? 42.918 -27.394 -20.456 1.00 67.44 516 HIS A O 1
ATOM 4217 N N . PHE A 1 517 ? 41.762 -28.989 -21.551 1.00 69.38 517 PHE A N 1
ATOM 4218 C CA . PHE A 1 517 ? 41.114 -29.525 -20.342 1.00 69.38 517 PHE A CA 1
ATOM 4219 C C . PHE A 1 517 ? 42.124 -30.132 -19.366 1.00 69.38 517 PHE A C 1
ATOM 4221 O O . PHE A 1 517 ? 41.935 -30.006 -18.161 1.00 69.38 517 PHE A O 1
ATOM 4228 N N . ASP A 1 518 ? 43.229 -30.693 -19.863 1.00 62.81 518 ASP A N 1
ATOM 4229 C CA . ASP A 1 518 ? 44.296 -31.240 -19.015 1.00 62.81 518 ASP A CA 1
ATOM 4230 C C . ASP A 1 518 ? 45.124 -30.147 -18.306 1.00 62.81 518 ASP A C 1
ATOM 4232 O O . ASP A 1 518 ? 45.953 -30.451 -17.448 1.00 62.81 518 ASP A O 1
ATOM 4236 N N . THR A 1 519 ? 44.910 -28.867 -18.644 1.00 64.94 519 THR A N 1
ATOM 4237 C CA . THR A 1 519 ? 45.719 -27.736 -18.149 1.00 64.94 519 THR A CA 1
ATOM 4238 C C . THR A 1 519 ? 44.944 -26.666 -17.373 1.00 64.94 519 THR A C 1
ATOM 4240 O O . THR A 1 519 ? 45.576 -25.866 -16.685 1.00 64.94 519 THR A O 1
ATOM 4243 N N . SER A 1 520 ? 43.607 -26.629 -17.444 1.00 64.44 520 SER A N 1
ATOM 4244 C CA . SER A 1 520 ? 42.801 -25.626 -16.726 1.00 64.44 520 SER A CA 1
ATOM 4245 C C . SER A 1 520 ? 42.403 -26.099 -15.325 1.00 64.44 520 SER A C 1
ATOM 4247 O O . SER A 1 520 ? 41.940 -27.223 -15.144 1.00 64.44 520 SER A O 1
ATOM 4249 N N . SER A 1 521 ? 42.550 -25.220 -14.328 1.00 58.22 521 SER A N 1
ATOM 4250 C CA . SER A 1 521 ? 42.129 -25.459 -12.941 1.00 58.22 521 SER A CA 1
ATOM 4251 C C . SER A 1 521 ? 40.725 -24.930 -12.608 1.00 58.22 521 SER A C 1
ATOM 4253 O O . SER A 1 521 ? 40.276 -25.115 -11.478 1.00 58.22 521 SER A O 1
ATOM 4255 N N . ASP A 1 522 ? 40.038 -24.258 -13.542 1.00 74.75 522 ASP A N 1
ATOM 4256 C CA . ASP A 1 522 ? 38.704 -23.683 -13.309 1.00 74.75 522 ASP A CA 1
ATOM 4257 C C . ASP A 1 522 ? 37.592 -24.559 -13.910 1.00 74.75 522 ASP A C 1
ATOM 4259 O O . ASP A 1 522 ? 37.382 -24.634 -15.122 1.00 74.75 522 ASP A O 1
ATOM 4263 N N . ILE A 1 523 ? 36.841 -25.213 -13.022 1.00 66.31 523 ILE A N 1
ATOM 4264 C CA . ILE A 1 523 ? 35.741 -26.127 -13.354 1.00 66.31 523 ILE A CA 1
ATOM 4265 C C . ILE A 1 523 ? 34.596 -25.410 -14.089 1.00 66.31 523 ILE A C 1
ATOM 4267 O O . ILE A 1 523 ? 33.940 -26.024 -14.934 1.00 66.31 523 ILE A O 1
ATOM 4271 N N . ASN A 1 524 ? 34.353 -24.127 -13.809 1.00 64.56 524 ASN A N 1
ATOM 4272 C CA . ASN A 1 524 ? 33.261 -23.387 -14.444 1.00 64.56 524 ASN A CA 1
ATOM 4273 C C . ASN A 1 524 ? 33.590 -23.057 -15.899 1.00 64.56 524 ASN A C 1
ATOM 4275 O O . ASN A 1 524 ? 32.740 -23.201 -16.778 1.00 64.56 524 ASN A O 1
ATOM 4279 N N . GLU A 1 525 ? 34.840 -22.682 -16.166 1.00 70.88 525 GLU A N 1
ATOM 4280 C CA . GLU A 1 525 ? 35.325 -22.443 -17.525 1.00 70.88 525 GLU A CA 1
ATOM 4281 C C . GLU A 1 525 ? 35.264 -23.728 -18.366 1.00 70.88 525 GLU A C 1
ATOM 4283 O O . GLU A 1 525 ? 34.827 -23.711 -19.520 1.00 70.88 525 GLU A O 1
ATOM 4288 N N . LEU A 1 526 ? 35.627 -24.865 -17.763 1.00 63.72 526 LEU A N 1
ATOM 4289 C CA . LEU A 1 526 ? 35.541 -26.181 -18.396 1.00 63.72 526 LEU A CA 1
ATOM 4290 C C . LEU A 1 526 ? 34.091 -26.566 -18.719 1.00 63.72 526 LEU A C 1
ATOM 4292 O O . LEU A 1 526 ? 33.825 -27.064 -19.811 1.00 63.72 526 LEU A O 1
ATOM 4296 N N . ALA A 1 527 ? 33.143 -26.303 -17.814 1.00 66.69 527 ALA A N 1
ATOM 4297 C CA . ALA A 1 527 ? 31.729 -26.608 -18.027 1.00 66.69 527 ALA A CA 1
ATOM 4298 C C . ALA A 1 527 ? 31.117 -25.803 -19.187 1.00 66.69 527 ALA A C 1
ATOM 4300 O O . ALA A 1 527 ? 30.359 -26.359 -19.984 1.00 66.69 527 ALA A O 1
ATOM 4301 N N . VAL A 1 528 ? 31.472 -24.520 -19.320 1.00 72.31 528 VAL A N 1
ATOM 4302 C CA . VAL A 1 528 ? 31.015 -23.663 -20.429 1.00 72.31 528 VAL A CA 1
ATOM 4303 C C . VAL A 1 528 ? 31.557 -24.174 -21.764 1.00 72.31 528 VAL A C 1
ATOM 4305 O O . VAL A 1 528 ? 30.782 -24.419 -22.687 1.00 72.31 528 VAL A O 1
ATOM 4308 N N . LYS A 1 529 ? 32.867 -24.434 -21.832 1.00 68.62 529 LYS A N 1
ATOM 4309 C CA . LYS A 1 529 ? 33.546 -24.951 -23.031 1.00 68.62 529 LYS A CA 1
ATOM 4310 C C . LYS A 1 529 ? 32.994 -26.301 -23.488 1.00 68.62 529 LYS A C 1
ATOM 4312 O O . LYS A 1 529 ? 32.815 -26.546 -24.677 1.00 68.62 529 LYS A O 1
ATOM 4317 N N . LEU A 1 530 ? 32.684 -27.183 -22.540 1.00 68.38 530 LEU A N 1
ATOM 4318 C CA . LEU A 1 530 ? 32.106 -28.492 -22.840 1.00 68.38 530 LEU A CA 1
ATOM 4319 C C . LEU A 1 530 ? 30.667 -28.352 -23.356 1.00 68.38 530 LEU A C 1
ATOM 4321 O O . LEU A 1 530 ? 30.278 -29.055 -24.283 1.00 68.38 530 LEU 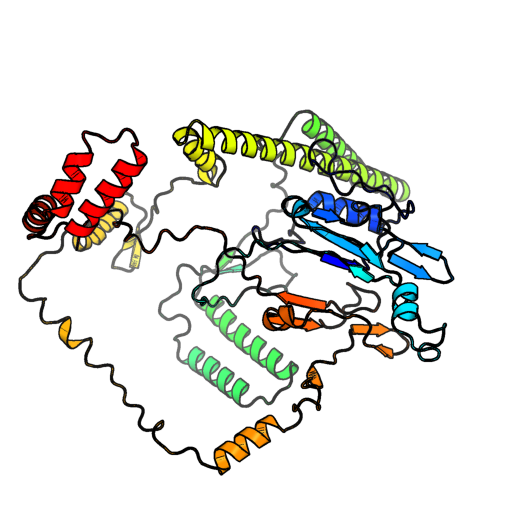A O 1
ATOM 4325 N N . ASN A 1 531 ? 29.899 -27.395 -22.830 1.00 71.62 531 ASN A N 1
ATOM 4326 C CA . ASN A 1 531 ? 28.557 -27.096 -23.321 1.00 71.62 531 ASN A CA 1
ATOM 4327 C C . ASN A 1 531 ? 28.573 -26.553 -24.764 1.00 71.62 531 ASN A C 1
ATOM 4329 O O . ASN A 1 531 ? 27.730 -26.943 -25.564 1.00 71.62 531 ASN A O 1
ATOM 4333 N N . GLU A 1 532 ? 29.558 -25.734 -25.144 1.00 70.81 532 GLU A N 1
ATOM 4334 C CA . GLU A 1 532 ? 29.716 -25.248 -26.528 1.00 70.81 532 GLU A CA 1
ATOM 4335 C C . GLU A 1 532 ? 29.989 -26.379 -27.532 1.00 70.81 532 GLU A C 1
ATOM 4337 O O . GLU A 1 532 ? 29.377 -26.421 -28.605 1.00 70.81 532 GLU A O 1
ATOM 4342 N N . ILE A 1 533 ? 30.840 -27.346 -27.168 1.00 68.44 533 ILE A N 1
ATOM 4343 C CA . ILE A 1 533 ? 31.094 -28.542 -27.989 1.00 68.44 533 ILE A CA 1
ATOM 4344 C C . ILE A 1 533 ? 29.797 -29.341 -28.171 1.00 68.44 533 ILE A C 1
ATOM 4346 O O . ILE A 1 533 ? 29.457 -29.742 -29.285 1.00 68.44 533 ILE A O 1
ATOM 4350 N N . LEU A 1 534 ? 29.042 -29.542 -27.087 1.00 67.94 534 LEU A N 1
ATOM 4351 C CA . LEU A 1 534 ? 27.773 -30.271 -27.122 1.00 67.94 534 LEU A CA 1
ATOM 4352 C C . LEU A 1 534 ? 26.701 -29.544 -27.946 1.00 67.94 534 LEU A C 1
ATOM 4354 O O . LEU A 1 534 ? 25.907 -30.189 -28.631 1.00 67.94 534 LEU A O 1
ATOM 4358 N N . LEU A 1 535 ? 26.677 -28.211 -27.905 1.00 66.56 535 LEU A N 1
ATOM 4359 C CA . LEU A 1 535 ? 25.769 -27.392 -28.705 1.00 66.56 535 LEU A CA 1
ATOM 4360 C C . LEU A 1 535 ? 26.113 -27.430 -30.193 1.00 66.56 535 LEU A C 1
ATOM 4362 O O . LEU A 1 535 ? 25.216 -27.520 -31.025 1.00 66.56 535 LEU A O 1
ATOM 4366 N N . THR A 1 536 ? 27.399 -27.446 -30.530 1.00 64.81 536 THR A N 1
ATOM 4367 C CA . THR A 1 536 ? 27.854 -27.593 -31.919 1.00 64.81 536 THR A CA 1
ATOM 4368 C C . THR A 1 536 ? 27.530 -28.984 -32.467 1.00 64.81 536 THR A C 1
ATOM 4370 O O . THR A 1 536 ? 27.157 -29.122 -33.623 1.00 64.81 536 THR A O 1
ATOM 4373 N N . ALA A 1 537 ? 27.605 -30.012 -31.621 1.00 60.19 537 ALA A N 1
ATOM 4374 C CA . ALA A 1 537 ? 27.283 -31.392 -31.976 1.00 60.19 537 ALA A CA 1
ATOM 4375 C C . ALA A 1 537 ? 25.773 -31.704 -32.055 1.00 60.19 537 ALA A C 1
ATOM 4377 O O . ALA A 1 537 ? 25.396 -32.796 -32.485 1.00 60.19 537 ALA A O 1
ATOM 4378 N N . SER A 1 538 ? 24.920 -30.792 -31.574 1.00 59.38 538 SER A N 1
ATOM 4379 C CA . SER A 1 538 ? 23.460 -30.961 -31.500 1.00 59.38 538 SER A CA 1
ATOM 4380 C C . SER A 1 538 ? 22.679 -30.180 -32.562 1.00 59.38 538 SER A C 1
ATOM 4382 O O . SER A 1 538 ? 21.454 -30.325 -32.629 1.00 59.38 538 SER A O 1
ATOM 4384 N N . VAL A 1 539 ? 23.370 -29.378 -33.378 1.00 56.22 539 VAL A N 1
ATOM 4385 C CA . VAL A 1 539 ? 22.869 -28.763 -34.621 1.00 56.22 539 VAL A CA 1
ATOM 4386 C C . VAL A 1 539 ? 23.268 -29.652 -35.787 1.00 56.22 539 VAL A C 1
ATOM 4388 O O . VAL A 1 539 ? 22.407 -29.839 -36.674 1.00 56.22 539 VAL A O 1
#

Sequence (539 aa):
MEQIYSIPKGNSFYLCGDFNSRLGNYTDFIQGIDQLSERNITDFTTNSYGEIFSEFLSTVNCCVLNGRYPIHDDYTYVSTKGLSVVDYCVVPYESLCHYKNFKVIRASVLCNKSAQPGSFRANHIPDHSVLCWEFETNFDNINEICSIDLSHSAHNSLNQQNNTYVSYDVKNIPSDWMTNNDILDKINMCIDNIQCSKGRQFEVDKLYNNFVEILHSEMNDKLETKVKVLNSTNNRKRRIKKPWWNDKLTNKWNIVCTAERDYVTCKQGSLKQQLRKDFVDKRKDFDKLTQKYKRQYWYRCQEELVNFSDNDTNQFWRRIGQIGIGNERQMRIPNEVTLDDGTISNNLETVLNKWKSSFHSLLNPNVDATDYNKVENCILKENIICIDLDKEITIDEVHKVVMNAKNCKSAGIDLIQAEFCKYTCYNHMGTSVVDYLLASDSLMQNILYFNVSTFNPTLSDCHCKLSWKILSHHFLDIIPQPNSKVMGSKFKWQENSPQAFQSALQDKDSKNLISHFDTSSDINELAVKLNEILLTASV

Radius of gyration: 33.25 Å; chains: 1; bounding box: 78×91×84 Å

pLDDT: mean 73.09, std 18.8, range [24.25, 97.38]